Protein AF-0000000079281352 (afdb_homodimer)

Radius of gyration: 37.88 Å; Cα contacts (8 Å, |Δi|>4): 2002; chains: 2; bounding box: 72×200×121 Å

InterPro domains:
  IPR000209 Peptidase S8/S53 domain [PF00082] (141-349)
  IPR015500 Peptidase S8, subtilisin-related [PR00723] (141-160)
  IPR015500 Peptidase S8, subtilisin-related [PR00723] (178-191)
  IPR015500 Peptidase S8, subtilisin-related [PR00723] (325-341)
  IPR022398 Peptidase S8, subtilisin, His-active site [PS00137] (182-192)
  IPR023828 Peptidase S8, subtilisin, Ser-active site [PS00138] (326-336)
  IPR034193 Proteinase K-like catalytic domain [cd04077] (119-346)
  IPR036852 Peptidase S8/S53 domain superfamily [G3DSA:3.40.50.200] (114-382)
  IPR036852 Peptidase S8/S53 domain superfamily [SSF52743] (40-345)
  IPR037045 Peptidase S8 propeptide/proteinase inhibitor I9 superfamily [G3DSA:3.30.70.80] (30-107)
  IPR050131 Subtilisin-like serine protease [PTHR43806] (37-346)

Nearest PDB structures (foldseek):
  8c4z-assembly1_B  TM=9.307E-01  e=4.589E-30  Thermus sp. Rt41A
  5wsl-assembly3_C  TM=9.360E-01  e=1.494E-29  Meiothermus taiwanensis WR-220
  4dzt-assembly1_A  TM=9.329E-01  e=5.179E-29  Thermus aquaticus
  2b6n-assembly1_A  TM=8.958E-01  e=2.163E-28  Serratia sp. GF96
  8gkp-assembly2_D  TM=9.048E-01  e=8.944E-25  Aspergillus fumigatus Af293

pLDDT: mean 89.35, std 14.99, range [28.52, 98.94]

Sequence (766 aa):
MNCSCLTVVTAVLLAVTASPVPAARQGRVPLYRTARKIHSEYLVTLKDAADLDTVSEKIATAGMKRDQTGQVTHRLRNVMPILVVRLSDEVLEMVRDLDEVKSVAENGEVTADSFTYQWGLDRIDQADLPMNQDYTTRYTGQGVNIYVIDNGFVVDDPEFGGRASMHECSAGDGIDPYNGGHGTHVAGIIGSNTFGVAKRAQLHLLQSTTVTSVSVMLDCLAEKMVKPAVVSMSMGNFPHSFNDFVASFIRTTDVNFVTSAGNRPEDACNNSPSGAKEVITVGATSGSDYPYTKTNFGSCVDLFAPGVGIISIGVRDGSKTDVRTGTSQACPHVAGTLALLMEKEGRHIGYPEGELLLTQTAAQNKIKGELHGTPNLLLQVPVMNCSCLTVVTAVLLAVTASPVPAARQGRVPLYRTARKIHSEYLVTLKDAADLDTVSEKIATAGMKRDQTGQVTHRLRNVMPILVVRLSDEVLEMVRDLDEVKSVAENGEVTADSFTYQWGLDRIDQADLPMNQDYTTRYTGQGVNIYVIDNGFVVDDPEFGGRASMHECSAGDGIDPYNGGHGTHVAGIIGSNTFGVAKRAQLHLLQSTTVTSVSVMLDCLAEKMVKPAVVSMSMGNFPHSFNDFVASFIRTTDVNFVTSAGNRPEDACNNSPSGAKEVITVGATSGSDYPYTKTNFGSCVDLFAPGVGIISIGVRDGSKTDVRTGTSQACPHVAGTLALLMEKEGRHIGYPEGELLLTQTAAQNKIKGELHGTPNLLLQVPV

Structure (mmCIF, N/CA/C/O backbone):
data_AF-0000000079281352-model_v1
#
loop_
_entity.id
_entity.type
_entity.pdbx_description
1 polymer 'Peptidase S8/S53 domain-containing protein'
#
loop_
_atom_site.group_PDB
_atom_site.id
_atom_site.type_symbol
_atom_site.label_atom_id
_atom_site.label_alt_id
_atom_site.label_comp_id
_atom_site.label_asym_id
_atom_site.label_entity_id
_atom_site.label_seq_id
_atom_site.pdbx_PDB_ins_code
_atom_site.Cartn_x
_atom_site.Cartn_y
_atom_site.Cartn_z
_atom_site.occupancy
_atom_site.B_iso_or_equiv
_atom_site.auth_seq_id
_atom_site.auth_comp_id
_atom_site.auth_asym_id
_atom_site.auth_atom_id
_atom_site.pdbx_PDB_model_num
ATOM 1 N N . MET A 1 1 ? 32.312 -86.562 -81.5 1 28.52 1 MET A N 1
ATOM 2 C CA . MET A 1 1 ? 31.203 -86.375 -80.562 1 28.52 1 MET A CA 1
ATOM 3 C C . MET A 1 1 ? 31.703 -85.812 -79.25 1 28.52 1 MET A C 1
ATOM 5 O O . MET A 1 1 ? 32.25 -86.562 -78.438 1 28.52 1 MET A O 1
ATOM 9 N N . ASN A 1 2 ? 32.406 -84.625 -79.25 1 33.31 2 ASN A N 1
ATOM 10 C CA . ASN A 1 2 ? 33.094 -83.875 -78.188 1 33.31 2 ASN A CA 1
ATOM 11 C C . ASN A 1 2 ? 32.094 -83.312 -77.125 1 33.31 2 ASN A C 1
ATOM 13 O O . ASN A 1 2 ? 31.203 -82.562 -77.5 1 33.31 2 ASN A O 1
ATOM 17 N N . CYS A 1 3 ? 31.766 -84.062 -76.125 1 32.88 3 CYS A N 1
ATOM 18 C CA . CYS A 1 3 ? 30.875 -83.875 -75 1 32.88 3 CYS A CA 1
ATOM 19 C C . CYS A 1 3 ? 31.344 -82.688 -74.188 1 32.88 3 CYS A C 1
ATOM 21 O O . CYS A 1 3 ? 32.438 -82.688 -73.625 1 32.88 3 CYS A O 1
ATOM 23 N N . SER A 1 4 ? 31.016 -81.438 -74.562 1 34.94 4 SER A N 1
ATOM 24 C CA . SER A 1 4 ? 31.312 -80.188 -73.812 1 34.94 4 SER A CA 1
ATOM 25 C C . SER A 1 4 ? 30.594 -80.125 -72.5 1 34.94 4 SER A C 1
ATOM 27 O O . SER A 1 4 ? 29.375 -80.375 -72.438 1 34.94 4 SER A O 1
ATOM 29 N N . CYS A 1 5 ? 31.281 -80.438 -71.375 1 36 5 CYS A N 1
ATOM 30 C CA . CYS A 1 5 ? 30.906 -80.438 -69.938 1 36 5 CYS A CA 1
ATOM 31 C C . CYS A 1 5 ? 30.453 -79.062 -69.5 1 36 5 CYS A C 1
ATOM 33 O O . CYS A 1 5 ? 31.234 -78.062 -69.562 1 36 5 CYS A O 1
ATOM 35 N N . LEU A 1 6 ? 29.156 -78.688 -69.688 1 38.5 6 LEU A N 1
ATOM 36 C CA . LEU A 1 6 ? 28.562 -77.438 -69.25 1 38.5 6 LEU A CA 1
ATOM 37 C C . LEU A 1 6 ? 28.609 -77.375 -67.688 1 38.5 6 LEU A C 1
ATOM 39 O O . LEU A 1 6 ? 28.078 -78.188 -67 1 38.5 6 LEU A O 1
ATOM 43 N N . THR A 1 7 ? 29.625 -76.75 -67.125 1 39.94 7 THR A N 1
ATOM 44 C CA . THR A 1 7 ? 29.781 -76.5 -65.688 1 39.94 7 THR A CA 1
ATOM 45 C C . THR A 1 7 ? 28.672 -75.562 -65.188 1 39.94 7 THR A C 1
ATOM 47 O O . THR A 1 7 ? 28.484 -74.438 -65.75 1 39.94 7 THR A O 1
ATOM 50 N N . VAL A 1 8 ? 27.562 -76.062 -64.688 1 42.09 8 VAL A N 1
ATOM 51 C CA . VAL A 1 8 ? 26.484 -75.25 -64.062 1 42.09 8 VAL A CA 1
ATOM 52 C C . VAL A 1 8 ? 27 -74.562 -62.812 1 42.09 8 VAL A C 1
ATOM 54 O O . VAL A 1 8 ? 27.5 -75.188 -61.906 1 42.09 8 VAL A O 1
ATOM 57 N N . VAL A 1 9 ? 27.453 -73.375 -62.906 1 45.31 9 VAL A N 1
ATOM 58 C CA . VAL A 1 9 ? 27.812 -72.5 -61.75 1 45.31 9 VAL A CA 1
ATOM 59 C C . VAL A 1 9 ? 26.562 -72.25 -60.938 1 45.31 9 VAL A C 1
ATOM 61 O O . VAL A 1 9 ? 25.594 -71.688 -61.438 1 45.31 9 VAL A O 1
ATOM 64 N N . THR A 1 10 ? 26.281 -73.062 -59.938 1 41.88 10 THR A N 1
ATOM 65 C CA . THR A 1 10 ? 25.219 -72.75 -58.969 1 41.88 10 THR A CA 1
ATOM 66 C C . THR A 1 10 ? 25.516 -71.5 -58.219 1 41.88 10 THR A C 1
ATOM 68 O O . THR A 1 10 ? 26.562 -71.312 -57.562 1 41.88 10 THR A O 1
ATOM 71 N N . ALA A 1 11 ? 24.953 -70.375 -58.562 1 47.84 11 ALA A N 1
ATOM 72 C CA . ALA A 1 11 ? 24.984 -69.125 -57.812 1 47.84 11 ALA A CA 1
ATOM 73 C C . ALA A 1 11 ? 24.281 -69.25 -56.469 1 47.84 11 ALA A C 1
ATOM 75 O O . ALA A 1 11 ? 23.094 -69.562 -56.406 1 47.84 11 ALA A O 1
ATOM 76 N N . VAL A 1 12 ? 25.047 -69.688 -55.469 1 47.28 12 VAL A N 1
ATOM 77 C CA . VAL A 1 12 ? 24.516 -69.562 -54.125 1 47.28 12 VAL A CA 1
ATOM 78 C C . VAL A 1 12 ? 24.109 -68.188 -53.781 1 47.28 12 VAL A C 1
ATOM 80 O O . VAL A 1 12 ? 24.938 -67.25 -53.844 1 47.28 12 VAL A O 1
ATOM 83 N N . LEU A 1 13 ? 22.828 -67.812 -53.938 1 45.72 13 LEU A N 1
ATOM 84 C CA . LEU A 1 13 ? 22.281 -66.625 -53.406 1 45.72 13 LEU A CA 1
ATOM 85 C C . LEU A 1 13 ? 22.5 -66.5 -51.906 1 45.72 13 LEU A C 1
ATOM 87 O O . LEU A 1 13 ? 21.969 -67.312 -51.125 1 45.72 13 LEU A O 1
ATOM 91 N N . LEU A 1 14 ? 23.609 -66 -51.438 1 46.66 14 LEU A N 1
ATOM 92 C CA . LEU A 1 14 ? 23.781 -65.625 -50.031 1 46.66 14 LEU A CA 1
ATOM 93 C C . LEU A 1 14 ? 22.672 -64.688 -49.562 1 46.66 14 LEU A C 1
ATOM 95 O O . LEU A 1 14 ? 22.547 -63.562 -50.062 1 46.66 14 LEU A O 1
ATOM 99 N N . ALA A 1 15 ? 21.516 -65.25 -49.062 1 52.41 15 ALA A N 1
ATOM 100 C CA . ALA A 1 15 ? 20.562 -64.438 -48.312 1 52.41 15 ALA A CA 1
ATOM 101 C C . ALA A 1 15 ? 21.234 -63.719 -47.125 1 52.41 15 ALA A C 1
ATOM 103 O O . ALA A 1 15 ? 21.672 -64.375 -46.188 1 52.41 15 ALA A O 1
ATOM 104 N N . VAL A 1 16 ? 21.875 -62.594 -47.281 1 50.44 16 VAL A N 1
ATOM 105 C CA . VAL A 1 16 ? 22.25 -61.75 -46.156 1 50.44 16 VAL A CA 1
ATOM 106 C C . VAL A 1 16 ? 21.031 -61.5 -45.281 1 50.44 16 VAL A C 1
ATOM 108 O O . VAL A 1 16 ? 20.062 -60.844 -45.719 1 50.44 16 VAL A O 1
ATOM 111 N N . THR A 1 17 ? 20.719 -62.438 -44.375 1 48.28 17 THR A N 1
ATOM 112 C CA . THR A 1 17 ? 19.766 -62.094 -43.344 1 48.28 17 THR A CA 1
ATOM 113 C C . THR A 1 17 ? 20.141 -60.75 -42.688 1 48.28 17 THR A C 1
ATOM 115 O O . THR A 1 17 ? 21.25 -60.562 -42.188 1 48.28 17 THR A O 1
ATOM 118 N N . ALA A 1 18 ? 19.609 -59.594 -43.219 1 51.34 18 ALA A N 1
ATOM 119 C CA . ALA A 1 18 ? 19.703 -58.344 -42.5 1 51.34 18 ALA A CA 1
ATOM 120 C C . ALA A 1 18 ? 19.469 -58.531 -41 1 51.34 18 ALA A C 1
ATOM 122 O O . ALA A 1 18 ? 18.406 -59 -40.594 1 51.34 18 ALA A O 1
ATOM 123 N N . SER A 1 19 ? 20.516 -58.812 -40.25 1 50.31 19 SER A N 1
ATOM 124 C CA . SER A 1 19 ? 20.344 -58.719 -38.781 1 50.31 19 SER A CA 1
ATOM 125 C C . SER A 1 19 ? 19.469 -57.5 -38.438 1 50.31 19 SER A C 1
ATOM 127 O O . SER A 1 19 ? 19.578 -56.438 -39.031 1 50.31 19 SER A O 1
ATOM 129 N N . PRO A 1 20 ? 18.359 -57.688 -37.844 1 49.78 20 PRO A N 1
ATOM 130 C CA . PRO A 1 20 ? 17.578 -56.5 -37.438 1 49.78 20 PRO A CA 1
ATOM 131 C C . PRO A 1 20 ? 18.453 -55.375 -36.875 1 49.78 20 PRO A C 1
ATOM 133 O O . PRO A 1 20 ? 19.422 -55.656 -36.188 1 49.78 20 PRO A O 1
ATOM 136 N N . VAL A 1 21 ? 18.719 -54.344 -37.688 1 51.16 21 VAL A N 1
ATOM 137 C CA . VAL A 1 21 ? 19.297 -53.156 -37.062 1 51.16 21 VAL A CA 1
ATOM 138 C C . VAL A 1 21 ? 18.797 -53 -35.625 1 51.16 21 VAL A C 1
ATOM 140 O O . VAL A 1 21 ? 17.594 -53.062 -35.406 1 51.16 21 VAL A O 1
ATOM 143 N N . PRO A 1 22 ? 19.688 -53.375 -34.688 1 47.22 22 PRO A N 1
ATOM 144 C CA . PRO A 1 22 ? 19.156 -53.094 -33.344 1 47.22 22 PRO A CA 1
ATOM 145 C C . PRO A 1 22 ? 18.312 -51.812 -33.281 1 47.22 22 PRO A C 1
ATOM 147 O O . PRO A 1 22 ? 18.625 -50.844 -34 1 47.22 22 PRO A O 1
ATOM 150 N N . ALA A 1 23 ? 17.078 -51.875 -33.188 1 44.88 23 ALA A N 1
ATOM 151 C CA . ALA A 1 23 ? 16.297 -50.656 -32.906 1 44.88 23 ALA A CA 1
ATOM 152 C C . ALA A 1 23 ? 17.172 -49.562 -32.281 1 44.88 23 ALA A C 1
ATOM 154 O O . ALA A 1 23 ? 18.016 -49.844 -31.438 1 44.88 23 ALA A O 1
ATOM 155 N N . ALA A 1 24 ? 17.344 -48.5 -32.844 1 54.09 24 ALA A N 1
ATOM 156 C CA . ALA A 1 24 ? 18.109 -47.344 -32.406 1 54.09 24 ALA A CA 1
ATOM 157 C C . ALA A 1 24 ? 17.984 -47.125 -30.906 1 54.09 24 ALA A C 1
ATOM 159 O O . ALA A 1 24 ? 16.859 -47 -30.391 1 54.09 24 ALA A O 1
ATOM 160 N N . ARG A 1 25 ? 18.859 -47.812 -30.109 1 48.47 25 ARG A N 1
ATOM 161 C CA . ARG A 1 25 ? 18.812 -47.5 -28.688 1 48.47 25 ARG A CA 1
ATOM 162 C C . ARG A 1 25 ? 18.172 -46.156 -28.453 1 48.47 25 ARG A C 1
ATOM 164 O O . ARG A 1 25 ? 18.641 -45.125 -28.969 1 48.47 25 ARG A O 1
ATOM 171 N N . GLN A 1 26 ? 16.922 -46.062 -28.156 1 56.44 26 GLN A N 1
ATOM 172 C CA . GLN A 1 26 ? 16.281 -44.781 -27.844 1 56.44 26 GLN A CA 1
ATOM 173 C C . GLN A 1 26 ? 17.094 -44 -26.812 1 56.44 26 GLN A C 1
ATOM 175 O O . GLN A 1 26 ? 17.516 -44.562 -25.797 1 56.44 26 GLN A O 1
ATOM 180 N N . GLY A 1 27 ? 18.031 -43.094 -27.203 1 71.56 27 GLY A N 1
ATOM 181 C CA . GLY A 1 27 ? 18.953 -42.25 -26.453 1 71.56 27 GLY A CA 1
ATOM 182 C C . GLY A 1 27 ? 18.438 -41.875 -25.078 1 71.56 27 GLY A C 1
ATOM 183 O O . GLY A 1 27 ? 17.312 -42.219 -24.719 1 71.56 27 GLY A O 1
ATOM 184 N N . ARG A 1 28 ? 19.438 -41.438 -24.203 1 86.31 28 ARG A N 1
ATOM 185 C CA . ARG A 1 28 ? 19.25 -41.031 -22.812 1 86.31 28 ARG A CA 1
ATOM 186 C C . ARG A 1 28 ? 18.188 -39.938 -22.703 1 86.31 28 ARG A C 1
ATOM 188 O O . ARG A 1 28 ? 18.266 -38.906 -23.391 1 86.31 28 ARG A O 1
ATOM 195 N N . VAL A 1 29 ? 17.141 -40.25 -21.906 1 93.88 29 VAL A N 1
ATOM 196 C CA . VAL A 1 29 ? 16.047 -39.312 -21.766 1 93.88 29 VAL A CA 1
ATOM 197 C C . VAL A 1 29 ? 16.547 -38 -21.125 1 93.88 29 VAL A C 1
ATOM 199 O O . VAL A 1 29 ? 17.594 -38 -20.469 1 93.88 29 VAL A O 1
ATOM 202 N N . PRO A 1 30 ? 15.891 -36.906 -21.359 1 93.94 30 PRO A N 1
ATOM 203 C CA . PRO A 1 30 ? 16.328 -35.625 -20.797 1 93.94 30 PRO A CA 1
ATOM 204 C C . PRO A 1 30 ? 16.234 -35.594 -19.281 1 93.94 30 PRO A C 1
ATOM 206 O O . PRO A 1 30 ? 15.336 -36.219 -18.703 1 93.94 30 PRO A O 1
ATOM 209 N N . LEU A 1 31 ? 17.156 -34.875 -18.656 1 95.81 31 LEU A N 1
ATOM 210 C CA . LEU A 1 31 ? 17.125 -34.5 -17.25 1 95.81 31 LEU A CA 1
ATOM 211 C C . LEU A 1 31 ? 16.828 -33 -17.094 1 95.81 31 LEU A C 1
ATOM 213 O O . LEU A 1 31 ? 17.641 -32.156 -17.469 1 95.81 31 LEU A O 1
ATOM 217 N N . TYR A 1 32 ? 15.672 -32.719 -16.594 1 96.06 32 TYR A N 1
ATOM 218 C CA . TYR A 1 32 ? 15.289 -31.344 -16.359 1 96.06 32 TYR A CA 1
ATOM 219 C C . TYR A 1 32 ? 15.82 -30.844 -15.016 1 96.06 32 TYR A C 1
ATOM 221 O O . TYR A 1 32 ? 15.57 -31.453 -13.977 1 96.06 32 TYR A O 1
ATOM 229 N N . ARG A 1 33 ? 16.5 -29.719 -15.055 1 93.5 33 ARG A N 1
ATOM 230 C CA . ARG A 1 33 ? 17.156 -29.188 -13.867 1 93.5 33 ARG A CA 1
ATOM 231 C C . ARG A 1 33 ? 16.344 -28.062 -13.25 1 93.5 33 ARG A C 1
ATOM 233 O O . ARG A 1 33 ? 15.453 -27.516 -13.891 1 93.5 33 ARG A O 1
ATOM 240 N N . THR A 1 34 ? 16.547 -27.797 -12.008 1 91.31 34 THR A N 1
ATOM 241 C CA . THR A 1 34 ? 15.953 -26.672 -11.305 1 91.31 34 THR A CA 1
ATOM 242 C C . THR A 1 34 ? 17.031 -25.844 -10.602 1 91.31 34 THR A C 1
ATOM 244 O O . THR A 1 34 ? 18.141 -26.312 -10.391 1 91.31 34 THR A O 1
ATOM 247 N N . ALA A 1 35 ? 16.734 -24.578 -10.375 1 84.62 35 ALA A N 1
ATOM 248 C CA . ALA A 1 35 ? 17.703 -23.625 -9.836 1 84.62 35 ALA A CA 1
ATOM 249 C C . ALA A 1 35 ? 18.031 -23.953 -8.375 1 84.62 35 ALA A C 1
ATOM 251 O O . ALA A 1 35 ? 19.141 -23.719 -7.91 1 84.62 35 ALA A O 1
ATOM 252 N N . ARG A 1 36 ? 17.094 -24.5 -7.605 1 87.94 36 ARG A N 1
ATOM 253 C CA . ARG A 1 36 ? 17.266 -24.797 -6.188 1 87.94 36 ARG A CA 1
ATOM 254 C C . ARG A 1 36 ? 17.078 -26.281 -5.914 1 87.94 36 ARG A C 1
ATOM 256 O O . ARG A 1 36 ? 16.141 -26.672 -5.195 1 87.94 36 ARG A O 1
ATOM 263 N N . LYS A 1 37 ? 18.047 -27 -6.238 1 92.56 37 LYS A N 1
ATOM 264 C CA . LYS A 1 37 ? 17.953 -28.469 -6.266 1 92.56 37 LYS A CA 1
ATOM 265 C C . LYS A 1 37 ? 17.984 -29.047 -4.855 1 92.56 37 LYS A C 1
ATOM 267 O O . LYS A 1 37 ? 18.766 -28.594 -4.012 1 92.56 37 LYS A O 1
ATOM 272 N N . ILE A 1 38 ? 17.094 -29.906 -4.613 1 89.69 38 ILE A N 1
ATOM 273 C CA . ILE A 1 38 ? 17.188 -30.781 -3.455 1 89.69 38 ILE A CA 1
ATOM 274 C C . ILE A 1 38 ? 17.922 -32.062 -3.844 1 89.69 38 ILE A C 1
ATOM 276 O O . ILE A 1 38 ? 17.453 -32.844 -4.684 1 89.69 38 ILE A O 1
ATOM 280 N N . HIS A 1 39 ? 18.953 -32.344 -3.213 1 87.81 39 HIS A N 1
ATOM 281 C CA . HIS A 1 39 ? 19.875 -33.375 -3.672 1 87.81 39 HIS A CA 1
ATOM 282 C C . HIS A 1 39 ? 19.266 -34.75 -3.564 1 87.81 39 HIS A C 1
ATOM 284 O O . HIS A 1 39 ? 18.516 -35.031 -2.635 1 87.81 39 HIS A O 1
ATOM 290 N N . SER A 1 40 ? 19.516 -35.625 -4.543 1 89.38 40 SER A N 1
ATOM 291 C CA . SER A 1 40 ? 19.344 -37.062 -4.633 1 89.38 40 SER A CA 1
ATOM 292 C C . SER A 1 40 ? 17.859 -37.438 -4.777 1 89.38 40 SER A C 1
ATOM 294 O O . SER A 1 40 ? 17.484 -38.562 -4.539 1 89.38 40 SER A O 1
ATOM 296 N N . GLU A 1 41 ? 17 -36.469 -4.996 1 94.44 41 GLU A N 1
ATOM 297 C CA . GLU A 1 41 ? 15.594 -36.781 -5.246 1 94.44 41 GLU A CA 1
ATOM 298 C C . GLU A 1 41 ? 15.172 -36.344 -6.641 1 94.44 41 GLU A C 1
ATOM 300 O O . GLU A 1 41 ? 15.477 -35.219 -7.066 1 94.44 41 GLU A O 1
ATOM 305 N N . TYR A 1 42 ? 14.492 -37.25 -7.305 1 96.69 42 TYR A N 1
ATOM 306 C CA . TYR A 1 42 ? 14.117 -37 -8.695 1 96.69 42 TYR A CA 1
ATOM 307 C C . TYR A 1 42 ? 12.68 -37.438 -8.953 1 96.69 42 TYR A C 1
ATOM 309 O O . TYR A 1 42 ? 12.141 -38.281 -8.234 1 96.69 42 TYR A O 1
ATOM 317 N N . LEU A 1 43 ? 12.062 -36.812 -9.883 1 97.69 43 LEU A N 1
ATOM 318 C CA . LEU A 1 43 ? 10.773 -37.219 -10.43 1 97.69 43 LEU A CA 1
ATOM 319 C C . LEU A 1 43 ? 10.945 -37.906 -11.781 1 97.69 43 LEU A C 1
ATOM 321 O O . LEU A 1 43 ? 11.391 -37.281 -12.75 1 97.69 43 LEU A O 1
ATOM 325 N N . VAL A 1 44 ? 10.617 -39.156 -11.883 1 97.44 44 VAL A N 1
ATOM 326 C CA . VAL A 1 44 ? 10.758 -39.938 -13.086 1 97.44 44 VAL A CA 1
ATOM 327 C C . VAL A 1 44 ? 9.398 -40.094 -13.766 1 97.44 44 VAL A C 1
ATOM 329 O O . VAL A 1 44 ? 8.523 -40.812 -13.266 1 97.44 44 VAL A O 1
ATOM 332 N N . THR A 1 45 ? 9.266 -39.469 -14.859 1 97.69 45 THR A N 1
ATOM 333 C CA . THR A 1 45 ? 8.039 -39.562 -15.633 1 97.69 45 THR A CA 1
ATOM 334 C C . THR A 1 45 ? 8.102 -40.781 -16.578 1 97.69 45 THR A C 1
ATOM 336 O O . THR A 1 45 ? 9.078 -40.938 -17.312 1 97.69 45 THR A O 1
ATOM 339 N N . LEU A 1 46 ? 7.098 -41.562 -16.578 1 97 46 LEU A N 1
ATOM 340 C CA . LEU A 1 46 ? 7.078 -42.781 -17.391 1 97 46 LEU A CA 1
ATOM 341 C C . LEU A 1 46 ? 6.258 -42.562 -18.656 1 97 46 LEU A C 1
ATOM 343 O O . LEU A 1 46 ? 5.41 -41.656 -18.719 1 97 46 LEU A O 1
ATOM 347 N N . LYS A 1 47 ? 6.562 -43.375 -19.641 1 94.62 47 LYS A N 1
ATOM 348 C CA . LYS A 1 47 ? 5.742 -43.406 -20.859 1 94.62 47 LYS A CA 1
ATOM 349 C C . LYS A 1 47 ? 4.371 -44 -20.562 1 94.62 47 LYS A C 1
ATOM 351 O O . LYS A 1 47 ? 4.215 -44.781 -19.609 1 94.62 47 LYS A O 1
ATOM 356 N N . ASP A 1 48 ? 3.371 -43.656 -21.312 1 88.38 48 ASP A N 1
ATOM 357 C CA . ASP A 1 48 ? 1.977 -44.031 -21.062 1 88.38 48 ASP A CA 1
ATOM 358 C C . ASP A 1 48 ? 1.807 -45.531 -20.969 1 88.38 48 ASP A C 1
ATOM 360 O O . ASP A 1 48 ? 1.011 -46.031 -20.156 1 88.38 48 ASP A O 1
ATOM 364 N N . ALA A 1 49 ? 2.637 -46.281 -21.672 1 87.38 49 ALA A N 1
ATOM 365 C CA . ALA A 1 49 ? 2.471 -47.75 -21.75 1 87.38 49 ALA A CA 1
ATOM 366 C C . ALA A 1 49 ? 3.211 -48.438 -20.609 1 87.38 49 ALA A C 1
ATOM 368 O O . ALA A 1 49 ? 2.998 -49.625 -20.359 1 87.38 49 ALA A O 1
ATOM 369 N N . ALA A 1 50 ? 3.887 -47.625 -19.891 1 89.12 50 ALA A N 1
ATOM 370 C CA . ALA A 1 50 ? 4.754 -48.25 -18.891 1 89.12 50 ALA A CA 1
ATOM 371 C C . ALA A 1 50 ? 3.986 -48.531 -17.594 1 89.12 50 ALA A C 1
ATOM 373 O O . ALA A 1 50 ? 3.098 -47.75 -17.219 1 89.12 50 ALA A O 1
ATOM 374 N N . ASP A 1 51 ? 4.312 -49.625 -16.969 1 91.69 51 ASP A N 1
ATOM 375 C CA . ASP A 1 51 ? 3.756 -50 -15.672 1 91.69 51 ASP A CA 1
ATOM 376 C C . ASP A 1 51 ? 4.598 -49.438 -14.531 1 91.69 51 ASP A C 1
ATOM 378 O O . ASP A 1 51 ? 5.773 -49.781 -14.391 1 91.69 51 ASP A O 1
ATOM 382 N N . LEU A 1 52 ? 3.957 -48.656 -13.664 1 94 52 LEU A N 1
ATOM 383 C CA . LEU A 1 52 ? 4.66 -47.969 -12.602 1 94 52 LEU A CA 1
ATOM 384 C C . LEU A 1 52 ? 5.34 -48.938 -11.656 1 94 52 LEU A C 1
ATOM 386 O O . LEU A 1 52 ? 6.461 -48.688 -11.203 1 94 52 LEU A O 1
ATOM 390 N N . ASP A 1 53 ? 4.695 -50.031 -11.344 1 92.62 53 ASP A N 1
ATOM 391 C CA . ASP A 1 53 ? 5.227 -51 -10.383 1 92.62 53 ASP A CA 1
ATOM 392 C C . ASP A 1 53 ? 6.449 -51.719 -10.945 1 92.62 53 ASP A C 1
ATOM 394 O O . ASP A 1 53 ? 7.426 -51.938 -10.227 1 92.62 53 ASP A O 1
ATOM 398 N N . THR A 1 54 ? 6.383 -52.031 -12.148 1 93.31 54 THR A N 1
ATOM 399 C CA . THR A 1 54 ? 7.504 -52.719 -12.797 1 93.31 54 THR A CA 1
ATOM 400 C C . THR A 1 54 ? 8.742 -51.812 -12.805 1 93.31 54 THR A C 1
ATOM 402 O O . THR A 1 54 ? 9.844 -52.281 -12.477 1 93.31 54 THR A O 1
ATOM 405 N N . VAL A 1 55 ? 8.492 -50.625 -13.195 1 94.5 55 VAL A N 1
ATOM 406 C CA . VAL A 1 55 ? 9.617 -49.688 -13.273 1 94.5 55 VAL A CA 1
ATOM 407 C C . VAL A 1 55 ? 10.164 -49.438 -11.875 1 94.5 55 VAL A C 1
ATOM 409 O O . VAL A 1 55 ? 11.375 -49.312 -11.688 1 94.5 55 VAL A O 1
ATOM 412 N N . SER A 1 56 ? 9.281 -49.25 -10.906 1 94 56 SER A N 1
ATOM 413 C CA . SER A 1 56 ? 9.688 -49.094 -9.516 1 94 56 SER A CA 1
ATOM 414 C C . SER A 1 56 ? 10.625 -50.188 -9.07 1 94 56 SER A C 1
ATOM 416 O O . SER A 1 56 ? 11.641 -49.938 -8.414 1 94 56 SER A O 1
ATOM 418 N N . GLU A 1 57 ? 10.328 -51.375 -9.445 1 92.06 57 GLU A N 1
ATOM 419 C CA . GLU A 1 57 ? 11.148 -52.531 -9.078 1 92.06 57 GLU A CA 1
ATOM 420 C C . GLU A 1 57 ? 12.508 -52.469 -9.766 1 92.06 57 GLU A C 1
ATOM 422 O O . GLU A 1 57 ? 13.531 -52.812 -9.164 1 92.06 57 GLU A O 1
ATOM 427 N N . LYS A 1 58 ? 12.453 -52.094 -10.977 1 91.88 58 LYS A N 1
ATOM 428 C CA . LYS A 1 58 ? 13.711 -51.969 -11.711 1 91.88 58 LYS A CA 1
ATOM 429 C C . LYS A 1 58 ? 14.641 -50.969 -11.047 1 91.88 58 LYS A C 1
ATOM 431 O O . LYS A 1 58 ? 15.836 -51.219 -10.906 1 91.88 58 LYS A O 1
ATOM 436 N N . ILE A 1 59 ? 14.07 -49.875 -10.641 1 92.75 59 ILE A N 1
ATOM 437 C CA . ILE A 1 59 ? 14.859 -48.781 -10.031 1 92.75 59 ILE A CA 1
ATOM 438 C C . ILE A 1 59 ? 15.383 -49.25 -8.672 1 92.75 59 ILE A C 1
ATOM 440 O O . ILE A 1 59 ? 16.562 -49.062 -8.352 1 92.75 59 ILE A O 1
ATOM 444 N N . ALA A 1 60 ? 14.539 -49.875 -7.906 1 89.38 60 ALA A N 1
ATOM 445 C CA . ALA A 1 60 ? 14.93 -50.375 -6.594 1 89.38 60 ALA A CA 1
ATOM 446 C C . ALA A 1 60 ? 16.062 -51.375 -6.715 1 89.38 60 ALA A C 1
ATOM 448 O O . ALA A 1 60 ? 17.016 -51.375 -5.926 1 89.38 60 ALA A O 1
ATOM 449 N N . THR A 1 61 ? 15.961 -52.25 -7.633 1 88.62 61 THR A N 1
ATOM 450 C CA . THR A 1 61 ? 16.969 -53.281 -7.852 1 88.62 61 THR A CA 1
ATOM 451 C C . THR A 1 61 ? 18.297 -52.656 -8.266 1 88.62 61 THR A C 1
ATOM 453 O O . THR A 1 61 ? 19.359 -53.062 -7.797 1 88.62 61 THR A O 1
ATOM 456 N N . ALA A 1 62 ? 18.156 -51.75 -9.133 1 85.38 62 ALA A N 1
ATOM 457 C CA . ALA A 1 62 ? 19.375 -51.062 -9.578 1 85.38 62 ALA A CA 1
ATOM 458 C C . ALA A 1 62 ? 20.062 -50.375 -8.406 1 85.38 62 ALA A C 1
ATOM 460 O O . ALA A 1 62 ? 21.297 -50.375 -8.32 1 85.38 62 ALA A O 1
ATOM 461 N N . GLY A 1 63 ? 19.297 -49.75 -7.523 1 83.88 63 GLY A N 1
ATOM 462 C CA . GLY A 1 63 ? 19.859 -49.062 -6.363 1 83.88 63 GLY A CA 1
ATOM 463 C C . GLY A 1 63 ? 20.484 -50 -5.355 1 83.88 63 GLY A C 1
ATOM 464 O O . GLY A 1 63 ? 21.547 -49.719 -4.801 1 83.88 63 GLY A O 1
ATOM 465 N N . MET A 1 64 ? 19.781 -51.031 -5.051 1 79.88 64 MET A N 1
ATOM 466 C CA . MET A 1 64 ? 20.281 -52 -4.098 1 79.88 64 MET A CA 1
ATOM 467 C C . MET A 1 64 ? 21.641 -52.562 -4.543 1 79.88 64 MET A C 1
ATOM 469 O O . MET A 1 64 ? 22.516 -52.812 -3.717 1 79.88 64 MET A O 1
ATOM 473 N N . LYS A 1 65 ? 21.781 -52.688 -5.742 1 75.94 65 LYS A N 1
ATOM 474 C CA . LYS A 1 65 ? 23 -53.25 -6.297 1 75.94 65 LYS A CA 1
ATOM 475 C C . LYS A 1 65 ? 24.172 -52.281 -6.207 1 75.94 65 LYS A C 1
ATOM 477 O O . LYS A 1 65 ? 25.328 -52.719 -6.195 1 75.94 65 LYS A O 1
ATOM 482 N N . ARG A 1 66 ? 23.812 -51.094 -6.023 1 72.31 66 ARG A N 1
ATOM 483 C CA . ARG A 1 66 ? 24.906 -50.156 -6.137 1 72.31 66 ARG A CA 1
ATOM 484 C C . ARG A 1 66 ? 25.156 -49.469 -4.801 1 72.31 66 ARG A C 1
ATOM 486 O O . ARG A 1 66 ? 26.281 -49.469 -4.301 1 72.31 66 ARG A O 1
ATOM 493 N N . ASP A 1 67 ? 24.312 -48.719 -4.246 1 70.44 67 ASP A N 1
ATOM 494 C CA . ASP A 1 67 ? 24.641 -47.844 -3.115 1 70.44 67 ASP A CA 1
ATOM 495 C C . ASP A 1 67 ? 23.438 -47.688 -2.182 1 70.44 67 ASP A C 1
ATOM 497 O O . ASP A 1 67 ? 23.328 -46.688 -1.487 1 70.44 67 ASP A O 1
ATOM 501 N N . GLN A 1 68 ? 22.516 -48.625 -2.152 1 69.12 68 GLN A N 1
ATOM 502 C CA . GLN A 1 68 ? 21.344 -48.688 -1.275 1 69.12 68 GLN A CA 1
ATOM 503 C C . GLN A 1 68 ? 20.438 -47.5 -1.488 1 69.12 68 GLN A C 1
ATOM 505 O O . GLN A 1 68 ? 19.812 -47 -0.542 1 69.12 68 GLN A O 1
ATOM 510 N N . THR A 1 69 ? 20.484 -46.969 -2.686 1 73.94 69 THR A N 1
ATOM 511 C CA . THR A 1 69 ? 19.531 -45.906 -3.043 1 73.94 69 THR A CA 1
ATOM 512 C C . THR A 1 69 ? 18.375 -46.5 -3.85 1 73.94 69 THR A C 1
ATOM 514 O O . THR A 1 69 ? 18 -47.656 -3.66 1 73.94 69 THR A O 1
ATOM 517 N N . GLY A 1 70 ? 17.656 -45.781 -4.5 1 77.44 70 GLY A N 1
ATOM 518 C CA . GLY A 1 70 ? 16.578 -46.219 -5.355 1 77.44 70 GLY A CA 1
ATOM 519 C C . GLY A 1 70 ? 15.242 -46.312 -4.633 1 77.44 70 GLY A C 1
ATOM 520 O O . GLY A 1 70 ? 14.398 -47.125 -4.984 1 77.44 70 GLY A O 1
ATOM 521 N N . GLN A 1 71 ? 15.188 -45.625 -3.576 1 87.12 71 GLN A N 1
ATOM 522 C CA . GLN A 1 71 ? 13.938 -45.656 -2.82 1 87.12 71 GLN A CA 1
ATOM 523 C C . GLN A 1 71 ? 12.875 -44.781 -3.504 1 87.12 71 GLN A C 1
ATOM 525 O O . GLN A 1 71 ? 13.109 -43.625 -3.801 1 87.12 71 GLN A O 1
ATOM 530 N N . VAL A 1 72 ? 11.758 -45.469 -3.783 1 92.12 72 VAL A N 1
ATOM 531 C CA . VAL A 1 72 ? 10.602 -44.75 -4.312 1 92.12 72 VAL A CA 1
ATOM 532 C C . VAL A 1 72 ? 9.789 -44.188 -3.16 1 92.12 72 VAL A C 1
ATOM 534 O O . VAL A 1 72 ? 9.281 -44.906 -2.311 1 92.12 72 VAL A O 1
ATOM 537 N N . THR A 1 73 ? 9.656 -42.906 -3.125 1 92.38 73 THR A N 1
ATOM 538 C CA . THR A 1 73 ? 8.992 -42.25 -2.006 1 92.38 73 THR A CA 1
ATOM 539 C C . THR A 1 73 ? 7.535 -41.938 -2.334 1 92.38 73 THR A C 1
ATOM 541 O O . THR A 1 73 ? 6.688 -41.906 -1.439 1 92.38 73 THR A O 1
ATOM 544 N N . HIS A 1 74 ? 7.168 -41.688 -3.604 1 94.62 74 HIS A N 1
ATOM 545 C CA . HIS A 1 74 ? 5.801 -41.438 -4.035 1 94.62 74 HIS A CA 1
ATOM 546 C C . HIS A 1 74 ? 5.531 -42.031 -5.406 1 94.62 74 HIS A C 1
ATOM 548 O O . HIS A 1 74 ? 6.445 -42.188 -6.223 1 94.62 74 HIS A O 1
ATOM 554 N N . ARG A 1 75 ? 4.348 -42.438 -5.637 1 95.94 75 ARG A N 1
ATOM 555 C CA . ARG A 1 75 ? 3.814 -42.875 -6.918 1 95.94 75 ARG A CA 1
ATOM 556 C C . ARG A 1 75 ? 2.611 -42.031 -7.336 1 95.94 75 ARG A C 1
ATOM 558 O O . ARG A 1 75 ? 1.575 -42.062 -6.664 1 95.94 75 ARG A O 1
ATOM 565 N N . LEU A 1 76 ? 2.842 -41.25 -8.328 1 96.06 76 LEU A N 1
ATOM 566 C CA . LEU A 1 76 ? 1.748 -40.438 -8.859 1 96.06 76 LEU A CA 1
ATOM 567 C C . LEU A 1 76 ? 1.062 -41.156 -10.023 1 96.06 76 LEU A C 1
ATOM 569 O O . LEU A 1 76 ? 1.729 -41.656 -10.938 1 96.06 76 LEU A O 1
ATOM 573 N N . ARG A 1 77 ? -0.327 -41.219 -10.016 1 95.19 77 ARG A N 1
ATOM 574 C CA . ARG A 1 77 ? -1.05 -41.969 -11.031 1 95.19 77 ARG A CA 1
ATOM 575 C C . ARG A 1 77 ? -2.217 -41.188 -11.594 1 95.19 77 ARG A C 1
ATOM 577 O O . ARG A 1 77 ? -2.701 -41.469 -12.688 1 95.19 77 ARG A O 1
ATOM 584 N N . ASN A 1 78 ? -2.668 -40.188 -10.844 1 94.62 78 ASN A N 1
ATOM 585 C CA . ASN A 1 78 ? -3.918 -39.5 -11.188 1 94.62 78 ASN A CA 1
ATOM 586 C C . ASN A 1 78 ? -3.725 -38.5 -12.312 1 94.62 78 ASN A C 1
ATOM 588 O O . ASN A 1 78 ? -4.602 -38.344 -13.164 1 94.62 78 ASN A O 1
ATOM 592 N N . VAL A 1 79 ? -2.576 -37.844 -12.328 1 95.62 79 VAL A N 1
ATOM 593 C CA . VAL A 1 79 ? -2.318 -36.812 -13.32 1 95.62 79 VAL A CA 1
ATOM 594 C C . VAL A 1 79 ? -1.472 -37.406 -14.453 1 95.62 79 VAL A C 1
ATOM 596 O O . VAL A 1 79 ? -1.825 -37.281 -15.633 1 95.62 79 VAL A O 1
ATOM 599 N N . MET A 1 80 ? -0.322 -37.938 -14 1 94.44 80 MET A N 1
ATOM 600 C CA . MET A 1 80 ? 0.658 -38.594 -14.867 1 94.44 80 MET A CA 1
ATOM 601 C C . MET A 1 80 ? 1.458 -39.656 -14.102 1 94.44 80 MET A C 1
ATOM 603 O O . MET A 1 80 ? 1.655 -39.531 -12.891 1 94.44 80 MET A O 1
ATOM 607 N N . PRO A 1 81 ? 1.772 -40.656 -14.898 1 96.44 81 PRO A N 1
ATOM 608 C CA . PRO A 1 81 ? 2.586 -41.625 -14.188 1 96.44 81 PRO A CA 1
ATOM 609 C C . PRO A 1 81 ? 3.984 -41.125 -13.852 1 96.44 81 PRO A C 1
ATOM 611 O O . PRO A 1 81 ? 4.812 -40.938 -14.75 1 96.44 81 PRO A O 1
ATOM 614 N N . ILE A 1 82 ? 4.223 -40.875 -12.609 1 97.56 82 ILE A N 1
ATOM 615 C CA . ILE A 1 82 ? 5.512 -40.344 -12.148 1 97.56 82 ILE A CA 1
ATOM 616 C C . ILE A 1 82 ? 5.949 -41.125 -10.898 1 97.56 82 ILE A C 1
ATOM 618 O O . ILE A 1 82 ? 5.141 -41.344 -10 1 97.56 82 ILE A O 1
ATOM 622 N N . LEU A 1 83 ? 7.184 -41.531 -10.812 1 97 83 LEU A N 1
ATOM 623 C CA . LEU A 1 83 ? 7.812 -42.031 -9.602 1 97 83 LEU A CA 1
ATOM 624 C C . LEU A 1 83 ? 8.75 -41 -8.992 1 97 83 LEU A C 1
ATOM 626 O O . LEU A 1 83 ? 9.594 -40.438 -9.688 1 97 83 LEU A O 1
ATOM 630 N N . VAL A 1 84 ? 8.492 -40.688 -7.727 1 96.44 84 VAL A N 1
ATOM 631 C CA . VAL A 1 84 ? 9.461 -39.875 -6.996 1 96.44 84 VAL A CA 1
ATOM 632 C C . VAL A 1 84 ? 10.477 -40.781 -6.312 1 96.44 84 VAL A C 1
ATOM 634 O O . VAL A 1 84 ? 10.109 -41.656 -5.531 1 96.44 84 VAL A O 1
ATOM 637 N N . VAL A 1 85 ? 11.781 -40.531 -6.609 1 95.56 85 VAL A N 1
ATOM 638 C CA . VAL A 1 85 ? 12.781 -41.531 -6.195 1 95.56 85 VAL A CA 1
ATOM 639 C C . VAL A 1 85 ? 14.016 -40.781 -5.648 1 95.56 85 VAL A C 1
ATOM 641 O O . VAL A 1 85 ? 14.32 -39.688 -6.062 1 95.56 85 VAL A O 1
ATOM 644 N N . ARG A 1 86 ? 14.625 -41.344 -4.688 1 94.06 86 ARG A N 1
ATOM 645 C CA . ARG A 1 86 ? 15.945 -40.938 -4.234 1 94.06 86 ARG A CA 1
ATOM 646 C C . ARG A 1 86 ? 17.031 -41.781 -4.879 1 94.06 86 ARG A C 1
ATOM 648 O O . ARG A 1 86 ? 17.062 -43 -4.711 1 94.06 86 ARG A O 1
ATOM 655 N N . LEU A 1 87 ? 17.906 -41.156 -5.629 1 92.62 87 LEU A N 1
ATOM 656 C CA . LEU A 1 87 ? 18.891 -41.875 -6.414 1 92.62 87 LEU A CA 1
ATOM 657 C C . LEU A 1 87 ? 20.281 -41.281 -6.211 1 92.62 87 LEU A C 1
ATOM 659 O O . LEU A 1 87 ? 20.422 -40.062 -6.062 1 92.62 87 LEU A O 1
ATOM 663 N N . SER A 1 88 ? 21.297 -42.125 -6.277 1 89.94 88 SER A N 1
ATOM 664 C CA . SER A 1 88 ? 22.656 -41.656 -6.5 1 89.94 88 SER A CA 1
ATOM 665 C C . SER A 1 88 ? 22.875 -41.25 -7.953 1 89.94 88 SER A C 1
ATOM 667 O O . SER A 1 88 ? 22.047 -41.562 -8.82 1 89.94 88 SER A O 1
ATOM 669 N N . ASP A 1 89 ? 23.938 -40.594 -8.211 1 88.81 89 ASP A N 1
ATOM 670 C CA . ASP A 1 89 ? 24.266 -40.156 -9.562 1 88.81 89 ASP A CA 1
ATOM 671 C C . ASP A 1 89 ? 24.391 -41.344 -10.516 1 88.81 89 ASP A C 1
ATOM 673 O O . ASP A 1 89 ? 23.984 -41.281 -11.68 1 88.81 89 ASP A O 1
ATOM 677 N N . GLU A 1 90 ? 24.953 -42.344 -10 1 87.81 90 GLU A N 1
ATOM 678 C CA . GLU A 1 90 ? 25.172 -43.531 -10.836 1 87.81 90 GLU A CA 1
ATOM 679 C C . GLU A 1 90 ? 23.844 -44.188 -11.242 1 87.81 90 GLU A C 1
ATOM 681 O O . GLU A 1 90 ? 23.656 -44.531 -12.406 1 87.81 90 GLU A O 1
ATOM 686 N N . VAL A 1 91 ? 23.016 -44.344 -10.297 1 91.25 91 VAL A N 1
ATOM 687 C CA . VAL A 1 91 ? 21.734 -45 -10.57 1 91.25 91 VAL A CA 1
ATOM 688 C C . VAL A 1 91 ? 20.875 -44.062 -11.438 1 91.25 91 VAL A C 1
ATOM 690 O O . VAL A 1 91 ? 20.109 -44.562 -12.273 1 91.25 91 VAL A O 1
ATOM 693 N N . LEU A 1 92 ? 20.984 -42.781 -11.242 1 93.38 92 LEU A N 1
ATOM 694 C CA . LEU A 1 92 ? 20.281 -41.812 -12.07 1 93.38 92 LEU A CA 1
ATOM 695 C C . LEU A 1 92 ? 20.562 -42.062 -13.547 1 93.38 92 LEU A C 1
ATOM 697 O O . LEU A 1 92 ? 19.656 -42.031 -14.375 1 93.38 92 LEU A O 1
ATOM 701 N N . GLU A 1 93 ? 21.828 -42.281 -13.883 1 92 93 GLU A N 1
ATOM 702 C CA . GLU A 1 93 ? 22.203 -42.5 -15.273 1 92 93 GLU A CA 1
ATOM 703 C C . GLU A 1 93 ? 21.578 -43.781 -15.812 1 92 93 GLU A C 1
ATOM 705 O O . GLU A 1 93 ? 21.156 -43.844 -16.969 1 92 93 GLU A O 1
ATOM 710 N N . MET A 1 94 ? 21.469 -44.75 -14.992 1 91.31 94 MET A N 1
ATOM 711 C CA . MET A 1 94 ? 20.812 -46 -15.383 1 91.31 94 MET A CA 1
ATOM 712 C C . MET A 1 94 ? 19.328 -45.781 -15.641 1 91.31 94 MET A C 1
ATOM 714 O O . MET A 1 94 ? 18.781 -46.312 -16.609 1 91.31 94 MET A O 1
ATOM 718 N N . VAL A 1 95 ? 18.703 -45.094 -14.766 1 94.12 95 VAL A N 1
ATOM 719 C CA . VAL A 1 95 ? 17.281 -44.844 -14.875 1 94.12 95 VAL A CA 1
ATOM 720 C C . VAL A 1 95 ? 16.984 -44.094 -16.172 1 94.12 95 VAL A C 1
ATOM 722 O O . VAL A 1 95 ? 16 -44.375 -16.844 1 94.12 95 VAL A O 1
ATOM 725 N N . ARG A 1 96 ? 17.859 -43.156 -16.562 1 95.44 96 ARG A N 1
ATOM 726 C CA . ARG A 1 96 ? 17.672 -42.344 -17.766 1 95.44 96 ARG A CA 1
ATOM 727 C C . ARG A 1 96 ? 17.828 -43.188 -19.031 1 95.44 96 ARG A C 1
ATOM 729 O O . ARG A 1 96 ? 17.5 -42.75 -20.125 1 95.44 96 ARG A O 1
ATOM 736 N N . ASP A 1 97 ? 18.312 -44.438 -18.875 1 93.56 97 ASP A N 1
ATOM 737 C CA . ASP A 1 97 ? 18.531 -45.312 -20.016 1 93.56 97 ASP A CA 1
ATOM 738 C C . ASP A 1 97 ? 17.391 -46.344 -20.156 1 93.56 97 ASP A C 1
ATOM 740 O O . ASP A 1 97 ? 17.359 -47.125 -21.109 1 93.56 97 ASP A O 1
ATOM 744 N N . LEU A 1 98 ? 16.5 -46.312 -19.156 1 93.19 98 LEU A N 1
ATOM 745 C CA . LEU A 1 98 ? 15.375 -47.25 -19.219 1 93.19 98 LEU A CA 1
ATOM 746 C C . LEU A 1 98 ? 14.406 -46.875 -20.328 1 93.19 98 LEU A C 1
ATOM 748 O O . LEU A 1 98 ? 14.023 -45.688 -20.453 1 93.19 98 LEU A O 1
ATOM 752 N N . ASP A 1 99 ? 13.906 -47.844 -21.062 1 93.12 99 ASP A N 1
ATOM 753 C CA . ASP A 1 99 ? 13.031 -47.594 -22.203 1 93.12 99 ASP A CA 1
ATOM 754 C C . ASP A 1 99 ? 11.672 -47.062 -21.75 1 93.12 99 ASP A C 1
ATOM 756 O O . ASP A 1 99 ? 11.023 -46.312 -22.484 1 93.12 99 ASP A O 1
ATOM 760 N N . GLU A 1 100 ? 11.258 -47.344 -20.594 1 95.38 100 GLU A N 1
ATOM 761 C CA . GLU A 1 100 ? 9.945 -47 -20.062 1 95.38 100 GLU A CA 1
ATOM 762 C C . GLU A 1 100 ? 9.906 -45.562 -19.609 1 95.38 100 GLU A C 1
ATOM 764 O O . GLU A 1 100 ? 8.828 -45 -19.375 1 95.38 100 GLU A O 1
ATOM 769 N N . VAL A 1 101 ? 11.086 -44.938 -19.453 1 96.31 101 VAL A N 1
ATOM 770 C CA . VAL A 1 101 ? 11.172 -43.625 -18.859 1 96.31 101 VAL A CA 1
ATOM 771 C C . VAL A 1 101 ? 11.078 -42.562 -19.953 1 96.31 101 VAL A C 1
ATOM 773 O O . VAL A 1 101 ? 11.742 -42.656 -20.984 1 96.31 101 VAL A O 1
ATOM 776 N N . LYS A 1 102 ? 10.164 -41.594 -19.75 1 96.06 102 LYS A N 1
ATOM 777 C CA . LYS A 1 102 ? 9.969 -40.5 -20.688 1 96.06 102 LYS A CA 1
ATOM 778 C C . LYS A 1 102 ? 10.922 -39.344 -20.375 1 96.06 102 LYS A C 1
ATOM 780 O O . LYS A 1 102 ? 11.453 -38.719 -21.297 1 96.06 102 LYS A O 1
ATOM 785 N N . SER A 1 103 ? 11.102 -38.969 -19.141 1 96.88 103 SER A N 1
ATOM 786 C CA . SER A 1 103 ? 11.977 -37.906 -18.688 1 96.88 103 SER A CA 1
ATOM 787 C C . SER A 1 103 ? 12.273 -38 -17.203 1 96.88 103 SER A C 1
ATOM 789 O O . SER A 1 103 ? 11.594 -38.75 -16.484 1 96.88 103 SER A O 1
ATOM 791 N N . VAL A 1 104 ? 13.289 -37.344 -16.75 1 97.25 104 VAL A N 1
ATOM 792 C CA . VAL A 1 104 ? 13.641 -37.219 -15.336 1 97.25 104 VAL A CA 1
ATOM 793 C C . VAL A 1 104 ? 13.789 -35.75 -14.977 1 97.25 104 VAL A C 1
ATOM 795 O O . VAL A 1 104 ? 14.32 -34.969 -15.766 1 97.25 104 VAL A O 1
ATOM 798 N N . ALA A 1 105 ? 13.234 -35.375 -13.875 1 97.88 105 ALA A N 1
ATOM 799 C CA . ALA A 1 105 ? 13.375 -34 -13.391 1 97.88 105 ALA A CA 1
ATOM 800 C C . ALA A 1 105 ? 13.938 -33.969 -11.977 1 97.88 105 ALA A C 1
ATOM 802 O O . ALA A 1 105 ? 13.609 -34.844 -11.148 1 97.88 105 ALA A O 1
ATOM 803 N N . GLU A 1 106 ? 14.781 -32.938 -11.727 1 96.12 106 GLU A N 1
ATOM 804 C CA . GLU A 1 106 ? 15.281 -32.719 -10.375 1 96.12 106 GLU A CA 1
ATOM 805 C C . GLU A 1 106 ? 14.18 -32.188 -9.461 1 96.12 106 GLU A C 1
ATOM 807 O O . GLU A 1 106 ? 13.328 -31.406 -9.891 1 96.12 106 GLU A O 1
ATOM 812 N N . ASN A 1 107 ? 14.164 -32.625 -8.203 1 95.31 107 ASN A N 1
ATOM 813 C CA . ASN A 1 107 ? 13.422 -31.891 -7.188 1 95.31 107 ASN A CA 1
ATOM 814 C C . ASN A 1 107 ? 14.133 -30.594 -6.801 1 95.31 107 ASN A C 1
ATOM 816 O O . ASN A 1 107 ? 15.336 -30.469 -7 1 95.31 107 ASN A O 1
ATOM 820 N N . GLY A 1 108 ? 13.344 -29.672 -6.387 1 93.12 108 GLY A N 1
ATOM 821 C CA . GLY A 1 108 ? 13.906 -28.391 -5.969 1 93.12 108 GLY A CA 1
ATOM 822 C C . GLY A 1 108 ? 12.93 -27.531 -5.195 1 93.12 108 GLY A C 1
ATOM 823 O O . GLY A 1 108 ? 11.719 -27.797 -5.199 1 93.12 108 GLY A O 1
ATOM 824 N N . GLU A 1 109 ? 13.477 -26.562 -4.547 1 90.06 109 GLU A N 1
ATOM 825 C CA . GLU A 1 109 ? 12.641 -25.578 -3.854 1 90.06 109 GLU A CA 1
ATOM 826 C C . GLU A 1 109 ? 11.93 -24.672 -4.844 1 90.06 109 GLU A C 1
ATOM 828 O O . GLU A 1 109 ? 12.523 -24.25 -5.848 1 90.06 109 GLU A O 1
ATOM 833 N N . VAL A 1 110 ? 10.664 -24.469 -4.562 1 89.62 110 VAL A N 1
ATOM 834 C CA . VAL A 1 110 ? 9.898 -23.516 -5.344 1 89.62 110 VAL A CA 1
ATOM 835 C C . VAL A 1 110 ? 9.742 -22.219 -4.562 1 89.62 110 VAL A C 1
ATOM 837 O O . VAL A 1 110 ? 9.805 -22.219 -3.33 1 89.62 110 VAL A O 1
ATOM 840 N N . THR A 1 111 ? 9.734 -21.062 -5.246 1 81.75 111 THR A N 1
ATOM 841 C CA . THR A 1 111 ? 9.773 -19.781 -4.57 1 81.75 111 THR A CA 1
ATOM 842 C C . THR A 1 111 ? 8.633 -18.875 -5.039 1 81.75 111 THR A C 1
ATOM 844 O O . THR A 1 111 ? 8.141 -19.031 -6.156 1 81.75 111 THR A O 1
ATOM 847 N N . ALA A 1 112 ? 8.141 -18.141 -4.109 1 82.12 112 ALA A N 1
ATOM 848 C CA . ALA A 1 112 ? 7.246 -17.016 -4.391 1 82.12 112 ALA A CA 1
ATOM 849 C C . ALA A 1 112 ? 7.891 -15.695 -3.998 1 82.12 112 ALA A C 1
ATOM 851 O O . ALA A 1 112 ? 8.195 -15.469 -2.826 1 82.12 112 ALA A O 1
ATOM 852 N N . ASP A 1 113 ? 8.258 -14.898 -5.004 1 75.69 113 ASP A N 1
ATOM 853 C CA . ASP A 1 113 ? 8.953 -13.656 -4.703 1 75.69 113 ASP A CA 1
ATOM 854 C C . ASP A 1 113 ? 8 -12.461 -4.742 1 75.69 113 ASP A C 1
ATOM 856 O O . ASP A 1 113 ? 7.098 -12.414 -5.578 1 75.69 113 ASP A O 1
ATOM 860 N N . SER A 1 114 ? 7.934 -11.75 -3.773 1 76.75 114 SER A N 1
ATOM 861 C CA . SER A 1 114 ? 7.297 -10.438 -3.732 1 76.75 114 SER A CA 1
ATOM 862 C C . SER A 1 114 ? 8.18 -9.414 -3.023 1 76.75 114 SER A C 1
ATOM 864 O O . SER A 1 114 ? 9.102 -9.781 -2.293 1 76.75 114 SER A O 1
ATOM 866 N N . PHE A 1 115 ? 8.023 -8.172 -3.477 1 76.75 115 PHE A N 1
ATOM 867 C CA . PHE A 1 115 ? 8.859 -7.105 -2.941 1 76.75 115 PHE A CA 1
ATOM 868 C C . PHE A 1 115 ? 8.008 -5.945 -2.432 1 76.75 115 PHE A C 1
ATOM 870 O O . PHE A 1 115 ? 6.848 -5.809 -2.814 1 76.75 115 PHE A O 1
ATOM 877 N N . THR A 1 116 ? 8.539 -5.266 -1.45 1 77.44 116 THR A N 1
ATOM 878 C CA . THR A 1 116 ? 7.918 -4.02 -1.009 1 77.44 116 THR A CA 1
ATOM 879 C C . THR A 1 116 ? 8.336 -2.859 -1.907 1 77.44 116 THR A C 1
ATOM 881 O O . THR A 1 116 ? 9.516 -2.717 -2.236 1 77.44 116 THR A O 1
ATOM 884 N N . TYR A 1 117 ? 7.328 -2.16 -2.42 1 80.69 117 TYR A N 1
ATOM 885 C CA . TYR A 1 117 ? 7.559 -1.031 -3.314 1 80.69 117 TYR A CA 1
ATOM 886 C C . TYR A 1 117 ? 6.902 0.235 -2.773 1 80.69 117 TYR A C 1
ATOM 888 O O . TYR A 1 117 ? 5.719 0.232 -2.434 1 80.69 117 TYR A O 1
ATOM 896 N N . GLN A 1 118 ? 7.727 1.231 -2.637 1 87.25 118 GLN A N 1
ATOM 897 C CA . GLN A 1 118 ? 7.273 2.535 -2.164 1 87.25 118 GLN A CA 1
ATOM 898 C C . GLN A 1 118 ? 7.059 3.498 -3.328 1 87.25 118 GLN A C 1
ATOM 900 O O . GLN A 1 118 ? 7.871 4.395 -3.557 1 87.25 118 GLN A O 1
ATOM 905 N N . TRP A 1 119 ? 5.883 3.383 -3.877 1 90.5 119 TRP A N 1
ATOM 906 C CA . TRP A 1 119 ? 5.672 4.141 -5.105 1 90.5 119 TRP A CA 1
ATOM 907 C C . TRP A 1 119 ? 5.723 5.641 -4.832 1 90.5 119 TRP A C 1
ATOM 909 O O . TRP A 1 119 ? 6.125 6.422 -5.699 1 90.5 119 TRP A O 1
ATOM 919 N N . GLY A 1 120 ? 5.285 6.055 -3.617 1 94.81 120 GLY A N 1
ATOM 920 C CA . GLY A 1 120 ? 5.289 7.469 -3.279 1 94.81 120 GLY A CA 1
ATOM 921 C C . GLY A 1 120 ? 6.672 8.094 -3.332 1 94.81 120 GLY A C 1
ATOM 922 O O . GLY A 1 120 ? 6.84 9.203 -3.83 1 94.81 120 GLY A O 1
ATOM 923 N N . LEU A 1 121 ? 7.633 7.371 -2.77 1 96.44 121 LEU A N 1
ATOM 924 C CA . LEU A 1 121 ? 9.016 7.824 -2.861 1 96.44 121 LEU A CA 1
ATOM 925 C C . LEU A 1 121 ? 9.484 7.844 -4.312 1 96.44 121 LEU A C 1
ATOM 927 O O . LEU A 1 121 ? 10.109 8.812 -4.754 1 96.44 121 LEU A O 1
ATOM 931 N N . ASP A 1 122 ? 9.141 6.805 -5.027 1 94.81 122 ASP A N 1
ATOM 932 C CA . ASP A 1 122 ? 9.57 6.656 -6.414 1 94.81 122 ASP A CA 1
ATOM 933 C C . ASP A 1 122 ? 9.023 7.789 -7.281 1 94.81 122 ASP A C 1
ATOM 935 O O . ASP A 1 122 ? 9.695 8.266 -8.195 1 94.81 122 ASP A O 1
ATOM 939 N N . ARG A 1 123 ? 7.859 8.289 -6.953 1 96.31 123 ARG A N 1
ATOM 940 C CA . ARG A 1 123 ? 7.191 9.258 -7.816 1 96.31 123 ARG A CA 1
ATOM 941 C C . ARG A 1 123 ? 7.805 10.641 -7.652 1 96.31 123 ARG A C 1
ATOM 943 O O . ARG A 1 123 ? 7.688 11.484 -8.547 1 96.31 123 ARG A O 1
ATOM 950 N N . ILE A 1 124 ? 8.5 10.852 -6.562 1 98.19 124 ILE A N 1
ATOM 951 C CA . ILE A 1 124 ? 8.922 12.227 -6.312 1 98.19 124 ILE A CA 1
ATOM 952 C C . ILE A 1 124 ? 10.398 12.383 -6.66 1 98.19 124 ILE A C 1
ATOM 954 O O . ILE A 1 124 ? 10.992 13.438 -6.414 1 98.19 124 ILE A O 1
ATOM 958 N N . ASP A 1 125 ? 11.047 11.398 -7.258 1 97.5 125 ASP A N 1
ATOM 959 C CA . ASP A 1 125 ? 12.422 11.578 -7.703 1 97.5 125 ASP A CA 1
ATOM 960 C C . ASP A 1 125 ? 12.523 11.508 -9.227 1 97.5 125 ASP A C 1
ATOM 962 O O . ASP A 1 125 ? 13.609 11.305 -9.773 1 97.5 125 ASP A O 1
ATOM 966 N N . GLN A 1 126 ? 11.391 11.555 -9.906 1 95.69 126 GLN A N 1
ATOM 967 C CA . GLN A 1 126 ? 11.328 11.602 -11.367 1 95.69 126 GLN A CA 1
ATOM 968 C C . GLN A 1 126 ? 10.062 12.305 -11.836 1 95.69 126 GLN A C 1
ATOM 970 O O . GLN A 1 126 ? 8.977 12.078 -11.297 1 95.69 126 GLN A O 1
ATOM 975 N N . ALA A 1 127 ? 10.156 13.102 -12.914 1 95.38 127 ALA A N 1
ATOM 976 C CA . ALA A 1 127 ? 9.047 13.945 -13.352 1 95.38 127 ALA A CA 1
ATOM 977 C C . ALA A 1 127 ? 8.039 13.141 -14.172 1 95.38 127 ALA A C 1
ATOM 979 O O . ALA A 1 127 ? 6.844 13.445 -14.156 1 95.38 127 ALA A O 1
ATOM 980 N N . ASP A 1 128 ? 8.547 12.164 -14.883 1 94.19 128 ASP A N 1
ATOM 981 C CA . ASP A 1 128 ? 7.707 11.516 -15.883 1 94.19 128 ASP A CA 1
ATOM 982 C C . ASP A 1 128 ? 7.352 10.094 -15.461 1 94.19 128 ASP A C 1
ATOM 984 O O . ASP A 1 128 ? 8.078 9.469 -14.68 1 94.19 128 ASP A O 1
ATOM 988 N N . LEU A 1 129 ? 6.227 9.531 -15.938 1 90.62 129 LEU A N 1
ATOM 989 C CA . LEU A 1 129 ? 5.867 8.125 -15.906 1 90.62 129 LEU A CA 1
ATOM 990 C C . LEU A 1 129 ? 6.418 7.391 -17.125 1 90.62 129 LEU A C 1
ATOM 992 O O . LEU A 1 129 ? 6.605 7.992 -18.188 1 90.62 129 LEU A O 1
ATOM 996 N N . PRO A 1 130 ? 6.699 6.141 -17.062 1 89.06 130 PRO A N 1
ATOM 997 C CA . PRO A 1 130 ? 6.488 5.285 -15.898 1 89.06 130 PRO A CA 1
ATOM 998 C C . PRO A 1 130 ? 7.574 5.453 -14.844 1 89.06 130 PRO A C 1
ATOM 1000 O O . PRO A 1 130 ? 8.68 5.906 -15.148 1 89.06 130 PRO A O 1
ATOM 1003 N N . MET A 1 131 ? 7.203 5.051 -13.609 1 90.12 131 MET A N 1
ATOM 1004 C CA . MET A 1 131 ? 8.172 5.043 -12.516 1 90.12 131 MET A CA 1
ATOM 1005 C C . MET A 1 131 ? 9.18 3.914 -12.688 1 90.12 131 MET A C 1
ATOM 1007 O O . MET A 1 131 ? 8.867 2.879 -13.281 1 90.12 131 MET A O 1
ATOM 1011 N N . ASN A 1 132 ? 10.367 4.09 -12.156 1 87 132 ASN A N 1
ATOM 1012 C CA . ASN A 1 132 ? 11.422 3.096 -12.336 1 87 132 ASN A CA 1
ATOM 1013 C C . ASN A 1 132 ? 11.547 2.184 -11.117 1 87 132 ASN A C 1
ATOM 1015 O O . ASN A 1 132 ? 12.484 1.396 -11.023 1 87 132 ASN A O 1
ATOM 1019 N N . GLN A 1 133 ? 10.617 2.357 -10.109 1 82.56 133 GLN A N 1
ATOM 1020 C CA . GLN A 1 133 ? 10.492 1.524 -8.914 1 82.56 133 GLN A CA 1
ATOM 1021 C C . GLN A 1 133 ? 11.734 1.634 -8.031 1 82.56 133 GLN A C 1
ATOM 1023 O O . GLN A 1 133 ? 12.148 0.653 -7.41 1 82.56 133 GLN A O 1
ATOM 1028 N N . ASP A 1 134 ? 12.406 2.727 -8.094 1 87.31 134 ASP A N 1
ATOM 1029 C CA . ASP A 1 134 ? 13.531 3.062 -7.23 1 87.31 134 ASP A CA 1
ATOM 1030 C C . ASP A 1 134 ? 13.414 4.488 -6.695 1 87.31 134 ASP A C 1
ATOM 1032 O O . ASP A 1 134 ? 12.711 5.316 -7.277 1 87.31 134 ASP A O 1
ATOM 1036 N N . TYR A 1 135 ? 13.977 4.691 -5.512 1 93.5 135 TYR A N 1
ATOM 1037 C CA . TYR A 1 135 ? 14.078 6.027 -4.93 1 93.5 135 TYR A CA 1
ATOM 1038 C C . TYR A 1 135 ? 15.531 6.387 -4.645 1 93.5 135 TYR A C 1
ATOM 1040 O O . TYR A 1 135 ? 16.172 5.77 -3.795 1 93.5 135 TYR A O 1
ATOM 1048 N N . THR A 1 136 ? 15.984 7.375 -5.398 1 92.19 136 THR A N 1
ATOM 1049 C CA . THR A 1 136 ? 17.359 7.852 -5.246 1 92.19 136 THR A CA 1
ATOM 1050 C C . THR A 1 136 ? 17.375 9.359 -5.023 1 92.19 136 THR A C 1
ATOM 1052 O O . THR A 1 136 ? 16.75 10.117 -5.773 1 92.19 136 THR A O 1
ATOM 1055 N N . THR A 1 137 ? 18.031 9.75 -3.961 1 92.5 137 THR A N 1
ATOM 1056 C CA . THR A 1 137 ? 18.203 11.172 -3.676 1 92.5 137 THR A CA 1
ATOM 1057 C C . THR A 1 137 ? 19.656 11.469 -3.289 1 92.5 137 THR A C 1
ATOM 1059 O O . THR A 1 137 ? 20.344 10.609 -2.75 1 92.5 137 THR A O 1
ATOM 1062 N N . ARG A 1 138 ? 20.125 12.672 -3.656 1 94.12 138 ARG A N 1
ATOM 1063 C CA . ARG A 1 138 ? 21.469 13.125 -3.318 1 94.12 138 ARG A CA 1
ATOM 1064 C C . ARG A 1 138 ? 21.562 13.539 -1.855 1 94.12 138 ARG A C 1
ATOM 1066 O O . ARG A 1 138 ? 22.641 13.508 -1.256 1 94.12 138 ARG A O 1
ATOM 1073 N N . TYR A 1 139 ? 20.484 13.969 -1.276 1 97.62 139 TYR A N 1
ATOM 1074 C CA . TYR A 1 139 ? 20.422 14.492 0.083 1 97.62 139 TYR A CA 1
ATOM 1075 C C . TYR A 1 139 ? 19.578 13.594 0.975 1 97.62 139 TYR A C 1
ATOM 1077 O O . TYR A 1 139 ? 18.766 12.812 0.481 1 97.62 139 TYR A O 1
ATOM 1085 N N . THR A 1 140 ? 19.812 13.75 2.312 1 98.06 140 THR A N 1
ATOM 1086 C CA . THR A 1 140 ? 19.172 12.82 3.238 1 98.06 140 THR A CA 1
ATOM 1087 C C . THR A 1 140 ? 18.422 13.57 4.328 1 98.06 140 THR A C 1
ATOM 1089 O O . THR A 1 140 ? 17.781 12.961 5.184 1 98.06 140 THR A O 1
ATOM 1092 N N . GLY A 1 141 ? 18.516 14.875 4.336 1 98.62 141 GLY A N 1
ATOM 1093 C CA . GLY A 1 141 ? 17.922 15.68 5.387 1 98.62 141 GLY A CA 1
ATOM 1094 C C . GLY A 1 141 ? 18.781 15.773 6.633 1 98.62 141 GLY A C 1
ATOM 1095 O O . GLY A 1 141 ? 18.328 16.25 7.676 1 98.62 141 GLY A O 1
ATOM 1096 N N . GLN A 1 142 ? 20.047 15.289 6.5 1 98.25 142 GLN A N 1
ATOM 1097 C CA . GLN A 1 142 ? 20.953 15.312 7.637 1 98.25 142 GLN A CA 1
ATOM 1098 C C . GLN A 1 142 ? 21.109 16.719 8.195 1 98.25 142 GLN A C 1
ATOM 1100 O O . GLN A 1 142 ? 21.297 17.672 7.445 1 98.25 142 GLN A O 1
ATOM 1105 N N . GLY A 1 143 ? 20.938 16.828 9.516 1 98.44 143 GLY A N 1
ATOM 1106 C CA . GLY A 1 143 ? 21.141 18.094 10.18 1 98.44 143 GLY A CA 1
ATOM 1107 C C . GLY A 1 143 ? 19.875 18.922 10.281 1 98.44 143 GLY A C 1
ATOM 1108 O O . GLY A 1 143 ? 19.891 20.016 10.852 1 98.44 143 GLY A O 1
ATOM 1109 N N . VAL A 1 144 ? 18.828 18.469 9.758 1 98.88 144 VAL A N 1
ATOM 1110 C CA . VAL A 1 144 ? 17.594 19.25 9.781 1 98.88 144 VAL A CA 1
ATOM 1111 C C . VAL A 1 144 ? 16.641 18.656 10.82 1 98.88 144 VAL A C 1
ATOM 1113 O O . VAL A 1 144 ? 16.547 17.438 10.961 1 98.88 144 VAL A O 1
ATOM 1116 N N . ASN A 1 145 ? 15.922 19.562 11.562 1 98.88 145 ASN A N 1
ATOM 1117 C CA . ASN A 1 145 ? 14.922 19.172 12.547 1 98.88 145 ASN A CA 1
ATOM 1118 C C . ASN A 1 145 ? 13.508 19.266 11.977 1 98.88 145 ASN A C 1
ATOM 1120 O O . ASN A 1 145 ? 13.094 20.312 11.484 1 98.88 145 ASN A O 1
ATOM 1124 N N . ILE A 1 146 ? 12.852 18.141 12.016 1 98.94 146 ILE A N 1
ATOM 1125 C CA . ILE A 1 146 ? 11.453 18.156 11.578 1 98.94 146 ILE A CA 1
ATOM 1126 C C . ILE A 1 146 ? 10.539 17.938 12.781 1 98.94 146 ILE A C 1
ATOM 1128 O O . ILE A 1 146 ? 10.617 16.922 13.469 1 98.94 146 ILE A O 1
ATOM 1132 N N . TYR A 1 147 ? 9.719 18.906 13.07 1 98.88 147 TYR A N 1
ATOM 1133 C CA . TYR A 1 147 ? 8.727 18.859 14.141 1 98.88 147 TYR A CA 1
ATOM 1134 C C . TYR A 1 147 ? 7.387 18.359 13.617 1 98.88 147 TYR A C 1
ATOM 1136 O O . TYR A 1 147 ? 6.742 19.016 12.797 1 98.88 147 TYR A O 1
ATOM 1144 N N . VAL A 1 148 ? 6.965 17.156 14.094 1 98.19 148 VAL A N 1
ATOM 1145 C CA . VAL A 1 148 ? 5.766 16.484 13.609 1 98.19 148 VAL A CA 1
ATOM 1146 C C . VAL A 1 148 ? 4.66 16.578 14.656 1 98.19 148 VAL A C 1
ATOM 1148 O O . VAL A 1 148 ? 4.793 16.016 15.75 1 98.19 148 VAL A O 1
ATOM 1151 N N . ILE A 1 149 ? 3.598 17.234 14.305 1 96 149 ILE A N 1
ATOM 1152 C CA . ILE A 1 149 ? 2.457 17.375 15.203 1 96 149 ILE A CA 1
ATOM 1153 C C . ILE A 1 149 ? 1.359 16.391 14.805 1 96 149 ILE A C 1
ATOM 1155 O O . ILE A 1 149 ? 0.832 16.453 13.688 1 96 149 ILE A O 1
ATOM 1159 N N . ASP A 1 150 ? 1.042 15.5 15.633 1 93.62 150 ASP A N 1
ATOM 1160 C CA . ASP A 1 150 ? 0.077 14.438 15.367 1 93.62 150 ASP A CA 1
ATOM 1161 C C . ASP A 1 150 ? -0.251 13.664 16.641 1 93.62 150 ASP A C 1
ATOM 1163 O O . ASP A 1 150 ? 0.021 14.141 17.75 1 93.62 150 ASP A O 1
ATOM 1167 N N . ASN A 1 151 ? -0.928 12.555 16.453 1 87.5 151 ASN A N 1
ATOM 1168 C CA . ASN A 1 151 ? -1.165 11.617 17.547 1 87.5 151 ASN A CA 1
ATOM 1169 C C . ASN A 1 151 ? -0.852 10.188 17.141 1 87.5 151 ASN A C 1
ATOM 1171 O O . ASN A 1 151 ? -0.807 9.875 15.945 1 87.5 151 ASN A O 1
ATOM 1175 N N . GLY A 1 152 ? -0.515 9.359 18.203 1 86.88 152 GLY A N 1
ATOM 1176 C CA . GLY A 1 152 ? -0.296 7.949 17.938 1 86.88 152 GLY A CA 1
ATOM 1177 C C . GLY A 1 152 ? 1.136 7.625 17.562 1 86.88 152 GLY A C 1
ATOM 1178 O O . GLY A 1 152 ? 1.375 6.824 16.656 1 86.88 152 GLY A O 1
ATOM 1179 N N . PHE A 1 153 ? 2.102 8.172 18.297 1 89.94 153 PHE A N 1
ATOM 1180 C CA . PHE A 1 153 ? 3.512 7.973 17.984 1 89.94 153 PHE A CA 1
ATOM 1181 C C . PHE A 1 153 ? 4.062 6.758 18.719 1 89.94 153 PHE A C 1
ATOM 1183 O O . PHE A 1 153 ? 3.789 6.57 19.906 1 89.94 153 PHE A O 1
ATOM 1190 N N . VAL A 1 154 ? 4.746 5.977 18 1 88.94 154 VAL A N 1
ATOM 1191 C CA . VAL A 1 154 ? 5.656 4.984 18.578 1 88.94 154 VAL A CA 1
ATOM 1192 C C . VAL A 1 154 ? 7.102 5.418 18.344 1 88.94 154 VAL A C 1
ATOM 1194 O O . VAL A 1 154 ? 7.695 5.086 17.312 1 88.94 154 VAL A O 1
ATOM 1197 N N . VAL A 1 155 ? 7.711 5.977 19.312 1 90.25 155 VAL A N 1
ATOM 1198 C CA . VAL A 1 155 ? 8.953 6.73 19.172 1 90.25 155 VAL A CA 1
ATOM 1199 C C . VAL A 1 155 ? 10.125 5.77 19.016 1 90.25 155 VAL A C 1
ATOM 1201 O O . VAL A 1 155 ? 11.094 6.07 18.328 1 90.25 155 VAL A O 1
ATOM 1204 N N . ASP A 1 156 ? 10.023 4.586 19.578 1 90.69 156 ASP A N 1
ATOM 1205 C CA . ASP A 1 156 ? 11.172 3.686 19.641 1 90.69 156 ASP A CA 1
ATOM 1206 C C . ASP A 1 156 ? 11.156 2.686 18.484 1 90.69 156 ASP A C 1
ATOM 1208 O O . ASP A 1 156 ? 11.883 1.689 18.516 1 90.69 156 ASP A O 1
ATOM 1212 N N . ASP A 1 157 ? 10.367 2.953 17.547 1 90.31 157 ASP A N 1
ATOM 1213 C CA . ASP A 1 157 ? 10.375 2.049 16.406 1 90.31 157 ASP A CA 1
ATOM 1214 C C . ASP A 1 157 ? 11.766 1.982 15.766 1 90.31 157 ASP A C 1
ATOM 1216 O O . ASP A 1 157 ? 12.391 3.014 15.531 1 90.31 157 ASP A O 1
ATOM 1220 N N . PRO A 1 158 ? 12.234 0.757 15.43 1 92.31 158 PRO A N 1
ATOM 1221 C CA . PRO A 1 158 ? 13.578 0.613 14.867 1 92.31 158 PRO A CA 1
ATOM 1222 C C . PRO A 1 158 ? 13.75 1.357 13.547 1 92.31 158 PRO A C 1
ATOM 1224 O O . PRO A 1 158 ? 14.867 1.742 13.195 1 92.31 158 PRO A O 1
ATOM 1227 N N . GLU A 1 159 ? 12.703 1.571 12.867 1 93.56 159 GLU A N 1
ATOM 1228 C CA . GLU A 1 159 ? 12.75 2.273 11.586 1 93.56 159 GLU A CA 1
ATOM 1229 C C . GLU A 1 159 ? 13.25 3.705 11.766 1 93.56 159 GLU A C 1
ATOM 1231 O O . GLU A 1 159 ? 13.727 4.324 10.812 1 93.56 159 GLU A O 1
ATOM 1236 N N . PHE A 1 160 ? 13.188 4.238 12.914 1 97 160 PHE A N 1
ATOM 1237 C CA . PHE A 1 160 ? 13.641 5.605 13.133 1 97 160 PHE A CA 1
ATOM 1238 C C . PHE A 1 160 ? 15.125 5.637 13.477 1 97 160 PHE A C 1
ATOM 1240 O O . PHE A 1 160 ? 15.75 6.699 13.453 1 97 160 PHE A O 1
ATOM 1247 N N . GLY A 1 161 ? 15.672 4.504 13.867 1 96.38 161 GLY A N 1
ATOM 1248 C CA . GLY A 1 161 ? 17.109 4.398 14.109 1 96.38 161 GLY A CA 1
ATOM 1249 C C . GLY A 1 161 ? 17.594 5.309 15.227 1 96.38 161 GLY A C 1
ATOM 1250 O O . GLY A 1 161 ? 18.688 5.844 15.156 1 96.38 161 GLY A O 1
ATOM 1251 N N . GLY A 1 162 ? 16.734 5.66 16.078 1 97.44 162 GLY A N 1
ATOM 1252 C CA . GLY A 1 162 ? 17.125 6.492 17.203 1 97.44 162 GLY A CA 1
ATOM 1253 C C . GLY A 1 162 ? 17.016 7.977 16.922 1 97.44 162 GLY A C 1
ATOM 1254 O O . GLY A 1 162 ? 17.312 8.805 17.781 1 97.44 162 GLY A O 1
ATOM 1255 N N . ARG A 1 163 ? 16.469 8.344 15.82 1 98.25 163 ARG A N 1
ATOM 1256 C CA . ARG A 1 163 ? 16.438 9.742 15.414 1 98.25 163 ARG A CA 1
ATOM 1257 C C . ARG A 1 163 ? 15.125 10.398 15.797 1 98.25 163 ARG A C 1
ATOM 1259 O O . ARG A 1 163 ? 14.938 11.602 15.594 1 98.25 163 ARG A O 1
ATOM 1266 N N . ALA A 1 164 ? 14.18 9.688 16.312 1 97.81 164 ALA A N 1
ATOM 1267 C CA . ALA A 1 164 ? 12.891 10.227 16.734 1 97.81 164 ALA A CA 1
ATOM 1268 C C . ALA A 1 164 ? 12.828 10.375 18.25 1 97.81 164 ALA A C 1
ATOM 1270 O O . ALA A 1 164 ? 13.328 9.516 18.984 1 97.81 164 ALA A O 1
ATOM 1271 N N . SER A 1 165 ? 12.227 11.43 18.734 1 96.62 165 SER A N 1
ATOM 1272 C CA . SER A 1 165 ? 12.023 11.664 20.172 1 96.62 165 SER A CA 1
ATOM 1273 C C . SER A 1 165 ? 10.789 12.516 20.422 1 96.62 165 SER A C 1
ATOM 1275 O O . SER A 1 165 ? 10.383 13.297 19.562 1 96.62 165 SER A O 1
ATOM 1277 N N . MET A 1 166 ? 10.203 12.258 21.562 1 94.88 166 MET A N 1
ATOM 1278 C CA . MET A 1 166 ? 9.148 13.172 21.984 1 94.88 166 MET A CA 1
ATOM 1279 C C . MET A 1 166 ? 9.727 14.516 22.406 1 94.88 166 MET A C 1
ATOM 1281 O O . MET A 1 166 ? 10.664 14.57 23.203 1 94.88 166 MET A O 1
ATOM 1285 N N . HIS A 1 167 ? 9.188 15.516 21.828 1 96.25 167 HIS A N 1
ATOM 1286 C CA . HIS A 1 167 ? 9.68 16.844 22.156 1 96.25 167 HIS A CA 1
ATOM 1287 C C . HIS A 1 167 ? 9.133 17.328 23.5 1 96.25 167 HIS A C 1
ATOM 1289 O O . HIS A 1 167 ? 8.031 16.938 23.891 1 96.25 167 HIS A O 1
ATOM 1295 N N . GLU A 1 168 ? 9.805 18.203 24.172 1 95.25 168 GLU A N 1
ATOM 1296 C CA . GLU A 1 168 ? 9.414 18.688 25.484 1 95.25 168 GLU A CA 1
ATOM 1297 C C . GLU A 1 168 ? 8.117 19.484 25.422 1 95.25 168 GLU A C 1
ATOM 1299 O O . GLU A 1 168 ? 7.383 19.578 26.406 1 95.25 168 GLU A O 1
ATOM 1304 N N . CYS A 1 169 ? 7.836 20.047 24.297 1 95.62 169 CYS A N 1
ATOM 1305 C CA . CYS A 1 169 ? 6.629 20.859 24.141 1 95.62 169 CYS A CA 1
ATOM 1306 C C . CYS A 1 169 ? 5.41 19.984 23.891 1 95.62 169 CYS A C 1
ATOM 1308 O O . CYS A 1 169 ? 4.285 20.469 23.812 1 95.62 169 CYS A O 1
ATOM 1310 N N . SER A 1 170 ? 5.602 18.703 23.766 1 92.12 170 SER A N 1
ATOM 1311 C CA . SER A 1 170 ? 4.477 17.812 23.516 1 92.12 170 SER A CA 1
ATOM 1312 C C . SER A 1 170 ? 3.465 17.844 24.656 1 92.12 170 SER A C 1
ATOM 1314 O O . SER A 1 170 ? 3.842 17.875 25.828 1 92.12 170 SER A O 1
ATOM 1316 N N . ALA A 1 171 ? 2.197 17.906 24.328 1 80.06 171 ALA A N 1
ATOM 1317 C CA . ALA A 1 171 ? 1.122 17.984 25.312 1 80.06 171 ALA A CA 1
ATOM 1318 C C . ALA A 1 171 ? 0.87 16.625 25.953 1 80.06 171 ALA A C 1
ATOM 1320 O O . ALA A 1 171 ? 0.424 16.531 27.094 1 80.06 171 ALA A O 1
ATOM 1321 N N . GLY A 1 172 ? 1.224 15.562 25.328 1 66.38 172 GLY A N 1
ATOM 1322 C CA . GLY A 1 172 ? 1.096 14.211 25.859 1 66.38 172 GLY A CA 1
ATOM 1323 C C . GLY A 1 172 ? -0.345 13.758 25.984 1 66.38 172 GLY A C 1
ATOM 1324 O O . GLY A 1 172 ? -0.631 12.773 26.672 1 66.38 172 GLY A O 1
ATOM 1325 N N . ASP A 1 173 ? -1.253 14.594 25.547 1 61.03 173 ASP A N 1
ATOM 1326 C CA . ASP A 1 173 ? -2.65 14.219 25.734 1 61.03 173 ASP A CA 1
ATOM 1327 C C . ASP A 1 173 ? -3.029 13.062 24.797 1 61.03 173 ASP A C 1
ATOM 1329 O O . ASP A 1 173 ? -2.539 12.977 23.672 1 61.03 173 ASP A O 1
ATOM 1333 N N . GLY A 1 174 ? -3.73 12.008 25.344 1 56.56 174 GLY A N 1
ATOM 1334 C CA . GLY A 1 174 ? -4.344 10.969 24.547 1 56.56 174 GLY A CA 1
ATOM 1335 C C . GLY A 1 174 ? -3.359 9.898 24.109 1 56.56 174 GLY A C 1
ATOM 1336 O O . GLY A 1 174 ? -3.5 9.32 23.016 1 56.56 174 GLY A O 1
ATOM 1337 N N . ILE A 1 175 ? -2.344 9.781 24.828 1 53.59 175 ILE A N 1
ATOM 1338 C CA . ILE A 1 175 ? -1.275 8.906 24.359 1 53.59 175 ILE A CA 1
ATOM 1339 C C . ILE A 1 175 ? -1.805 7.484 24.203 1 53.59 175 ILE A C 1
ATOM 1341 O O . ILE A 1 175 ? -1.942 6.754 25.188 1 53.59 175 ILE A O 1
ATOM 1345 N N . ASP A 1 176 ? -2.979 7.305 23.812 1 54 176 ASP A N 1
ATOM 1346 C CA . ASP A 1 176 ? -3.012 5.906 23.406 1 54 176 ASP A CA 1
ATOM 1347 C C . ASP A 1 176 ? -2.195 5.699 22.125 1 54 176 ASP A C 1
ATOM 1349 O O . ASP A 1 176 ? -2.59 6.148 21.047 1 54 176 ASP A O 1
ATOM 1353 N N . PRO A 1 177 ? -0.902 5.473 22.438 1 50.12 177 PRO A N 1
ATOM 1354 C CA . PRO A 1 177 ? -0.023 5.266 21.281 1 50.12 177 PRO A CA 1
ATOM 1355 C C . PRO A 1 177 ? -0.696 4.473 20.156 1 50.12 177 PRO A C 1
ATOM 1357 O O . PRO A 1 177 ? -0.284 4.562 19 1 50.12 177 PRO A O 1
ATOM 1360 N N . TYR A 1 178 ? -1.667 3.713 20.672 1 47.34 178 TYR A N 1
ATOM 1361 C CA . TYR A 1 178 ? -2.264 2.814 19.688 1 47.34 178 TYR A CA 1
ATOM 1362 C C . TYR A 1 178 ? -3.438 3.479 18.969 1 47.34 178 TYR A C 1
ATOM 1364 O O . TYR A 1 178 ? -4.082 2.869 18.125 1 47.34 178 TYR A O 1
ATOM 1372 N N . ASN A 1 179 ? -3.695 4.812 19.469 1 57.09 179 ASN A N 1
ATOM 1373 C CA . ASN A 1 179 ? -4.82 5.414 18.766 1 57.09 179 ASN A CA 1
ATOM 1374 C C . ASN A 1 179 ? -4.535 5.555 17.266 1 57.09 179 ASN A C 1
ATOM 1376 O O . ASN A 1 179 ? -4.285 6.66 16.781 1 57.09 179 ASN A O 1
ATOM 1380 N N . GLY A 1 180 ? -4.469 4.461 16.562 1 66.31 180 GLY A N 1
ATOM 1381 C CA . GLY A 1 180 ? -4.551 4.121 15.156 1 66.31 180 GLY A CA 1
ATOM 1382 C C . GLY A 1 180 ? -3.227 4.262 14.43 1 66.31 180 GLY A C 1
ATOM 1383 O O . GLY A 1 180 ? -3.096 3.842 13.273 1 66.31 180 GLY A O 1
ATOM 1384 N N . GLY A 1 181 ? -2.082 4.965 15.195 1 84.5 181 GLY A N 1
ATOM 1385 C CA . GLY A 1 181 ? -0.759 4.93 14.594 1 84.5 181 GLY A CA 1
ATOM 1386 C C . GLY A 1 181 ? -0.577 5.957 13.5 1 84.5 181 GLY A C 1
ATOM 1387 O O . GLY A 1 181 ? 0.377 5.879 12.719 1 84.5 181 GLY A O 1
ATOM 1388 N N . HIS A 1 182 ? -1.512 6.926 13.5 1 89.12 182 HIS A N 1
ATOM 1389 C CA . HIS A 1 182 ? -1.449 7.891 12.406 1 89.12 182 HIS A CA 1
ATOM 1390 C C . HIS A 1 182 ? -0.146 8.68 12.453 1 89.12 182 HIS A C 1
ATOM 1392 O O . HIS A 1 182 ? 0.537 8.812 11.43 1 89.12 182 HIS A O 1
ATOM 1398 N N . GLY A 1 183 ? 0.178 9.172 13.594 1 92.75 183 GLY A N 1
ATOM 1399 C CA . GLY A 1 183 ? 1.411 9.93 13.742 1 92.75 183 GLY A CA 1
ATOM 1400 C C . GLY A 1 183 ? 2.646 9.141 13.367 1 92.75 183 GLY A C 1
ATOM 1401 O O . GLY A 1 183 ? 3.555 9.664 12.719 1 92.75 183 GLY A O 1
ATOM 1402 N N . THR A 1 184 ? 2.674 7.914 13.781 1 92.25 184 THR A N 1
ATOM 1403 C CA . THR A 1 184 ? 3.799 7.051 13.445 1 92.25 184 THR A CA 1
ATOM 1404 C C . THR A 1 184 ? 3.885 6.836 11.938 1 92.25 184 THR A C 1
ATOM 1406 O O . THR A 1 184 ? 4.977 6.859 11.367 1 92.25 184 THR A O 1
ATOM 1409 N N . HIS A 1 185 ? 2.762 6.609 11.289 1 91.62 185 HIS A N 1
ATOM 1410 C CA . HIS A 1 185 ? 2.715 6.438 9.844 1 91.62 185 HIS A CA 1
ATOM 1411 C C . HIS A 1 185 ? 3.268 7.664 9.125 1 91.62 185 HIS A C 1
ATOM 1413 O O . HIS A 1 185 ? 4.102 7.535 8.219 1 91.62 185 HIS A O 1
ATOM 1419 N N . VAL A 1 186 ? 2.852 8.82 9.57 1 96.38 186 VAL A N 1
ATOM 1420 C CA . VAL A 1 186 ? 3.248 10.07 8.93 1 96.38 186 VAL A CA 1
ATOM 1421 C C . VAL A 1 186 ? 4.723 10.352 9.211 1 96.38 186 VAL A C 1
ATOM 1423 O O . VAL A 1 186 ? 5.465 10.758 8.312 1 96.38 186 VAL A O 1
ATOM 1426 N N . ALA A 1 187 ? 5.141 10.125 10.43 1 97.56 187 ALA A N 1
ATOM 1427 C CA . ALA A 1 187 ? 6.559 10.281 10.75 1 97.56 187 ALA A CA 1
ATOM 1428 C C . ALA A 1 187 ? 7.422 9.336 9.922 1 97.56 187 ALA A C 1
ATOM 1430 O O . ALA A 1 187 ? 8.539 9.688 9.531 1 97.56 187 ALA A O 1
ATOM 1431 N N . GLY A 1 188 ? 6.906 8.234 9.742 1 97.31 188 GLY A N 1
ATOM 1432 C CA . GLY A 1 188 ? 7.602 7.266 8.906 1 97.31 188 GLY A CA 1
ATOM 1433 C C . GLY A 1 188 ? 7.82 7.75 7.488 1 97.31 188 GLY A C 1
ATOM 1434 O O . GLY A 1 188 ? 8.906 7.574 6.926 1 97.31 188 GLY A O 1
ATOM 1435 N N . ILE A 1 189 ? 6.82 8.344 6.91 1 98 189 ILE A N 1
ATOM 1436 C CA . ILE A 1 189 ? 6.914 8.883 5.559 1 98 189 ILE A CA 1
ATOM 1437 C C . ILE A 1 189 ? 7.961 9.992 5.516 1 98 189 ILE A C 1
ATOM 1439 O O . ILE A 1 189 ? 8.672 10.148 4.52 1 98 189 ILE A O 1
ATOM 1443 N N . ILE A 1 190 ? 8.102 10.672 6.605 1 98.81 190 ILE A N 1
ATOM 1444 C CA . ILE A 1 190 ? 9.031 11.797 6.656 1 98.81 190 ILE A CA 1
ATOM 1445 C C . ILE A 1 190 ? 10.461 11.281 6.746 1 98.81 190 ILE A C 1
ATOM 1447 O O . ILE A 1 190 ? 11.312 11.664 5.941 1 98.81 190 ILE A O 1
ATOM 1451 N N . GLY A 1 191 ? 10.656 10.391 7.742 1 98.44 191 GLY A N 1
ATOM 1452 C CA . GLY A 1 191 ? 12.07 10.219 8.008 1 98.44 191 GLY A CA 1
ATOM 1453 C C . GLY A 1 191 ? 12.43 8.82 8.477 1 98.44 191 GLY A C 1
ATOM 1454 O O . GLY A 1 191 ? 13.375 8.641 9.242 1 98.44 191 GLY A O 1
ATOM 1455 N N . SER A 1 192 ? 11.758 7.758 8.203 1 97.38 192 SER A N 1
ATOM 1456 C CA . SER A 1 192 ? 12.164 6.398 8.555 1 97.38 192 SER A CA 1
ATOM 1457 C C . SER A 1 192 ? 13.211 5.867 7.586 1 97.38 192 SER A C 1
ATOM 1459 O O . SER A 1 192 ? 13.422 6.438 6.516 1 97.38 192 SER A O 1
ATOM 1461 N N . ASN A 1 193 ? 13.914 4.805 7.988 1 96.12 193 ASN A N 1
ATOM 1462 C CA . ASN A 1 193 ? 14.984 4.223 7.18 1 96.12 193 ASN A CA 1
ATOM 1463 C C . ASN A 1 193 ? 14.453 3.672 5.859 1 96.12 193 ASN A C 1
ATOM 1465 O O . ASN A 1 193 ? 15.078 3.846 4.812 1 96.12 193 ASN A O 1
ATOM 1469 N N . THR A 1 194 ? 13.32 3.078 5.918 1 91.75 194 THR A N 1
ATOM 1470 C CA . THR A 1 194 ? 12.805 2.379 4.746 1 91.75 194 THR A CA 1
ATOM 1471 C C . THR A 1 194 ? 11.852 3.277 3.957 1 91.75 194 THR A C 1
ATOM 1473 O O . THR A 1 194 ? 11.914 3.322 2.727 1 91.75 194 THR A O 1
ATOM 1476 N N . PHE A 1 195 ? 11 4.055 4.594 1 95.06 195 PHE A N 1
ATOM 1477 C CA . PHE A 1 195 ? 9.883 4.723 3.941 1 95.06 195 PHE A CA 1
ATOM 1478 C C . PHE A 1 195 ? 10.109 6.227 3.885 1 95.06 195 PHE A C 1
ATOM 1480 O O . PHE A 1 195 ? 9.328 6.953 3.26 1 95.06 195 PHE A O 1
ATOM 1487 N N . GLY A 1 196 ? 11.117 6.715 4.438 1 98.25 196 GLY A N 1
ATOM 1488 C CA . GLY A 1 196 ? 11.289 8.148 4.645 1 98.25 196 GLY A CA 1
ATOM 1489 C C . GLY A 1 196 ? 11.805 8.875 3.418 1 98.25 196 GLY A C 1
ATOM 1490 O O . GLY A 1 196 ? 12.648 8.344 2.689 1 98.25 196 GLY A O 1
ATOM 1491 N N . VAL A 1 197 ? 11.297 10.078 3.24 1 98.69 197 VAL A N 1
ATOM 1492 C CA . VAL A 1 197 ? 11.852 11 2.25 1 98.69 197 VAL A CA 1
ATOM 1493 C C . VAL A 1 197 ? 13.227 11.477 2.701 1 98.69 197 VAL A C 1
ATOM 1495 O O . VAL A 1 197 ? 14.188 11.422 1.936 1 98.69 197 VAL A O 1
ATOM 1498 N N . ALA A 1 198 ? 13.344 11.945 3.93 1 98.81 198 ALA A N 1
ATOM 1499 C CA . ALA A 1 198 ? 14.555 12.477 4.555 1 98.81 198 ALA A CA 1
ATOM 1500 C C . ALA A 1 198 ? 15.102 11.5 5.594 1 98.81 198 ALA A C 1
ATOM 1502 O O . ALA A 1 198 ? 14.93 11.703 6.801 1 98.81 198 ALA A O 1
ATOM 1503 N N . LYS A 1 199 ? 15.898 10.562 5.227 1 98.12 199 LYS A N 1
ATOM 1504 C CA . LYS A 1 199 ? 16.203 9.352 5.988 1 98.12 199 LYS A CA 1
ATOM 1505 C C . LYS A 1 199 ? 17.156 9.648 7.145 1 98.12 199 LYS A C 1
ATOM 1507 O O . LYS A 1 199 ? 17.297 8.828 8.055 1 98.12 199 LYS A O 1
ATOM 1512 N N . ARG A 1 200 ? 17.766 10.852 7.148 1 98.56 200 ARG A N 1
ATOM 1513 C CA . ARG A 1 200 ? 18.703 11.156 8.219 1 98.56 200 ARG A CA 1
ATOM 1514 C C . ARG A 1 200 ? 18.281 12.398 8.992 1 98.56 200 ARG A C 1
ATOM 1516 O O . ARG A 1 200 ? 19.062 12.945 9.781 1 98.56 200 ARG A O 1
ATOM 1523 N N . ALA A 1 201 ? 17.078 12.891 8.766 1 98.81 201 ALA A N 1
ATOM 1524 C CA . ALA A 1 201 ? 16.562 14.031 9.523 1 98.81 201 ALA A CA 1
ATOM 1525 C C . ALA A 1 201 ? 16.281 13.648 10.969 1 98.81 201 ALA A C 1
ATOM 1527 O O . ALA A 1 201 ? 16.078 12.469 11.273 1 98.81 201 ALA A O 1
ATOM 1528 N N . GLN A 1 202 ? 16.297 14.633 11.82 1 98.81 202 GLN A N 1
ATOM 1529 C CA . GLN A 1 202 ? 15.867 14.445 13.203 1 98.81 202 GLN A CA 1
ATOM 1530 C C . GLN A 1 202 ? 14.375 14.703 13.352 1 98.81 202 GLN A C 1
ATOM 1532 O O . GLN A 1 202 ? 13.867 15.734 12.906 1 98.81 202 GLN A O 1
ATOM 1537 N N . LEU A 1 203 ? 13.695 13.742 13.961 1 98.81 203 LEU A N 1
ATOM 1538 C CA . LEU A 1 203 ? 12.25 13.859 14.125 1 98.81 203 LEU A CA 1
ATOM 1539 C C . LEU A 1 203 ? 11.883 14.219 15.555 1 98.81 203 LEU A C 1
ATOM 1541 O O . LEU A 1 203 ? 12.211 13.484 16.5 1 98.81 203 LEU A O 1
ATOM 1545 N N . HIS A 1 204 ? 11.297 15.336 15.727 1 98.62 204 HIS A N 1
ATOM 1546 C CA . HIS A 1 204 ? 10.727 15.781 17 1 98.62 204 HIS A CA 1
ATOM 1547 C C . HIS A 1 204 ? 9.211 15.625 17 1 98.62 204 HIS A C 1
ATOM 1549 O O . HIS A 1 204 ? 8.508 16.359 16.297 1 98.62 204 HIS A O 1
ATOM 1555 N N . LEU A 1 205 ? 8.742 14.703 17.797 1 96.5 205 LEU A N 1
ATOM 1556 C CA . LEU A 1 205 ? 7.336 14.32 17.781 1 96.5 205 LEU A CA 1
ATOM 1557 C C . LEU A 1 205 ? 6.559 15.07 18.859 1 96.5 205 LEU A C 1
ATOM 1559 O O . LEU A 1 205 ? 7.004 15.156 20.016 1 96.5 205 LEU A O 1
ATOM 1563 N N . LEU A 1 206 ? 5.496 15.648 18.422 1 95.56 206 LEU A N 1
ATOM 1564 C CA . LEU A 1 206 ? 4.621 16.406 19.312 1 95.56 206 LEU A CA 1
ATOM 1565 C C . LEU A 1 206 ? 3.197 15.852 19.266 1 95.56 206 LEU A C 1
ATOM 1567 O O . LEU A 1 206 ? 2.498 16.016 18.266 1 95.56 206 LEU A O 1
ATOM 1571 N N . GLN A 1 207 ? 2.758 15.281 20.344 1 92.12 207 GLN A N 1
ATOM 1572 C CA . GLN A 1 207 ? 1.454 14.633 20.406 1 92.12 207 GLN A CA 1
ATOM 1573 C C . GLN A 1 207 ? 0.378 15.609 20.875 1 92.12 207 GLN A C 1
ATOM 1575 O O . GLN A 1 207 ? 0.533 16.266 21.906 1 92.12 207 GLN A O 1
ATOM 1580 N N . SER A 1 208 ? -0.66 15.703 20.047 1 87.94 208 SER A N 1
ATOM 1581 C CA . SER A 1 208 ? -1.772 16.562 20.422 1 87.94 208 SER A CA 1
ATOM 1582 C C . SER A 1 208 ? -3.078 16.094 19.797 1 87.94 208 SER A C 1
ATOM 1584 O O . SER A 1 208 ? -3.068 15.406 18.781 1 87.94 208 SER A O 1
ATOM 1586 N N . THR A 1 209 ? -4.27 16.516 20.438 1 89 209 THR A N 1
ATOM 1587 C CA . THR A 1 209 ? -5.551 16.047 19.922 1 89 209 THR A CA 1
ATOM 1588 C C . THR A 1 209 ? -6.598 17.156 19.969 1 89 209 THR A C 1
ATOM 1590 O O . THR A 1 209 ? -7.758 16.922 19.625 1 89 209 THR A O 1
ATOM 1593 N N . THR A 1 210 ? -6.18 18.375 20.422 1 92.5 210 THR A N 1
ATOM 1594 C CA . THR A 1 210 ? -7.168 19.453 20.531 1 92.5 210 THR A CA 1
ATOM 1595 C C . THR A 1 210 ? -6.59 20.766 20.016 1 92.5 210 THR A C 1
ATOM 1597 O O . THR A 1 210 ? -5.371 20.906 19.906 1 92.5 210 THR A O 1
ATOM 1600 N N . VAL A 1 211 ? -7.504 21.672 19.719 1 94.75 211 VAL A N 1
ATOM 1601 C CA . VAL A 1 211 ? -7.098 23 19.281 1 94.75 211 VAL A CA 1
ATOM 1602 C C . VAL A 1 211 ? -6.219 23.656 20.344 1 94.75 211 VAL A C 1
ATOM 1604 O O . VAL A 1 211 ? -5.184 24.25 20.031 1 94.75 211 VAL A O 1
ATOM 1607 N N . THR A 1 212 ? -6.617 23.531 21.609 1 94.75 212 THR A N 1
ATOM 1608 C CA . THR A 1 212 ? -5.871 24.125 22.703 1 94.75 212 THR A CA 1
ATOM 1609 C C . THR A 1 212 ? -4.477 23.516 22.812 1 94.75 212 THR A C 1
ATOM 1611 O O . THR A 1 212 ? -3.479 24.234 22.859 1 94.75 212 THR A O 1
ATOM 1614 N N . SER A 1 213 ? -4.445 22.234 22.828 1 94.19 213 SER A N 1
ATOM 1615 C CA . SER A 1 213 ? -3.15 21.594 23.016 1 94.19 213 SER A CA 1
ATOM 1616 C C . SER A 1 213 ? -2.201 21.922 21.875 1 94.19 213 SER A C 1
ATOM 1618 O O . SER A 1 213 ? -1.002 22.109 22.078 1 94.19 213 SER A O 1
ATOM 1620 N N . VAL A 1 214 ? -2.697 21.984 20.656 1 95.94 214 VAL A N 1
ATOM 1621 C CA . VAL A 1 214 ? -1.869 22.344 19.5 1 95.94 214 VAL A CA 1
ATOM 1622 C C . VAL A 1 214 ? -1.369 23.781 19.656 1 95.94 214 VAL A C 1
ATOM 1624 O O . VAL A 1 214 ? -0.194 24.062 19.422 1 95.94 214 VAL A O 1
ATOM 1627 N N . SER A 1 215 ? -2.236 24.672 20.047 1 96.94 215 SER A N 1
ATOM 1628 C CA . SER A 1 215 ? -1.87 26.078 20.188 1 96.94 215 SER A CA 1
ATOM 1629 C C . SER A 1 215 ? -0.814 26.266 21.281 1 96.94 215 SER A C 1
ATOM 1631 O O . SER A 1 215 ? 0.149 27.016 21.094 1 96.94 215 SER A O 1
ATOM 1633 N N . VAL A 1 216 ? -1.021 25.578 22.359 1 96.12 216 VAL A N 1
ATOM 1634 C CA . VAL A 1 216 ? -0.066 25.656 23.453 1 96.12 216 VAL A CA 1
ATOM 1635 C C . VAL A 1 216 ? 1.283 25.094 23.016 1 96.12 216 VAL A C 1
ATO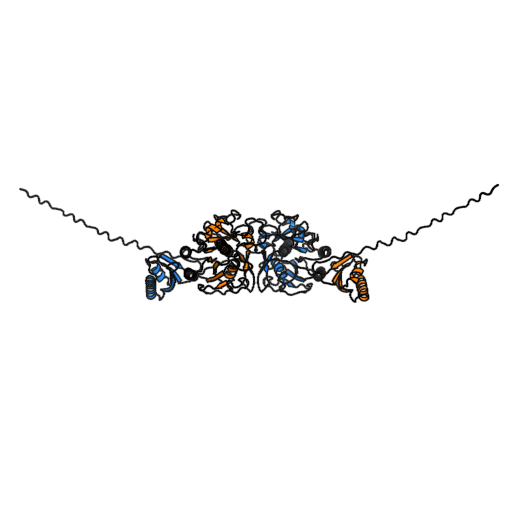M 1637 O O . VAL A 1 216 ? 2.33 25.672 23.312 1 96.12 216 VAL A O 1
ATOM 1640 N N . MET A 1 217 ? 1.256 24.031 22.312 1 96.69 217 MET A N 1
ATOM 1641 C CA . MET A 1 217 ? 2.473 23.391 21.812 1 96.69 217 MET A CA 1
ATOM 1642 C C . MET A 1 217 ? 3.213 24.312 20.844 1 96.69 217 MET A C 1
ATOM 1644 O O . MET A 1 217 ? 4.438 24.438 20.922 1 96.69 217 MET A O 1
ATOM 1648 N N . LEU A 1 218 ? 2.473 24.891 19.969 1 98.06 218 LEU A N 1
ATOM 1649 C CA . LEU A 1 218 ? 3.105 25.781 19.016 1 98.06 218 LEU A CA 1
ATOM 1650 C C . LEU A 1 218 ? 3.674 27.016 19.703 1 98.06 218 LEU A C 1
ATOM 1652 O O . LEU A 1 218 ? 4.719 27.531 19.297 1 98.06 218 LEU A O 1
ATOM 1656 N N . ASP A 1 219 ? 2.98 27.484 20.688 1 97.81 219 ASP A N 1
ATOM 1657 C CA . ASP A 1 219 ? 3.502 28.609 21.469 1 97.81 219 ASP A CA 1
ATOM 1658 C C . ASP A 1 219 ? 4.82 28.234 22.156 1 97.81 219 ASP A C 1
ATOM 1660 O O . ASP A 1 219 ? 5.766 29.016 22.156 1 97.81 219 ASP A O 1
ATOM 1664 N N . CYS A 1 220 ? 4.855 27.125 22.703 1 97.44 220 CYS A N 1
ATOM 1665 C CA . CYS A 1 220 ? 6.07 26.594 23.328 1 97.44 220 CYS A CA 1
ATOM 1666 C C . CYS A 1 220 ? 7.176 26.422 22.297 1 97.44 220 CYS A C 1
ATOM 1668 O O . CYS A 1 220 ? 8.32 26.828 22.531 1 97.44 220 CYS A O 1
ATOM 1670 N N . LEU A 1 221 ? 6.867 25.891 21.156 1 97.94 221 LEU A N 1
ATOM 1671 C CA . LEU A 1 221 ? 7.832 25.625 20.094 1 97.94 221 LEU A CA 1
ATOM 1672 C C . LEU A 1 221 ? 8.43 26.922 19.562 1 97.94 221 LEU A C 1
ATOM 1674 O O . LEU A 1 221 ? 9.602 26.953 19.172 1 97.94 221 LEU A O 1
ATOM 1678 N N . ALA A 1 222 ? 7.633 27.953 19.516 1 98.06 222 ALA A N 1
ATOM 1679 C CA . ALA A 1 222 ? 8.125 29.234 19.031 1 98.06 222 ALA A CA 1
ATOM 1680 C C . ALA A 1 222 ? 9.344 29.703 19.828 1 98.06 222 ALA A C 1
ATOM 1682 O O . ALA A 1 222 ? 10.195 30.406 19.297 1 98.06 222 ALA A O 1
ATOM 1683 N N . GLU A 1 223 ? 9.438 29.266 21 1 96.81 223 GLU A N 1
ATOM 1684 C CA . GLU A 1 223 ? 10.555 29.641 21.859 1 96.81 223 GLU A CA 1
ATOM 1685 C C . GLU A 1 223 ? 11.672 28.609 21.797 1 96.81 223 GLU A C 1
ATOM 1687 O O . GLU A 1 223 ? 12.852 28.953 21.906 1 96.81 223 GLU A O 1
ATOM 1692 N N . LYS A 1 224 ? 11.336 27.391 21.578 1 97.62 224 LYS A N 1
ATOM 1693 C CA . LYS A 1 224 ? 12.281 26.312 21.875 1 97.62 224 LYS A CA 1
ATOM 1694 C C . LYS A 1 224 ? 12.797 25.672 20.578 1 97.62 224 LYS A C 1
ATOM 1696 O O . LYS A 1 224 ? 13.742 24.891 20.625 1 97.62 224 LYS A O 1
ATOM 1701 N N . MET A 1 225 ? 12.281 26.016 19.5 1 97.69 225 MET A N 1
ATOM 1702 C CA . MET A 1 225 ? 12.602 25.375 18.234 1 97.69 225 MET A CA 1
ATOM 1703 C C . MET A 1 225 ? 14.078 25.531 17.906 1 97.69 225 MET A C 1
ATOM 1705 O O . MET A 1 225 ? 14.656 26.609 18.109 1 97.69 225 MET A O 1
ATOM 1709 N N . VAL A 1 226 ? 14.695 24.469 17.375 1 98.19 226 VAL A N 1
ATOM 1710 C CA . VAL A 1 226 ? 16.062 24.484 16.891 1 98.19 226 VAL A CA 1
ATOM 1711 C C . VAL A 1 226 ? 16.062 24.422 15.359 1 98.19 226 VAL A C 1
ATOM 1713 O O . VAL A 1 226 ? 15.414 23.562 14.766 1 98.19 226 VAL A O 1
ATOM 1716 N N . LYS A 1 227 ? 16.719 25.344 14.773 1 98.31 227 LYS A N 1
ATOM 1717 C CA . LYS A 1 227 ? 16.812 25.406 13.312 1 98.31 227 LYS A CA 1
ATOM 1718 C C . LYS A 1 227 ? 18.094 24.766 12.805 1 98.31 227 LYS A C 1
ATOM 1720 O O . LYS A 1 227 ? 19.094 24.703 13.531 1 98.31 227 LYS A O 1
ATOM 1725 N N . PRO A 1 228 ? 18.25 24.344 11.539 1 98.56 228 PRO A N 1
ATOM 1726 C CA . PRO A 1 228 ? 17.219 24.375 10.5 1 98.56 228 PRO A CA 1
ATOM 1727 C C . PRO A 1 228 ? 16.016 23.5 10.836 1 98.56 228 PRO A C 1
ATOM 1729 O O . PRO A 1 228 ? 16.172 22.406 11.375 1 98.56 228 PRO A O 1
ATOM 1732 N N . ALA A 1 229 ? 14.75 24.016 10.508 1 98.75 229 ALA A N 1
ATOM 1733 C CA . ALA A 1 229 ? 13.555 23.344 11.008 1 98.75 229 ALA A CA 1
ATOM 1734 C C . ALA A 1 229 ? 12.422 23.391 9.977 1 98.75 229 ALA A C 1
ATOM 1736 O O . ALA A 1 229 ? 12.375 24.281 9.141 1 98.75 229 ALA A O 1
ATOM 1737 N N . VAL A 1 230 ? 11.57 22.375 10 1 98.81 230 VAL A N 1
ATOM 1738 C CA . VAL A 1 230 ? 10.297 22.281 9.297 1 98.81 230 VAL A CA 1
ATOM 1739 C C . VAL A 1 230 ? 9.219 21.781 10.25 1 98.81 230 VAL A C 1
ATOM 1741 O O . VAL A 1 230 ? 9.484 20.953 11.117 1 98.81 230 VAL A O 1
ATOM 1744 N N . VAL A 1 231 ? 8.023 22.359 10.156 1 98.88 231 VAL A N 1
ATOM 1745 C CA . VAL A 1 231 ? 6.883 21.844 10.922 1 98.88 231 VAL A CA 1
ATOM 1746 C C . VAL A 1 231 ? 5.922 21.125 9.984 1 98.88 231 VAL A C 1
ATOM 1748 O O . VAL A 1 231 ? 5.594 21.625 8.906 1 98.88 231 VAL A O 1
ATOM 1751 N N . SER A 1 232 ? 5.512 19.922 10.367 1 98.81 232 SER A N 1
ATOM 1752 C CA . SER A 1 232 ? 4.551 19.109 9.625 1 98.81 232 SER A CA 1
ATOM 1753 C C . SER A 1 232 ? 3.336 18.766 10.477 1 98.81 232 SER A C 1
ATOM 1755 O O . SER A 1 232 ? 3.473 18.188 11.555 1 98.81 232 SER A O 1
ATOM 1757 N N . MET A 1 233 ? 2.164 19.125 9.977 1 97.88 233 MET A N 1
ATOM 1758 C CA . MET A 1 233 ? 0.917 18.812 10.672 1 97.88 233 MET A CA 1
ATOM 1759 C C . MET A 1 233 ? -0.181 18.453 9.68 1 97.88 233 MET A C 1
ATOM 1761 O O . MET A 1 233 ? -0.617 19.281 8.891 1 97.88 233 MET A O 1
ATOM 1765 N N . SER A 1 234 ? -0.611 17.266 9.773 1 95.38 234 SER A N 1
ATOM 1766 C CA . SER A 1 234 ? -1.646 16.828 8.844 1 95.38 234 SER A CA 1
ATOM 1767 C C . SER A 1 234 ? -2.996 16.703 9.539 1 95.38 234 SER A C 1
ATOM 1769 O O . SER A 1 234 ? -3.764 15.773 9.25 1 95.38 234 SER A O 1
ATOM 1771 N N . MET A 1 235 ? -3.256 17.547 10.461 1 92.5 235 MET A N 1
ATOM 1772 C CA . MET A 1 235 ? -4.523 17.562 11.188 1 92.5 235 MET A CA 1
ATOM 1773 C C . MET A 1 235 ? -5.402 18.719 10.719 1 92.5 235 MET A C 1
ATOM 1775 O O . MET A 1 235 ? -4.895 19.734 10.227 1 92.5 235 MET A O 1
ATOM 1779 N N . GLY A 1 236 ? -6.715 18.453 10.852 1 91.12 236 GLY A N 1
ATOM 1780 C CA . GLY A 1 236 ? -7.684 19.469 10.477 1 91.12 236 GLY A CA 1
ATOM 1781 C C . GLY A 1 236 ? -8.742 19.719 11.539 1 91.12 236 GLY A C 1
ATOM 1782 O O . GLY A 1 236 ? -8.531 19.406 12.711 1 91.12 236 GLY A O 1
ATOM 1783 N N . ASN A 1 237 ? -9.719 20.469 11.164 1 90.5 237 ASN A N 1
ATOM 1784 C CA . ASN A 1 237 ? -10.883 20.766 11.984 1 90.5 237 ASN A CA 1
ATOM 1785 C C . ASN A 1 237 ? -10.578 21.828 13.031 1 90.5 237 ASN A C 1
ATOM 1787 O O . ASN A 1 237 ? -11 21.719 14.188 1 90.5 237 ASN A O 1
ATOM 1791 N N . PHE A 1 238 ? -9.742 22.719 12.602 1 95.31 238 PHE A N 1
ATOM 1792 C CA . PHE A 1 238 ? -9.492 23.859 13.453 1 95.31 238 PHE A CA 1
ATOM 1793 C C . PHE A 1 238 ? -10.477 24.984 13.148 1 95.31 238 PHE A C 1
ATOM 1795 O O . PHE A 1 238 ? -10.938 25.125 12.016 1 95.31 238 PHE A O 1
ATOM 1802 N N . PRO A 1 239 ? -10.781 25.797 14.188 1 95.75 239 PRO A N 1
ATOM 1803 C CA . PRO A 1 239 ? -11.547 27 13.867 1 95.75 239 PRO A CA 1
ATOM 1804 C C . PRO A 1 239 ? -10.789 27.953 12.945 1 95.75 239 PRO A C 1
ATOM 1806 O O . PRO A 1 239 ? -9.555 27.969 12.953 1 95.75 239 PRO A O 1
ATOM 1809 N N . HIS A 1 240 ? -11.523 28.781 12.242 1 95.31 240 HIS A N 1
ATOM 1810 C CA . HIS A 1 240 ? -10.914 29.656 11.234 1 95.31 240 HIS A CA 1
ATOM 1811 C C . HIS A 1 240 ? -9.922 30.625 11.875 1 95.31 240 HIS A C 1
ATOM 1813 O O . HIS A 1 240 ? -8.977 31.062 11.227 1 95.31 240 HIS A O 1
ATOM 1819 N N . SER A 1 241 ? -10.109 30.953 13.117 1 95 241 SER A N 1
ATOM 1820 C CA . SER A 1 241 ? -9.188 31.844 13.82 1 95 241 SER A CA 1
ATOM 1821 C C . SER A 1 241 ? -7.789 31.234 13.906 1 95 241 SER A C 1
ATOM 1823 O O . SER A 1 241 ? -6.805 31.953 14.078 1 95 241 SER A O 1
ATOM 1825 N N . PHE A 1 242 ? -7.727 29.938 13.797 1 97.12 242 PHE A N 1
ATOM 1826 C CA . PHE A 1 242 ? -6.438 29.266 13.867 1 97.12 242 PHE A CA 1
ATOM 1827 C C . PHE A 1 242 ? -5.574 29.625 12.664 1 97.12 242 PHE A C 1
ATOM 1829 O O . PHE A 1 242 ? -4.344 29.562 12.734 1 97.12 242 PHE A O 1
ATOM 1836 N N . ASN A 1 243 ? -6.184 29.984 11.523 1 97.75 243 ASN A N 1
ATOM 1837 C CA . ASN A 1 243 ? -5.418 30.453 10.367 1 97.75 243 ASN A CA 1
ATOM 1838 C C . ASN A 1 243 ? -4.527 31.641 10.734 1 97.75 243 ASN A C 1
ATOM 1840 O O . ASN A 1 243 ? -3.352 31.672 10.359 1 97.75 243 ASN A O 1
ATOM 1844 N N . ASP A 1 244 ? -5.047 32.562 11.5 1 96.5 244 ASP A N 1
ATOM 1845 C CA . ASP A 1 244 ? -4.273 33.719 11.93 1 96.5 244 ASP A CA 1
ATOM 1846 C C . ASP A 1 244 ? -3.17 33.312 12.906 1 96.5 244 ASP A C 1
ATOM 1848 O O . ASP A 1 244 ? -2.068 33.875 12.867 1 96.5 244 ASP A O 1
ATOM 1852 N N . PHE A 1 245 ? -3.535 32.438 13.758 1 97.12 245 PHE A N 1
ATOM 1853 C CA . PHE A 1 245 ? -2.574 31.984 14.758 1 97.12 245 PHE A CA 1
ATOM 1854 C C . PHE A 1 245 ? -1.368 31.328 14.094 1 97.12 245 PHE A C 1
ATOM 1856 O O . PHE A 1 245 ? -0.224 31.656 14.414 1 97.12 245 PHE A O 1
ATOM 1863 N N . VAL A 1 246 ? -1.612 30.422 13.156 1 98.31 246 VAL A N 1
ATOM 1864 C CA . VAL A 1 246 ? -0.524 29.703 12.5 1 98.31 246 VAL A CA 1
ATOM 1865 C C . VAL A 1 246 ? 0.279 30.672 11.625 1 98.31 246 VAL A C 1
ATOM 1867 O O . VAL A 1 246 ? 1.504 30.562 11.531 1 98.31 246 VAL A O 1
ATOM 1870 N N . ALA A 1 247 ? -0.398 31.609 10.953 1 97.81 247 ALA A N 1
ATOM 1871 C CA . ALA A 1 247 ? 0.31 32.625 10.195 1 97.81 247 ALA A CA 1
ATOM 1872 C C . ALA A 1 247 ? 1.277 33.406 11.094 1 97.81 247 ALA A C 1
ATOM 1874 O O . ALA A 1 247 ? 2.434 33.625 10.727 1 97.81 247 ALA A O 1
ATOM 1875 N N . SER A 1 248 ? 0.816 33.812 12.227 1 97.38 248 SER A N 1
ATOM 1876 C CA . SER A 1 248 ? 1.654 34.5 13.188 1 97.38 248 SER A CA 1
ATOM 1877 C C . SER A 1 248 ? 2.826 33.656 13.648 1 97.38 248 SER A C 1
ATOM 1879 O O . SER A 1 248 ? 3.947 34.125 13.789 1 97.38 248 SER A O 1
ATOM 1881 N N . PHE A 1 249 ? 2.574 32.406 13.906 1 98.44 249 PHE A N 1
ATOM 1882 C CA . PHE A 1 249 ? 3.619 31.469 14.297 1 98.44 249 PHE A CA 1
ATOM 1883 C C . PHE A 1 249 ? 4.727 31.438 13.25 1 98.44 249 PHE A C 1
ATOM 1885 O O . PHE A 1 249 ? 5.91 31.5 13.578 1 98.44 249 PHE A O 1
ATOM 1892 N N . ILE A 1 250 ? 4.305 31.281 11.969 1 98.69 250 ILE A N 1
ATOM 1893 C CA . ILE A 1 250 ? 5.246 31.172 10.859 1 98.69 250 ILE A CA 1
ATOM 1894 C C . ILE A 1 250 ? 6.074 32.469 10.773 1 98.69 250 ILE A C 1
ATOM 1896 O O . ILE A 1 250 ? 7.297 32.406 10.617 1 98.69 250 ILE A O 1
ATOM 1900 N N . ARG A 1 251 ? 5.465 33.562 10.914 1 96.75 251 ARG A N 1
ATOM 1901 C CA . ARG A 1 251 ? 6.164 34.844 10.828 1 96.75 251 ARG A CA 1
ATOM 1902 C C . ARG A 1 251 ? 7.121 35.031 12 1 96.75 251 ARG A C 1
ATOM 1904 O O . ARG A 1 251 ? 8.211 35.594 11.836 1 96.75 251 ARG A O 1
ATOM 1911 N N . THR A 1 252 ? 6.695 34.594 13.148 1 96.62 252 THR A N 1
ATOM 1912 C CA . THR A 1 252 ? 7.488 34.75 14.359 1 96.62 252 THR A CA 1
ATOM 1913 C C . THR A 1 252 ? 8.711 33.812 14.312 1 96.62 252 THR A C 1
ATOM 1915 O O . THR A 1 252 ? 9.797 34.219 14.742 1 96.62 252 THR A O 1
ATOM 1918 N N . THR A 1 253 ? 8.562 32.625 13.781 1 98.12 253 THR A N 1
ATOM 1919 C CA . THR A 1 253 ? 9.609 31.594 13.875 1 98.12 253 THR A CA 1
ATOM 1920 C C . THR A 1 253 ? 10.391 31.5 12.57 1 98.12 253 THR A C 1
ATOM 1922 O O . THR A 1 253 ? 11.453 30.891 12.523 1 98.12 253 THR A O 1
ATOM 1925 N N . ASP A 1 254 ? 9.906 32.062 11.5 1 98.12 254 ASP A N 1
ATOM 1926 C CA . ASP A 1 254 ? 10.5 31.953 10.172 1 98.12 254 ASP A CA 1
ATOM 1927 C C . ASP A 1 254 ? 10.703 30.5 9.773 1 98.12 254 ASP A C 1
ATOM 1929 O O . ASP A 1 254 ? 11.805 30.109 9.383 1 98.12 254 ASP A O 1
ATOM 1933 N N . VAL A 1 255 ? 9.734 29.688 9.945 1 98.44 255 VAL A N 1
ATOM 1934 C CA . VAL A 1 255 ? 9.805 28.266 9.586 1 98.44 255 VAL A CA 1
ATOM 1935 C C . VAL A 1 255 ? 8.742 27.938 8.539 1 98.44 255 VAL A C 1
ATOM 1937 O O . VAL A 1 255 ? 7.781 28.703 8.359 1 98.44 255 VAL A O 1
ATOM 1940 N N . ASN A 1 256 ? 8.969 26.922 7.707 1 98.62 256 ASN A N 1
ATOM 1941 C CA . ASN A 1 256 ? 7.926 26.375 6.852 1 98.62 256 ASN A CA 1
ATOM 1942 C C . ASN A 1 256 ? 6.973 25.484 7.633 1 98.62 256 ASN A C 1
ATOM 1944 O O . ASN A 1 256 ? 7.41 24.625 8.406 1 98.62 256 ASN A O 1
ATOM 1948 N N . PHE A 1 257 ? 5.723 25.766 7.484 1 98.88 257 PHE A N 1
ATOM 1949 C CA . PHE A 1 257 ? 4.645 24.969 8.062 1 98.88 257 PHE A CA 1
ATOM 1950 C C . PHE A 1 257 ? 3.869 24.234 6.98 1 98.88 257 PHE A C 1
ATOM 1952 O O . PHE A 1 257 ? 3.168 24.859 6.18 1 98.88 257 PHE A O 1
ATOM 1959 N N . VAL A 1 258 ? 3.996 22.906 6.957 1 98.88 258 VAL A N 1
ATOM 1960 C CA . VAL A 1 258 ? 3.352 22.078 5.938 1 98.88 258 VAL A CA 1
ATOM 1961 C C . VAL A 1 258 ? 2.078 21.453 6.504 1 98.88 258 VAL A C 1
ATOM 1963 O O . VAL A 1 258 ? 2.094 20.891 7.598 1 98.88 258 VAL A O 1
ATOM 1966 N N . THR A 1 259 ? 0.992 21.562 5.785 1 98.44 259 THR A N 1
ATOM 1967 C CA . THR A 1 259 ? -0.273 21 6.238 1 98.44 259 THR A CA 1
ATOM 1968 C C . THR A 1 259 ? -0.987 20.297 5.09 1 98.44 259 THR A C 1
ATOM 1970 O O . THR A 1 259 ? -0.622 20.453 3.926 1 98.44 259 THR A O 1
ATOM 1973 N N . SER A 1 260 ? -1.879 19.406 5.406 1 97.62 260 SER A N 1
ATOM 1974 C CA . SER A 1 260 ? -2.699 18.719 4.426 1 97.62 260 SER A CA 1
ATOM 1975 C C . SER A 1 260 ? -3.861 19.578 3.955 1 97.62 260 SER A C 1
ATOM 1977 O O . SER A 1 260 ? -4.398 20.375 4.727 1 97.62 260 SER A O 1
ATOM 1979 N N . ALA A 1 261 ? -4.293 19.359 2.742 1 97.75 261 ALA A N 1
ATOM 1980 C CA . ALA A 1 261 ? -5.395 20.125 2.184 1 97.75 261 ALA A CA 1
ATOM 1981 C C . ALA A 1 261 ? -6.727 19.703 2.795 1 97.75 261 ALA A C 1
ATOM 1983 O O . ALA A 1 261 ? -7.652 20.516 2.904 1 97.75 261 ALA A O 1
ATOM 1984 N N . GLY A 1 262 ? -6.828 18.453 3.15 1 95.75 262 GLY A N 1
ATOM 1985 C CA . GLY A 1 262 ? -8.086 17.891 3.629 1 95.75 262 GLY A CA 1
ATOM 1986 C C . GLY A 1 262 ? -8.664 16.844 2.695 1 95.75 262 GLY A C 1
ATOM 1987 O O . GLY A 1 262 ? -8.312 16.797 1.513 1 95.75 262 GLY A O 1
ATOM 1988 N N . ASN A 1 263 ? -9.586 16.047 3.201 1 92.62 263 ASN A N 1
ATOM 1989 C CA . ASN A 1 263 ? -10.102 14.898 2.479 1 92.62 263 ASN A CA 1
ATOM 1990 C C . ASN A 1 263 ? -11.617 14.977 2.311 1 92.62 263 ASN A C 1
ATOM 1992 O O . ASN A 1 263 ? -12.32 13.984 2.475 1 92.62 263 ASN A O 1
ATOM 1996 N N . ARG A 1 264 ? -12.203 16.094 1.989 1 90.56 264 ARG A N 1
ATOM 1997 C CA . ARG A 1 264 ? -13.648 16.281 1.863 1 90.56 264 ARG A CA 1
ATOM 1998 C C . ARG A 1 264 ? -14.008 16.844 0.491 1 90.56 264 ARG A C 1
ATOM 2000 O O . ARG A 1 264 ? -15.156 17.203 0.247 1 90.56 264 ARG A O 1
ATOM 2007 N N . PRO A 1 265 ? -13.367 16.703 -0.359 1 93.06 265 PRO A N 1
ATOM 2008 C CA . PRO A 1 265 ? -13.289 17.328 -1.687 1 93.06 265 PRO A CA 1
ATOM 2009 C C . PRO A 1 265 ? -14 18.672 -1.757 1 93.06 265 PRO A C 1
ATOM 2011 O O . PRO A 1 265 ? -15.023 18.797 -2.436 1 93.06 265 PRO A O 1
ATOM 2014 N N . GLU A 1 266 ? -13.539 19.594 -1.116 1 96.19 266 GLU A N 1
ATOM 2015 C CA . GLU A 1 266 ? -14.047 20.953 -1.097 1 96.19 266 GLU A CA 1
ATOM 2016 C C .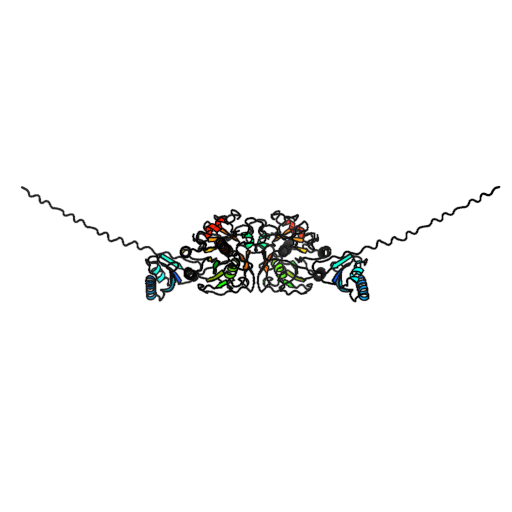 GLU A 1 266 ? -12.906 21.969 -1.209 1 96.19 266 GLU A C 1
ATOM 2018 O O . GLU A 1 266 ? -11.734 21.594 -1.275 1 96.19 266 GLU A O 1
ATOM 2023 N N . ASP A 1 267 ? -13.258 23.25 -1.286 1 97.81 267 ASP A N 1
ATOM 2024 C CA . ASP A 1 267 ? -12.258 24.297 -1.394 1 97.81 267 ASP A CA 1
ATOM 2025 C C . ASP A 1 267 ? -11.422 24.391 -0.123 1 97.81 267 ASP A C 1
ATOM 2027 O O . ASP A 1 267 ? -11.945 24.672 0.958 1 97.81 267 ASP A O 1
ATOM 2031 N N . ALA A 1 268 ? -10.141 24.219 -0.284 1 97.94 268 ALA A N 1
ATOM 2032 C CA . ALA A 1 268 ? -9.234 24.188 0.857 1 97.94 268 ALA A CA 1
ATOM 2033 C C . ALA A 1 268 ? -9.211 25.547 1.563 1 97.94 268 ALA A C 1
ATOM 2035 O O . ALA A 1 268 ? -8.875 25.625 2.75 1 97.94 268 ALA A O 1
ATOM 2036 N N . CYS A 1 269 ? -9.562 26.656 0.884 1 98 269 CYS A N 1
ATOM 2037 C CA . CYS A 1 269 ? -9.57 27.984 1.466 1 98 269 CYS A CA 1
ATOM 2038 C C . CYS A 1 269 ? -10.625 28.109 2.555 1 98 269 CYS A C 1
ATOM 2040 O O . CYS A 1 269 ? -10.555 28.984 3.41 1 98 269 CYS A O 1
ATOM 2042 N N . ASN A 1 270 ? -11.547 27.172 2.541 1 96.5 270 ASN A N 1
ATOM 2043 C CA . ASN A 1 270 ? -12.641 27.203 3.5 1 96.5 270 ASN A CA 1
ATOM 2044 C C . ASN A 1 270 ? -12.336 26.375 4.746 1 96.5 270 ASN A C 1
ATOM 2046 O O . ASN A 1 270 ? -13.211 26.156 5.586 1 96.5 270 ASN A O 1
ATOM 2050 N N . ASN A 1 271 ? -11.109 25.922 4.793 1 95.62 271 ASN A N 1
ATOM 2051 C CA . ASN A 1 271 ? -10.719 25.078 5.918 1 95.62 271 ASN A CA 1
ATOM 2052 C C . ASN A 1 271 ? -9.539 25.672 6.676 1 95.62 271 ASN A C 1
ATOM 2054 O O . ASN A 1 271 ? -8.922 26.625 6.219 1 95.62 271 ASN A O 1
ATOM 2058 N N . SER A 1 272 ? -9.289 25.188 7.805 1 96.44 272 SER A N 1
ATOM 2059 C CA . SER A 1 272 ? -8.188 25.578 8.68 1 96.44 272 SER A CA 1
ATOM 2060 C C . SER A 1 272 ? -7.418 24.359 9.172 1 96.44 272 SER A C 1
ATOM 2062 O O . SER A 1 272 ? -8.016 23.375 9.625 1 96.44 272 SER A O 1
ATOM 2064 N N . PRO A 1 273 ? -6.117 24.422 8.984 1 97.12 273 PRO A N 1
ATOM 2065 C CA . PRO A 1 273 ? -5.301 25.609 8.68 1 97.12 273 PRO A CA 1
ATOM 2066 C C . PRO A 1 273 ? -4.988 25.75 7.195 1 97.12 273 PRO A C 1
ATOM 2068 O O . PRO A 1 273 ? -4.219 26.625 6.801 1 97.12 273 PRO A O 1
ATOM 2071 N N . SER A 1 274 ? -5.582 24.906 6.379 1 97.56 274 SER A N 1
ATOM 2072 C CA . SER A 1 274 ? -5.215 24.844 4.969 1 97.56 274 SER A CA 1
ATOM 2073 C C . SER A 1 274 ? -5.52 26.156 4.258 1 97.56 274 SER A C 1
ATOM 2075 O O . SER A 1 274 ? -4.965 26.438 3.191 1 97.56 274 SER A O 1
ATOM 2077 N N . GLY A 1 275 ? -6.32 26.953 4.844 1 97.31 275 GLY A N 1
ATOM 2078 C CA . GLY A 1 275 ? -6.707 28.219 4.23 1 97.31 275 GLY A CA 1
ATOM 2079 C C . GLY A 1 275 ? -5.773 29.359 4.582 1 97.31 275 GLY A C 1
ATOM 2080 O O . GLY A 1 275 ? -5.898 30.453 4.039 1 97.31 275 GLY A O 1
ATOM 2081 N N . ALA A 1 276 ? -4.859 29.141 5.477 1 97.06 276 ALA A N 1
ATOM 2082 C CA . ALA A 1 276 ? -3.893 30.188 5.824 1 97.06 276 ALA A CA 1
ATOM 2083 C C . ALA A 1 276 ? -2.891 30.406 4.691 1 97.06 276 ALA A C 1
ATOM 2085 O O . ALA A 1 276 ? -2.326 29.438 4.164 1 97.06 276 ALA A O 1
ATOM 2086 N N . LYS A 1 277 ? -2.629 31.594 4.367 1 94.44 277 LYS A N 1
ATOM 2087 C CA . LYS A 1 277 ? -1.81 31.922 3.205 1 94.44 277 LYS A CA 1
ATOM 2088 C C . LYS A 1 277 ? -0.352 31.516 3.432 1 94.44 277 LYS A C 1
ATOM 2090 O O . LYS A 1 277 ? 0.359 31.172 2.486 1 94.44 277 LYS A O 1
ATOM 2095 N N . GLU A 1 278 ? 0.065 31.594 4.648 1 97.56 278 GLU A N 1
ATOM 2096 C CA . GLU A 1 278 ? 1.48 31.406 4.949 1 97.56 278 GLU A CA 1
ATOM 2097 C C . GLU A 1 278 ? 1.833 29.922 5.02 1 97.56 278 GLU A C 1
ATOM 2099 O O . GLU A 1 278 ? 3.01 29.562 5.004 1 97.56 278 GLU A O 1
ATOM 2104 N N . VAL A 1 279 ? 0.838 29.016 5.121 1 98.56 279 VAL A N 1
ATOM 2105 C CA . VAL A 1 279 ? 1.118 27.594 5.23 1 98.56 279 VAL A CA 1
ATOM 2106 C C . VAL A 1 279 ? 1.353 27 3.84 1 98.56 279 VAL A C 1
ATOM 2108 O O . VAL A 1 279 ? 0.948 27.594 2.834 1 98.56 279 VAL A O 1
ATOM 2111 N N . ILE A 1 280 ? 2.123 25.922 3.777 1 98.75 280 ILE A N 1
ATOM 2112 C CA . ILE A 1 280 ? 2.221 25.094 2.572 1 98.75 280 ILE A CA 1
ATOM 2113 C C . ILE A 1 280 ? 1.183 23.984 2.621 1 98.75 280 ILE A C 1
ATOM 2115 O O . ILE A 1 280 ? 1.333 23.016 3.377 1 98.75 280 ILE A O 1
ATOM 2119 N N . THR A 1 281 ? 0.144 24.156 1.846 1 98.69 281 THR A N 1
ATOM 2120 C CA . THR A 1 281 ? -0.976 23.219 1.824 1 98.69 281 THR A CA 1
ATOM 2121 C C . THR A 1 281 ? -0.809 22.203 0.699 1 98.69 281 THR A C 1
ATOM 2123 O O . THR A 1 281 ? -0.606 22.578 -0.458 1 98.69 281 THR A O 1
ATOM 2126 N N . VAL A 1 282 ? -0.974 20.922 1.019 1 98.75 282 VAL A N 1
ATOM 2127 C CA . VAL A 1 282 ? -0.591 19.859 0.091 1 98.75 282 VAL A CA 1
ATOM 2128 C C . VAL A 1 282 ? -1.816 19.031 -0.276 1 98.75 282 VAL A C 1
ATOM 2130 O O . VAL A 1 282 ? -2.518 18.516 0.604 1 98.75 282 VAL A O 1
ATOM 2133 N N . GLY A 1 283 ? -2.102 18.938 -1.552 1 98.5 283 GLY A N 1
ATOM 2134 C CA . GLY A 1 283 ? -3.08 17.984 -2.062 1 98.5 283 GLY A CA 1
ATOM 2135 C C . GLY A 1 283 ? -2.496 16.609 -2.338 1 98.5 283 GLY A C 1
ATOM 2136 O O . GLY A 1 283 ? -1.274 16.453 -2.357 1 98.5 283 GLY A O 1
ATOM 2137 N N . ALA A 1 284 ? -3.371 15.625 -2.584 1 97.5 284 ALA A N 1
ATOM 2138 C CA . ALA A 1 284 ? -2.926 14.234 -2.715 1 97.5 284 ALA A CA 1
ATOM 2139 C C . ALA A 1 284 ? -3.182 13.711 -4.121 1 97.5 284 ALA A C 1
ATOM 2141 O O . ALA A 1 284 ? -4.227 13.984 -4.715 1 97.5 284 ALA A O 1
ATOM 2142 N N . THR A 1 285 ? -2.199 12.906 -4.625 1 96.38 285 THR A N 1
ATOM 2143 C CA . THR A 1 285 ? -2.35 12.25 -5.922 1 96.38 285 THR A CA 1
ATOM 2144 C C . THR A 1 285 ? -2.176 10.742 -5.785 1 96.38 285 THR A C 1
ATOM 2146 O O . THR A 1 285 ? -1.624 10.266 -4.793 1 96.38 285 THR A O 1
ATOM 2149 N N . SER A 1 286 ? -2.686 10.102 -6.797 1 90.75 286 SER A N 1
ATOM 2150 C CA . SER A 1 286 ? -2.418 8.68 -6.969 1 90.75 286 SER A CA 1
ATOM 2151 C C . SER A 1 286 ? -1.156 8.453 -7.797 1 90.75 286 SER A C 1
ATOM 2153 O O . SER A 1 286 ? -0.573 9.398 -8.328 1 90.75 286 SER A O 1
ATOM 2155 N N . GLY A 1 287 ? -0.794 7.172 -7.859 1 88.81 287 GLY A N 1
ATOM 2156 C CA . GLY A 1 287 ? 0.378 6.816 -8.641 1 88.81 287 GLY A CA 1
ATOM 2157 C C . GLY A 1 287 ? 0.189 7.035 -10.133 1 88.81 287 GLY A C 1
ATOM 2158 O O . GLY A 1 287 ? 1.158 7.035 -10.891 1 88.81 287 GLY A O 1
ATOM 2159 N N . SER A 1 288 ? -1.018 7.23 -10.57 1 87.44 288 SER A N 1
ATOM 2160 C CA . SER A 1 288 ? -1.324 7.453 -11.977 1 87.44 288 SER A CA 1
ATOM 2161 C C . SER A 1 288 ? -1.417 8.945 -12.289 1 87.44 288 SER A C 1
ATOM 2163 O O . SER A 1 288 ? -1.835 9.328 -13.391 1 87.44 288 SER A O 1
ATOM 2165 N N . ASP A 1 289 ? -1.096 9.812 -11.336 1 94.5 289 ASP A N 1
ATOM 2166 C CA . ASP A 1 289 ? -1.035 11.266 -11.469 1 94.5 289 ASP A CA 1
ATOM 2167 C C . ASP A 1 289 ? -2.434 11.867 -11.609 1 94.5 289 ASP A C 1
ATOM 2169 O O . ASP A 1 289 ? -2.641 12.797 -12.391 1 94.5 289 ASP A O 1
ATOM 2173 N N . TYR A 1 290 ? -3.379 11.25 -10.977 1 92.62 290 TYR A N 1
ATOM 2174 C CA . TYR A 1 290 ? -4.691 11.859 -10.781 1 92.62 290 TYR A CA 1
ATOM 2175 C C . TYR A 1 290 ? -4.867 12.328 -9.344 1 92.62 290 TYR A C 1
ATOM 2177 O O . TYR A 1 290 ? -4.328 11.719 -8.414 1 92.62 290 TYR A O 1
ATOM 2185 N N . PRO A 1 291 ? -5.641 13.398 -9.133 1 95.19 291 PRO A N 1
ATOM 2186 C CA . PRO A 1 291 ? -5.957 13.781 -7.758 1 95.19 291 PRO A CA 1
ATOM 2187 C C . PRO A 1 291 ? -6.727 12.703 -7.004 1 95.19 291 PRO A C 1
ATOM 2189 O O . PRO A 1 291 ? -7.543 11.992 -7.598 1 95.19 291 PRO A O 1
ATOM 2192 N N . TYR A 1 292 ? -6.32 12.492 -5.758 1 93 292 TYR A N 1
ATOM 2193 C CA . TYR A 1 292 ? -7.188 11.727 -4.875 1 93 292 TYR A CA 1
ATOM 2194 C C . TYR A 1 292 ? -8.617 12.242 -4.922 1 93 292 TYR A C 1
ATOM 2196 O O . TYR A 1 292 ? -8.844 13.461 -4.898 1 93 292 TYR A O 1
ATOM 2204 N N . THR A 1 293 ? -9.578 11.414 -4.965 1 87.94 293 THR A N 1
ATOM 2205 C CA . THR A 1 293 ? -10.961 11.797 -5.219 1 87.94 293 THR A CA 1
ATOM 2206 C C . THR A 1 293 ? -11.5 12.672 -4.094 1 87.94 293 THR A C 1
ATOM 2208 O O . THR A 1 293 ? -12.406 13.469 -4.305 1 87.94 293 THR A O 1
ATOM 2211 N N . LYS A 1 294 ? -10.922 12.539 -2.947 1 91.5 294 LYS A N 1
ATOM 2212 C CA . LYS A 1 294 ? -11.461 13.297 -1.819 1 91.5 294 LYS A CA 1
ATOM 2213 C C . LYS A 1 294 ? -10.523 14.438 -1.425 1 91.5 294 LYS A C 1
ATOM 2215 O O . LYS A 1 294 ? -10.727 15.086 -0.401 1 91.5 294 LYS A O 1
ATOM 2220 N N . THR A 1 295 ? -9.453 14.664 -2.17 1 96.12 295 THR A N 1
ATOM 2221 C CA . THR A 1 295 ? -8.523 15.742 -1.846 1 96.12 295 THR A CA 1
ATOM 2222 C C . THR A 1 295 ? -9.203 17.094 -1.987 1 96.12 295 THR A C 1
ATOM 2224 O O . THR A 1 295 ? -9.852 17.375 -3 1 96.12 295 THR A O 1
ATOM 2227 N N . ASN A 1 296 ? -9.10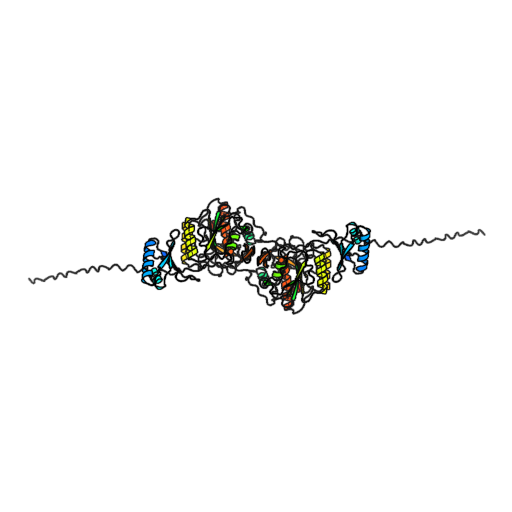2 17.875 -0.917 1 97.38 296 ASN A N 1
ATOM 2228 C CA . ASN A 1 296 ? -9.5 19.281 -1.078 1 97.38 296 ASN A CA 1
ATOM 2229 C C . ASN A 1 296 ? -8.695 19.969 -2.174 1 97.38 296 ASN A C 1
ATOM 2231 O O . ASN A 1 296 ? -7.602 19.516 -2.523 1 97.38 296 ASN A O 1
ATOM 2235 N N . PHE A 1 297 ? -9.359 21.016 -2.729 1 98.06 297 PHE A N 1
ATOM 2236 C CA . PHE A 1 297 ? -8.812 21.625 -3.936 1 98.06 297 PHE A CA 1
ATOM 2237 C C . PHE A 1 297 ? -8.859 23.141 -3.838 1 98.06 297 PHE A C 1
ATOM 2239 O O . PHE A 1 297 ? -9.133 23.703 -2.771 1 98.06 297 PHE A O 1
ATOM 2246 N N . GLY A 1 298 ? -8.344 23.797 -4.871 1 98.38 298 GLY A N 1
ATOM 2247 C CA . GLY A 1 298 ? -8.477 25.25 -4.961 1 98.38 298 GLY A CA 1
ATOM 2248 C C . GLY A 1 298 ? -7.152 25.969 -4.84 1 98.38 298 GLY A C 1
ATOM 2249 O O . GLY A 1 298 ? -6.094 25.344 -4.801 1 98.38 298 GLY A O 1
ATOM 2250 N N . SER A 1 299 ? -7.207 27.266 -4.805 1 97.94 299 SER A N 1
ATOM 2251 C CA . SER A 1 299 ? -6.047 28.156 -4.898 1 97.94 299 SER A CA 1
ATOM 2252 C C . SER A 1 299 ? -5.223 28.125 -3.611 1 97.94 299 SER A C 1
ATOM 2254 O O . SER A 1 299 ? -4.07 28.547 -3.596 1 97.94 299 SER A O 1
ATOM 2256 N N . CYS A 1 300 ? -5.848 27.625 -2.533 1 98.38 300 CYS A N 1
ATOM 2257 C CA . CYS A 1 300 ? -5.105 27.562 -1.279 1 98.38 300 CYS A CA 1
ATOM 2258 C C . CYS A 1 300 ? -4.23 26.312 -1.226 1 98.38 300 CYS A C 1
ATOM 2260 O O . CYS A 1 300 ? -3.375 26.188 -0.349 1 98.38 300 CYS A O 1
ATOM 2262 N N . VAL A 1 301 ? -4.434 25.375 -2.139 1 98.62 301 VAL A N 1
ATOM 2263 C CA . VAL A 1 301 ? -3.52 24.25 -2.262 1 98.62 301 VAL A CA 1
ATOM 2264 C C . VAL A 1 301 ? -2.289 24.656 -3.064 1 98.62 301 VAL A C 1
ATOM 2266 O O . VAL A 1 301 ? -2.41 25.188 -4.172 1 98.62 301 VAL A O 1
ATOM 2269 N N . ASP A 1 302 ? -1.137 24.359 -2.564 1 98.56 302 ASP A N 1
ATOM 2270 C CA . ASP A 1 302 ? 0.077 24.891 -3.178 1 98.56 302 ASP A CA 1
ATOM 2271 C C . ASP A 1 302 ? 0.66 23.891 -4.184 1 98.56 302 ASP A C 1
ATOM 2273 O O . ASP A 1 302 ? 1.209 24.297 -5.211 1 98.56 302 ASP A O 1
ATOM 2277 N N . LEU A 1 303 ? 0.637 22.656 -3.908 1 98.75 303 LEU A N 1
ATOM 2278 C CA . LEU A 1 303 ? 1.153 21.609 -4.777 1 98.75 303 LEU A CA 1
ATOM 2279 C C . LEU A 1 303 ? 0.596 20.25 -4.375 1 98.75 303 LEU A C 1
ATOM 2281 O O . LEU A 1 303 ? -0.08 20.125 -3.352 1 98.75 303 LEU A O 1
ATOM 2285 N N . PHE A 1 304 ? 0.845 19.281 -5.211 1 98.81 304 PHE A N 1
ATOM 2286 C CA . PHE A 1 304 ? 0.419 17.906 -4.973 1 98.81 304 PHE A CA 1
ATOM 2287 C C . PHE A 1 304 ? 1.604 17.031 -4.582 1 98.81 304 PHE A C 1
ATOM 2289 O O . PHE A 1 304 ? 2.738 17.297 -4.98 1 98.81 304 PHE A O 1
ATOM 2296 N N . ALA A 1 305 ? 1.334 16.016 -3.818 1 98.81 305 ALA A N 1
ATOM 2297 C CA . ALA A 1 305 ? 2.273 14.961 -3.477 1 98.81 305 ALA A CA 1
ATOM 2298 C C . ALA A 1 305 ? 1.564 13.609 -3.375 1 98.81 305 ALA A C 1
ATOM 2300 O O . ALA A 1 305 ? 0.334 13.555 -3.301 1 98.81 305 ALA A O 1
ATOM 2301 N N . PRO A 1 306 ? 2.324 12.555 -3.408 1 97.5 306 PRO A N 1
ATOM 2302 C CA . PRO A 1 306 ? 1.714 11.234 -3.289 1 97.5 306 PRO A CA 1
ATOM 2303 C C . PRO A 1 306 ? 0.905 11.07 -2.004 1 97.5 306 PRO A C 1
ATOM 2305 O O . PRO A 1 306 ? 1.401 11.367 -0.915 1 97.5 306 PRO A O 1
ATOM 2308 N N . GLY A 1 307 ? -0.338 10.516 -2.215 1 95.88 307 GLY A N 1
ATOM 2309 C CA . GLY A 1 307 ? -1.163 10.383 -1.025 1 95.88 307 GLY A CA 1
ATOM 2310 C C . GLY A 1 307 ? -2.084 9.18 -1.069 1 95.88 307 GLY A C 1
ATOM 2311 O O . GLY A 1 307 ? -2.729 8.844 -0.072 1 95.88 307 GLY A O 1
ATOM 2312 N N . VAL A 1 308 ? -2.133 8.484 -2.191 1 90.62 308 VAL A N 1
ATOM 2313 C CA . VAL A 1 308 ? -3.029 7.344 -2.326 1 90.62 308 VAL A CA 1
ATOM 2314 C C . VAL A 1 308 ? -2.24 6.047 -2.17 1 90.62 308 VAL A C 1
ATOM 2316 O O . VAL A 1 308 ? -1.284 5.801 -2.91 1 90.62 308 VAL A O 1
ATOM 2319 N N . GLY A 1 309 ? -2.662 5.246 -1.174 1 85.62 309 GLY A N 1
ATOM 2320 C CA . GLY A 1 309 ? -2.014 3.955 -1.004 1 85.62 309 GLY A CA 1
ATOM 2321 C C . GLY A 1 309 ? -0.561 4.066 -0.582 1 85.62 309 GLY A C 1
ATOM 2322 O O . GLY A 1 309 ? 0.306 3.387 -1.135 1 85.62 309 GLY A O 1
ATOM 2323 N N . ILE A 1 310 ? -0.303 4.879 0.36 1 91.88 310 ILE A N 1
ATOM 2324 C CA . ILE A 1 310 ? 1.07 5.125 0.786 1 91.88 310 ILE A CA 1
ATOM 2325 C C . ILE A 1 310 ? 1.448 4.148 1.896 1 91.88 310 ILE A C 1
ATOM 2327 O O . ILE A 1 310 ? 0.758 4.059 2.916 1 91.88 310 ILE A O 1
ATOM 2331 N N . ILE A 1 311 ? 2.578 3.438 1.696 1 88.06 311 ILE A N 1
ATOM 2332 C CA . ILE A 1 311 ? 3.066 2.492 2.695 1 88.06 311 ILE A CA 1
ATOM 2333 C C . ILE A 1 311 ? 4.031 3.197 3.645 1 88.06 311 ILE A C 1
ATOM 2335 O O . ILE A 1 311 ? 4.836 4.031 3.219 1 88.06 311 ILE A O 1
ATOM 2339 N N . SER A 1 312 ? 3.904 2.932 4.918 1 91.88 312 SER A N 1
ATOM 2340 C CA . SER A 1 312 ? 4.801 3.41 5.969 1 91.88 312 SER A CA 1
ATOM 2341 C C . SER A 1 312 ? 4.703 2.539 7.215 1 91.88 312 SER A C 1
ATOM 2343 O O . SER A 1 312 ? 4.227 1.403 7.152 1 91.88 312 SER A O 1
ATOM 2345 N N . ILE A 1 313 ? 5.273 3.068 8.328 1 88.69 313 ILE A N 1
ATOM 2346 C CA . ILE A 1 313 ? 5.305 2.32 9.578 1 88.69 313 ILE A CA 1
ATOM 2347 C C . ILE A 1 313 ? 3.881 2.127 10.094 1 88.69 313 ILE A C 1
ATOM 2349 O O . ILE A 1 313 ? 3.078 3.064 10.086 1 88.69 313 ILE A O 1
ATOM 2353 N N . GLY A 1 314 ? 3.574 0.918 10.414 1 81.19 314 GLY A N 1
ATOM 2354 C CA . GLY A 1 314 ? 2.307 0.583 11.039 1 81.19 314 GLY A CA 1
ATOM 2355 C C . GLY A 1 314 ? 2.436 0.255 12.516 1 81.19 314 GLY A C 1
ATOM 2356 O O . GLY A 1 314 ? 3.508 -0.147 12.977 1 81.19 314 GLY A O 1
ATOM 2357 N N . VAL A 1 315 ? 1.439 0.613 13.344 1 72 315 VAL A N 1
ATOM 2358 C CA . VAL A 1 315 ? 1.478 0.313 14.773 1 72 315 VAL A CA 1
ATOM 2359 C C . VAL A 1 315 ? 0.256 -0.519 15.156 1 72 315 VAL A C 1
ATOM 2361 O O . VAL A 1 315 ? 0.175 -1.033 16.281 1 72 315 VAL A O 1
ATOM 2364 N N . ARG A 1 316 ? -0.595 -0.571 14.141 1 57.38 316 ARG A N 1
ATOM 2365 C CA . ARG A 1 316 ? -1.792 -1.301 14.547 1 57.38 316 ARG A CA 1
ATOM 2366 C C . ARG A 1 316 ? -1.512 -2.797 14.648 1 57.38 316 ARG A C 1
ATOM 2368 O O . ARG A 1 316 ? -0.834 -3.367 13.797 1 57.38 316 ARG A O 1
ATOM 2375 N N . ASP A 1 317 ? -2.074 -3.348 15.766 1 53.5 317 ASP A N 1
ATOM 2376 C CA . ASP A 1 317 ? -2.16 -4.781 16.031 1 53.5 317 ASP A CA 1
ATOM 2377 C C . ASP A 1 317 ? -0.804 -5.457 15.836 1 53.5 317 ASP A C 1
ATOM 2379 O O . ASP A 1 317 ? -0.736 -6.641 15.508 1 53.5 317 ASP A O 1
ATOM 2383 N N . GLY A 1 318 ? 0.276 -4.613 15.867 1 57.66 318 GLY A N 1
ATOM 2384 C CA . GLY A 1 318 ? 1.604 -5.199 15.805 1 57.66 318 GLY A CA 1
ATOM 2385 C C . GLY A 1 318 ? 2.166 -5.25 14.391 1 57.66 318 GLY A C 1
ATOM 2386 O O . GLY A 1 318 ? 3.221 -5.844 14.156 1 57.66 318 GLY A O 1
ATOM 2387 N N . SER A 1 319 ? 1.485 -4.645 13.555 1 60.53 319 SER A N 1
ATOM 2388 C CA . SER A 1 319 ? 1.984 -4.66 12.18 1 60.53 319 SER A CA 1
ATOM 2389 C C . SER A 1 319 ? 3.164 -3.709 12.016 1 60.53 319 SER A C 1
ATOM 2391 O O . SER A 1 319 ? 3.199 -2.641 12.625 1 60.53 319 SER A O 1
ATOM 2393 N N . LYS A 1 320 ? 4.199 -4.125 11.219 1 73.31 320 LYS A N 1
ATOM 2394 C CA . LYS A 1 320 ? 5.387 -3.309 10.977 1 73.31 320 LYS A CA 1
ATOM 2395 C C . LYS A 1 320 ? 5.117 -2.246 9.914 1 73.31 320 LYS A C 1
ATOM 2397 O O . LYS A 1 320 ? 5.758 -1.192 9.906 1 73.31 320 LYS A O 1
ATOM 2402 N N . THR A 1 321 ? 4.121 -2.557 9.047 1 79.69 321 THR A N 1
ATOM 2403 C CA . THR A 1 321 ? 3.807 -1.58 8.016 1 79.69 321 THR A CA 1
ATOM 2404 C C . THR A 1 321 ? 2.301 -1.35 7.926 1 79.69 321 THR A C 1
ATOM 2406 O O . THR A 1 321 ? 1.515 -2.158 8.422 1 79.69 321 THR A O 1
ATOM 2409 N N . ASP A 1 322 ? 1.954 -0.248 7.438 1 81.94 322 ASP A N 1
ATOM 2410 C CA . ASP A 1 322 ? 0.574 0.134 7.156 1 81.94 322 ASP A CA 1
ATOM 2411 C C . ASP A 1 322 ? 0.479 0.944 5.863 1 81.94 322 ASP A C 1
ATOM 2413 O O . ASP A 1 322 ? 1.471 1.518 5.41 1 81.94 322 ASP A O 1
ATOM 2417 N N . VAL A 1 323 ? -0.676 0.824 5.199 1 84.62 323 VAL A N 1
ATOM 2418 C CA . VAL A 1 323 ? -0.949 1.6 3.994 1 84.62 323 VAL A CA 1
ATOM 2419 C C . VAL A 1 323 ? -2.146 2.52 4.23 1 84.62 323 VAL A C 1
ATOM 2421 O O . VAL A 1 323 ? -3.199 2.07 4.691 1 84.62 323 VAL A O 1
ATOM 2424 N N . ARG A 1 324 ? -1.889 3.752 3.879 1 87.06 324 ARG A N 1
ATOM 2425 C CA . ARG A 1 324 ? -2.949 4.727 4.102 1 87.06 324 ARG A CA 1
ATOM 2426 C C . ARG A 1 324 ? -3.092 5.668 2.91 1 87.06 324 ARG A C 1
ATOM 2428 O O . ARG A 1 324 ? -2.172 5.793 2.098 1 87.06 324 ARG A O 1
ATOM 2435 N N . THR A 1 325 ? -4.289 6.227 2.805 1 90 325 THR A N 1
ATOM 2436 C CA . THR A 1 325 ? -4.648 7.168 1.75 1 90 325 THR A CA 1
ATOM 2437 C C . THR A 1 325 ? -5.184 8.469 2.344 1 90 325 THR A C 1
ATOM 2439 O O . THR A 1 325 ? -5.992 8.445 3.275 1 90 325 THR A O 1
ATOM 2442 N N . GLY A 1 326 ? -4.668 9.539 1.782 1 93.25 326 GLY A N 1
ATOM 2443 C CA . GLY A 1 326 ? -5.145 10.852 2.193 1 93.25 326 GLY A CA 1
ATOM 2444 C C . GLY A 1 326 ? -4.129 11.953 1.971 1 93.25 326 GLY A C 1
ATOM 2445 O O . GLY A 1 326 ? -2.979 11.68 1.617 1 93.25 326 GLY A O 1
ATOM 2446 N N . THR A 1 327 ? -4.664 13.133 2.209 1 96.88 327 THR A N 1
ATOM 2447 C CA . THR A 1 327 ? -3.758 14.281 2.146 1 96.88 327 THR A CA 1
ATOM 2448 C C . THR A 1 327 ? -2.797 14.273 3.332 1 96.88 327 THR A C 1
ATOM 2450 O O . THR A 1 327 ? -1.742 14.906 3.285 1 96.88 327 THR A O 1
ATOM 2453 N N . SER A 1 328 ? -3.156 13.57 4.34 1 96.5 328 SER A N 1
ATOM 2454 C CA . SER A 1 328 ? -2.268 13.406 5.488 1 96.5 328 SER A CA 1
ATOM 2455 C C . SER A 1 328 ? -0.969 12.719 5.09 1 96.5 328 SER A C 1
ATOM 2457 O O . SER A 1 328 ? 0.066 12.914 5.73 1 96.5 328 SER A O 1
ATOM 2459 N N . GLN A 1 329 ? -1.058 11.867 4.129 1 96.12 329 GLN A N 1
ATOM 2460 C CA . GLN A 1 329 ? 0.12 11.148 3.654 1 96.12 329 GLN A CA 1
ATOM 2461 C C . GLN A 1 329 ? 0.918 11.992 2.664 1 96.12 329 GLN A C 1
ATOM 2463 O O . GLN A 1 329 ? 2.137 11.844 2.555 1 96.12 329 GLN A O 1
ATOM 2468 N N . ALA A 1 330 ? 0.251 12.867 1.964 1 98.38 330 ALA A N 1
ATOM 2469 C CA . ALA A 1 330 ? 0.906 13.773 1.024 1 98.38 330 ALA A CA 1
ATOM 2470 C C . ALA A 1 330 ? 1.743 14.82 1.762 1 98.38 330 ALA A C 1
ATOM 2472 O O . ALA A 1 330 ? 2.881 15.094 1.376 1 98.38 330 ALA A O 1
ATOM 2473 N N . CYS A 1 331 ? 1.247 15.266 2.826 1 98.5 331 CYS A N 1
ATOM 2474 C CA . CYS A 1 331 ? 1.846 16.312 3.639 1 98.5 331 CYS A CA 1
ATOM 2475 C C . CYS A 1 331 ? 3.256 15.938 4.074 1 98.5 331 CYS A C 1
ATOM 2477 O O . CYS A 1 331 ? 4.207 16.688 3.836 1 98.5 331 CYS A O 1
ATOM 2479 N N . PRO A 1 332 ? 3.473 14.797 4.621 1 98.75 332 PRO A N 1
ATOM 2480 C CA . PRO A 1 332 ? 4.816 14.453 5.086 1 98.75 332 PRO A CA 1
ATOM 2481 C C . PRO A 1 332 ? 5.824 14.328 3.945 1 98.75 332 PRO A C 1
ATOM 2483 O O . PRO A 1 332 ? 7.023 14.516 4.148 1 98.75 332 PRO A O 1
ATOM 2486 N N . HIS A 1 333 ? 5.414 13.984 2.725 1 98.81 333 HIS A N 1
ATOM 2487 C CA . HIS A 1 333 ? 6.348 13.969 1.604 1 98.81 333 HIS A CA 1
ATOM 2488 C C . HIS A 1 333 ? 6.969 15.344 1.384 1 98.81 333 HIS A C 1
ATOM 2490 O O . HIS A 1 333 ? 8.164 15.453 1.111 1 98.81 333 HIS A O 1
ATOM 2496 N N . VAL A 1 334 ? 6.164 16.328 1.548 1 98.94 334 VAL A N 1
ATOM 2497 C CA . VAL A 1 334 ? 6.617 17.703 1.335 1 98.94 334 VAL A CA 1
ATOM 2498 C C . VAL A 1 334 ? 7.543 18.125 2.475 1 98.94 334 VAL A C 1
ATOM 2500 O O . VAL A 1 334 ? 8.594 18.734 2.24 1 98.94 334 VAL A O 1
ATOM 2503 N N . ALA A 1 335 ? 7.195 17.797 3.711 1 98.94 335 ALA A N 1
ATOM 2504 C CA . ALA A 1 335 ? 8.031 18.125 4.859 1 98.94 335 ALA A CA 1
ATOM 2505 C C . ALA A 1 335 ? 9.422 17.516 4.723 1 98.94 335 ALA A C 1
ATOM 2507 O O . ALA A 1 335 ? 10.43 18.172 4.941 1 98.94 335 ALA A O 1
ATOM 2508 N N . GLY A 1 336 ? 9.484 16.266 4.359 1 98.88 336 GLY A N 1
ATOM 2509 C CA . GLY A 1 336 ? 10.766 15.625 4.125 1 98.88 336 GLY A CA 1
ATOM 2510 C C . GLY A 1 336 ? 11.57 16.281 3.018 1 98.88 336 GLY A C 1
ATOM 2511 O O . GLY A 1 336 ? 12.789 16.422 3.131 1 98.88 336 GLY A O 1
ATOM 2512 N N . THR A 1 337 ? 10.883 16.641 1.942 1 98.88 337 THR A N 1
ATOM 2513 C CA . THR A 1 337 ? 11.555 17.266 0.806 1 98.88 337 THR A CA 1
ATOM 2514 C C . THR A 1 337 ? 12.164 18.609 1.201 1 98.88 337 THR A C 1
ATOM 2516 O O . THR A 1 337 ? 13.258 18.953 0.742 1 98.88 337 THR A O 1
ATOM 2519 N N . LEU A 1 338 ? 11.516 19.359 2.055 1 98.88 338 LEU A N 1
ATOM 2520 C CA . LEU A 1 338 ? 12.07 20.609 2.551 1 98.88 338 LEU A CA 1
ATOM 2521 C C . LEU A 1 338 ? 13.359 20.359 3.322 1 98.88 338 LEU A C 1
ATOM 2523 O O . LEU A 1 338 ? 14.297 21.156 3.232 1 98.88 338 LEU A O 1
ATOM 2527 N N . ALA A 1 339 ? 13.383 19.297 4.07 1 98.88 339 ALA A N 1
ATOM 2528 C CA . ALA A 1 339 ? 14.609 18.953 4.781 1 98.88 339 ALA A CA 1
ATOM 2529 C C . ALA A 1 339 ? 15.75 18.688 3.807 1 98.88 339 ALA A C 1
ATOM 2531 O O . ALA A 1 339 ? 16.891 19.109 4.039 1 98.88 339 ALA A O 1
ATOM 2532 N N . LEU A 1 340 ? 15.43 17.984 2.695 1 98.75 340 LEU A N 1
ATOM 2533 C CA . LEU A 1 340 ? 16.438 17.766 1.665 1 98.75 340 LEU A CA 1
ATOM 2534 C C . LEU A 1 340 ? 16.922 19.078 1.082 1 98.75 340 LEU A C 1
ATOM 2536 O O . LEU A 1 340 ? 18.125 19.266 0.859 1 98.75 340 LEU A O 1
ATOM 2540 N N . LEU A 1 341 ? 16.031 19.984 0.833 1 98.62 341 LEU A N 1
ATOM 2541 C CA . LEU A 1 341 ? 16.375 21.297 0.277 1 98.62 341 LEU A CA 1
ATOM 2542 C C . LEU A 1 341 ? 17.266 22.062 1.235 1 98.62 341 LEU A C 1
ATOM 2544 O O . LEU A 1 341 ? 18.219 22.734 0.807 1 98.62 341 LEU A O 1
ATOM 2548 N N . MET A 1 342 ? 17 21.984 2.512 1 98.69 342 MET A N 1
ATOM 2549 C CA . MET A 1 342 ? 17.812 22.703 3.49 1 98.69 342 MET A CA 1
ATOM 2550 C C . MET A 1 342 ? 19.219 22.125 3.57 1 98.69 342 MET A C 1
ATOM 2552 O O . MET A 1 342 ? 20.188 22.859 3.707 1 98.69 342 MET A O 1
ATOM 2556 N N . GLU A 1 343 ? 19.281 20.797 3.506 1 98.56 343 GLU A N 1
ATOM 2557 C CA . GLU A 1 343 ? 20.609 20.188 3.441 1 98.56 343 GLU A CA 1
ATOM 2558 C C . GLU A 1 343 ? 21.359 20.641 2.195 1 98.56 343 GLU A C 1
ATOM 2560 O O . GLU A 1 343 ? 22.531 21.016 2.275 1 98.56 343 GLU A O 1
ATOM 2565 N N . LYS A 1 344 ? 20.703 20.656 1.074 1 97.81 344 LYS A N 1
ATOM 2566 C CA . LYS A 1 344 ? 21.297 21.078 -0.187 1 97.81 344 LYS A CA 1
ATOM 2567 C C . LYS A 1 344 ? 21.828 22.5 -0.089 1 97.81 344 LYS A C 1
ATOM 2569 O O . LYS A 1 344 ? 22.938 22.781 -0.541 1 97.81 344 LYS A O 1
ATOM 2574 N N . GLU A 1 345 ? 21.047 23.344 0.551 1 97.44 345 GLU A N 1
ATOM 2575 C CA . GLU A 1 345 ? 21.406 24.75 0.633 1 97.44 345 GLU A CA 1
ATOM 2576 C C . GLU A 1 345 ? 22.406 25 1.76 1 97.44 345 GLU A C 1
ATOM 2578 O O . GLU A 1 345 ? 23.062 26.047 1.791 1 97.44 345 GLU A O 1
ATOM 2583 N N . GLY A 1 346 ? 22.469 24.094 2.684 1 98 346 GLY A N 1
ATOM 2584 C CA . GLY A 1 346 ? 23.406 24.203 3.787 1 98 346 GLY A CA 1
ATOM 2585 C C . GLY A 1 346 ? 23 25.234 4.82 1 98 346 GLY A C 1
ATOM 2586 O O . GLY A 1 346 ? 23.844 25.797 5.516 1 98 346 GLY A O 1
ATOM 2587 N N . ARG A 1 347 ? 21.672 25.578 4.832 1 98.06 347 ARG A N 1
ATOM 2588 C CA . ARG A 1 347 ? 21.156 26.578 5.75 1 98.06 347 ARG A CA 1
ATOM 2589 C C . ARG A 1 347 ? 19.656 26.375 5.988 1 98.06 347 ARG A C 1
ATOM 2591 O O . ARG A 1 347 ? 19 25.672 5.234 1 98.06 347 ARG A O 1
ATOM 2598 N N . HIS A 1 348 ? 19.234 27.094 7.016 1 98.56 348 HIS A N 1
ATOM 2599 C CA . HIS A 1 348 ? 17.797 27.156 7.23 1 98.56 348 HIS A CA 1
ATOM 2600 C C . HIS A 1 348 ? 17.109 27.938 6.117 1 98.56 348 HIS A C 1
ATOM 2602 O O . HIS A 1 348 ? 17.594 28.984 5.695 1 98.56 348 HIS A O 1
ATOM 2608 N N . ILE A 1 349 ? 16.094 27.406 5.594 1 98.5 349 ILE A N 1
ATOM 2609 C CA . ILE A 1 349 ? 15.219 28.062 4.633 1 98.5 349 ILE A CA 1
ATOM 2610 C C . ILE A 1 349 ? 13.859 28.312 5.27 1 98.5 349 ILE A C 1
ATOM 2612 O O . ILE A 1 349 ? 13.156 27.375 5.66 1 98.5 349 ILE A O 1
ATOM 2616 N N . GLY A 1 350 ? 13.523 29.594 5.426 1 98.06 350 GLY A N 1
ATOM 2617 C CA . GLY A 1 350 ? 12.266 29.953 6.062 1 98.06 350 GLY A CA 1
ATOM 2618 C C . GLY A 1 350 ? 11.156 30.266 5.066 1 98.06 350 GLY A C 1
ATOM 2619 O O . GLY A 1 350 ? 11.25 29.875 3.896 1 98.06 350 GLY A O 1
ATOM 2620 N N . TYR A 1 351 ? 10.023 30.797 5.527 1 95.19 351 TYR A N 1
ATOM 2621 C CA . TYR A 1 351 ? 8.93 31.297 4.707 1 95.19 351 TYR A CA 1
ATOM 2622 C C . TYR A 1 351 ? 9.234 32.688 4.152 1 95.19 351 TYR A C 1
ATOM 2624 O O . TYR A 1 351 ? 9.789 33.531 4.855 1 95.19 351 TYR A O 1
ATOM 2632 N N . PRO A 1 352 ? 8.93 32.844 2.941 1 96.88 352 PRO A N 1
ATOM 2633 C CA . PRO A 1 352 ? 8.242 32.031 1.958 1 96.88 352 PRO A CA 1
ATOM 2634 C C . PRO A 1 352 ? 9.203 31.281 1.032 1 96.88 352 PRO A C 1
ATOM 2636 O O . PRO A 1 352 ? 8.773 30.656 0.059 1 96.88 352 PRO A O 1
ATOM 2639 N N . GLU A 1 353 ? 10.5 31.344 1.341 1 98.12 353 GLU A N 1
ATOM 2640 C CA . GLU A 1 353 ? 11.523 30.797 0.447 1 98.12 353 GLU A CA 1
ATOM 2641 C C . GLU A 1 353 ? 11.328 29.297 0.234 1 98.12 353 GLU A C 1
ATOM 2643 O O . GLU A 1 353 ? 11.523 28.797 -0.873 1 98.12 353 GLU A O 1
ATOM 2648 N N . GLY A 1 354 ? 10.977 28.578 1.274 1 98.31 354 GLY A N 1
ATOM 2649 C CA . GLY A 1 354 ? 10.75 27.156 1.141 1 98.31 354 GLY A CA 1
ATOM 2650 C C . GLY A 1 354 ? 9.68 26.812 0.122 1 98.31 354 GLY A C 1
ATOM 2651 O O . GLY A 1 354 ? 9.867 25.922 -0.709 1 98.31 354 GLY A O 1
ATOM 2652 N N . GLU A 1 355 ? 8.594 27.516 0.209 1 97.94 355 GLU A N 1
ATOM 2653 C CA . GLU A 1 355 ? 7.512 27.312 -0.747 1 97.94 355 GLU A CA 1
ATOM 2654 C C . GLU A 1 355 ? 7.961 27.625 -2.17 1 97.94 355 GLU A C 1
ATOM 2656 O O . GLU A 1 355 ? 7.633 26.891 -3.107 1 97.94 355 GLU A O 1
ATOM 2661 N N . LEU A 1 356 ? 8.688 28.672 -2.326 1 97.62 356 LEU A N 1
ATOM 2662 C CA . LEU A 1 356 ? 9.172 29.078 -3.641 1 97.62 356 LEU A CA 1
ATOM 2663 C C . LEU A 1 356 ? 10.094 28.016 -4.23 1 97.62 356 LEU A C 1
ATOM 2665 O O . LEU A 1 356 ? 9.977 27.672 -5.41 1 97.62 356 LEU A O 1
ATOM 2669 N N . LEU A 1 357 ? 10.953 27.5 -3.465 1 98 357 LEU A N 1
ATOM 2670 C CA . LEU A 1 357 ? 11.883 26.484 -3.943 1 98 357 LEU A CA 1
ATOM 2671 C C . LEU A 1 357 ? 11.141 25.203 -4.312 1 98 357 LEU A C 1
ATOM 2673 O O . LEU A 1 357 ? 11.469 24.562 -5.309 1 98 357 LEU A O 1
ATOM 2677 N N . LEU A 1 358 ? 10.148 24.812 -3.492 1 98.25 358 LEU A N 1
ATOM 2678 C CA . LEU A 1 358 ? 9.336 23.641 -3.793 1 98.25 358 LEU A CA 1
ATOM 2679 C C . LEU A 1 358 ? 8.641 23.781 -5.141 1 98.25 358 LEU A C 1
ATOM 2681 O O . LEU A 1 358 ? 8.633 22.859 -5.945 1 98.25 358 LEU A O 1
ATOM 2685 N N . THR A 1 359 ? 8.047 24.922 -5.383 1 96.38 359 THR A N 1
ATOM 2686 C CA . THR A 1 359 ? 7.277 25.141 -6.602 1 96.38 359 THR A CA 1
ATOM 2687 C C . THR A 1 359 ? 8.195 25.219 -7.816 1 96.38 359 THR A C 1
ATOM 2689 O O . THR A 1 359 ? 7.816 24.797 -8.914 1 96.38 359 THR A O 1
ATOM 2692 N N . GLN A 1 360 ? 9.383 25.688 -7.59 1 95.38 360 GLN A N 1
ATOM 2693 C CA . GLN A 1 360 ? 10.352 25.766 -8.68 1 95.38 360 GLN A CA 1
ATOM 2694 C C . GLN A 1 360 ? 10.867 24.391 -9.062 1 95.38 360 GLN A C 1
ATOM 2696 O O . GLN A 1 360 ? 11.156 24.125 -10.234 1 95.38 360 GLN A O 1
ATOM 2701 N N . THR A 1 361 ? 10.984 23.562 -8.094 1 96.12 361 THR A N 1
ATOM 2702 C CA . THR A 1 361 ? 11.547 22.234 -8.328 1 96.12 361 THR A CA 1
ATOM 2703 C C . THR A 1 361 ? 10.461 21.25 -8.727 1 96.12 361 THR A C 1
ATOM 2705 O O . THR A 1 361 ? 10.75 20.172 -9.258 1 96.12 361 THR A O 1
ATOM 2708 N N . ALA A 1 362 ? 9.203 21.594 -8.523 1 98.25 362 ALA A N 1
ATOM 2709 C CA . ALA A 1 362 ? 8.078 20.703 -8.789 1 98.25 362 ALA A CA 1
ATOM 2710 C C . ALA A 1 362 ? 7.961 20.391 -10.281 1 98.25 362 ALA A C 1
ATOM 2712 O O . ALA A 1 362 ? 8.328 21.203 -11.125 1 98.25 362 ALA A O 1
ATOM 2713 N N . ALA A 1 363 ? 7.516 19.172 -10.641 1 98.44 363 ALA A N 1
ATOM 2714 C CA . ALA A 1 363 ? 7.172 18.828 -12.023 1 98.44 363 ALA A CA 1
ATOM 2715 C C . ALA A 1 363 ? 5.891 19.531 -12.453 1 98.44 363 ALA A C 1
ATOM 2717 O O . ALA A 1 363 ? 4.855 19.422 -11.789 1 98.44 363 ALA A O 1
ATOM 2718 N N . GLN A 1 364 ? 5.984 20.188 -13.594 1 98 364 GLN A N 1
ATOM 2719 C CA . GLN A 1 364 ? 4.875 21.016 -14.062 1 98 364 GLN A CA 1
ATOM 2720 C C . GLN A 1 364 ? 3.965 20.219 -15 1 98 364 GLN A C 1
ATOM 2722 O O . GLN A 1 364 ? 4.441 19.453 -15.828 1 98 364 GLN A O 1
ATOM 2727 N N . ASN A 1 365 ? 2.654 20.312 -14.781 1 98.12 365 ASN A N 1
ATOM 2728 C CA . ASN A 1 365 ? 1.617 19.844 -15.695 1 98.12 365 ASN A CA 1
ATOM 2729 C C . ASN A 1 365 ? 1.653 18.312 -15.852 1 98.12 365 ASN A C 1
ATOM 2731 O O . ASN A 1 365 ? 1.508 17.797 -16.953 1 98.12 365 ASN A O 1
ATOM 2735 N N . LYS A 1 366 ? 1.892 17.672 -14.734 1 97.12 366 LYS A N 1
ATOM 2736 C CA . LYS A 1 366 ? 1.935 16.219 -14.781 1 97.12 366 LYS A CA 1
ATOM 2737 C C . LYS A 1 366 ? 0.625 15.609 -14.281 1 97.12 366 LYS A C 1
ATOM 2739 O O . LYS A 1 366 ? 0.338 14.438 -14.539 1 97.12 366 LYS A O 1
ATOM 2744 N N . ILE A 1 367 ? -0.117 16.375 -13.461 1 97.31 367 ILE A N 1
ATOM 2745 C CA . ILE A 1 367 ? -1.344 15.867 -12.852 1 97.31 367 ILE A CA 1
ATOM 2746 C C . ILE A 1 367 ? -2.48 15.922 -13.875 1 97.31 367 ILE A C 1
ATOM 2748 O O . ILE A 1 367 ? -2.734 16.969 -14.477 1 97.31 367 ILE A O 1
ATOM 2752 N N . LYS A 1 368 ? -3.111 14.82 -14.023 1 94.81 368 LYS A N 1
ATOM 2753 C CA . LYS A 1 368 ? -4.191 14.664 -14.992 1 94.81 368 LYS A CA 1
ATOM 2754 C C . LYS A 1 368 ? -5.547 14.969 -14.359 1 94.81 368 LYS A C 1
ATOM 2756 O O . LYS A 1 368 ? -5.648 15.109 -13.141 1 94.81 368 LYS A O 1
ATOM 2761 N N . GLY A 1 369 ? -6.535 15.094 -15.18 1 92.5 369 GLY A N 1
ATOM 2762 C CA . GLY A 1 369 ? -7.895 15.266 -14.688 1 92.5 369 GLY A CA 1
ATOM 2763 C C . GLY A 1 369 ? -8.211 16.703 -14.305 1 92.5 369 GLY A C 1
ATOM 2764 O O . GLY A 1 369 ? -7.512 17.625 -14.719 1 92.5 369 GLY A O 1
ATOM 2765 N N . GLU A 1 370 ? -9.32 16.859 -13.625 1 92.25 370 GLU A N 1
ATOM 2766 C CA . GLU A 1 370 ? -9.781 18.188 -13.203 1 92.25 370 GLU A CA 1
ATOM 2767 C C . GLU A 1 370 ? -9.086 18.641 -11.922 1 92.25 370 GLU A C 1
ATOM 2769 O O . GLU A 1 370 ? -9.141 17.938 -10.906 1 92.25 370 GLU A O 1
ATOM 2774 N N . LEU A 1 371 ? -8.516 19.781 -11.898 1 96.81 371 LEU A N 1
ATOM 2775 C CA . LEU A 1 371 ? -7.719 20.234 -10.758 1 96.81 371 LEU A CA 1
ATOM 2776 C C . LEU A 1 371 ? -8.492 21.266 -9.938 1 96.81 371 LEU A C 1
ATOM 2778 O O . LEU A 1 371 ? -8.086 21.594 -8.82 1 96.81 371 LEU A O 1
ATOM 2782 N N . HIS A 1 372 ? -9.594 21.766 -10.422 1 96.25 372 HIS A N 1
ATOM 2783 C CA . HIS A 1 372 ? -10.5 22.656 -9.711 1 96.25 372 HIS A CA 1
ATOM 2784 C C . HIS A 1 372 ? -9.758 23.859 -9.148 1 96.25 372 HIS A C 1
ATOM 2786 O O . HIS A 1 372 ? -9.914 24.188 -7.969 1 96.25 372 HIS A O 1
ATOM 2792 N N . GLY A 1 373 ? -8.828 24.453 -9.945 1 97.5 373 GLY A N 1
ATOM 2793 C CA . GLY A 1 373 ? -8.141 25.672 -9.562 1 97.5 373 GLY A CA 1
ATOM 2794 C C . GLY A 1 373 ? -6.852 25.422 -8.805 1 97.5 373 GLY A C 1
ATOM 2795 O O . GLY A 1 373 ? -6.125 26.359 -8.477 1 97.5 373 GLY A O 1
ATOM 2796 N N . THR A 1 374 ? -6.551 24.172 -8.5 1 98.38 374 THR A N 1
ATOM 2797 C CA . THR A 1 374 ? -5.297 23.828 -7.84 1 98.38 374 THR A CA 1
ATOM 2798 C C . THR A 1 374 ? -4.129 23.906 -8.82 1 98.38 374 THR A C 1
ATOM 2800 O O . THR A 1 374 ? -4.238 23.438 -9.953 1 98.38 374 THR A O 1
ATOM 2803 N N . PRO A 1 375 ? -2.984 24.531 -8.438 1 98.38 375 PRO A N 1
ATOM 2804 C CA . PRO A 1 375 ? -1.821 24.531 -9.328 1 98.38 375 PRO A CA 1
ATOM 2805 C C . PRO A 1 375 ? -1.356 23.125 -9.695 1 98.38 375 PRO A C 1
ATOM 2807 O O . PRO A 1 375 ? -1.329 22.234 -8.844 1 98.38 375 PRO A O 1
ATOM 2810 N N . ASN A 1 376 ? -1.044 22.938 -10.992 1 98.69 376 ASN A N 1
ATOM 2811 C CA . ASN A 1 376 ? -0.604 21.625 -11.469 1 98.69 376 ASN A CA 1
ATOM 2812 C C . ASN A 1 376 ? 0.892 21.422 -11.25 1 98.69 376 ASN A C 1
ATOM 2814 O O . ASN A 1 376 ? 1.672 21.438 -12.203 1 98.69 376 ASN A O 1
ATOM 2818 N N . LEU A 1 377 ? 1.248 21.312 -10.016 1 98.81 377 LEU A N 1
ATOM 2819 C CA . LEU A 1 377 ? 2.621 21.141 -9.547 1 98.81 377 LEU A CA 1
ATOM 2820 C C . LEU A 1 377 ? 2.76 19.859 -8.734 1 98.81 377 LEU A C 1
ATOM 2822 O O . LEU A 1 377 ? 2.076 19.688 -7.723 1 98.81 377 LEU A O 1
ATOM 2826 N N . LEU A 1 378 ? 3.594 18.938 -9.195 1 98.81 378 LEU A N 1
ATOM 2827 C CA . LEU A 1 378 ? 3.848 17.688 -8.5 1 98.81 378 LEU A CA 1
ATOM 2828 C C . LEU A 1 378 ? 5.188 17.719 -7.77 1 98.81 378 LEU A C 1
ATOM 2830 O O . LEU A 1 378 ? 6.223 18 -8.383 1 98.81 378 LEU A O 1
ATOM 2834 N N . LEU A 1 379 ? 5.168 17.453 -6.539 1 98.81 379 LEU A N 1
ATOM 2835 C CA . LEU A 1 379 ? 6.359 17.469 -5.695 1 98.81 379 LEU A CA 1
ATOM 2836 C C . LEU A 1 379 ? 7.496 16.672 -6.336 1 98.81 379 LEU A C 1
ATOM 2838 O O . LEU A 1 379 ? 7.273 15.586 -6.855 1 98.81 379 LEU A O 1
ATOM 2842 N N . GLN A 1 380 ? 8.695 17.234 -6.344 1 98.56 380 GLN A N 1
ATOM 2843 C CA . GLN A 1 380 ? 9.93 16.531 -6.691 1 98.56 380 GLN A CA 1
ATOM 2844 C C . GLN A 1 380 ? 11.023 16.812 -5.672 1 98.56 380 GLN A C 1
ATOM 2846 O O . GLN A 1 380 ? 11.164 17.938 -5.191 1 98.56 380 GLN A O 1
ATOM 2851 N N . VAL A 1 381 ? 11.773 15.805 -5.332 1 98.25 381 VAL A N 1
ATOM 2852 C CA . VAL A 1 381 ? 12.93 16 -4.469 1 98.25 381 VAL A CA 1
ATOM 2853 C C . VAL A 1 381 ? 14.047 16.688 -5.25 1 98.25 381 VAL A C 1
ATOM 2855 O O . VAL A 1 381 ? 14.102 16.594 -6.477 1 98.25 381 VAL A O 1
ATOM 2858 N N . PRO A 1 382 ? 14.898 17.406 -4.527 1 95.06 382 PRO A N 1
ATOM 2859 C CA . PRO A 1 382 ? 15.977 18.109 -5.23 1 95.06 382 PRO A CA 1
ATOM 2860 C C . PRO A 1 382 ? 17.047 17.156 -5.777 1 95.06 382 PRO A C 1
ATOM 2862 O O . PRO A 1 382 ? 17.328 16.125 -5.16 1 95.06 382 PRO A O 1
ATOM 2865 N N . VAL A 1 383 ? 17.594 17.422 -6.945 1 84.38 383 VAL A N 1
ATOM 2866 C CA . VAL A 1 383 ? 18.656 16.641 -7.59 1 84.38 383 VAL A CA 1
ATOM 2867 C C . VAL A 1 383 ? 20.016 17.141 -7.121 1 84.38 383 VAL A C 1
ATOM 2869 O O . VAL A 1 383 ? 20.188 18.312 -6.805 1 84.38 383 VAL A O 1
ATOM 2872 N N . MET B 1 1 ? -38.469 114.562 18.422 1 28.56 1 MET B N 1
ATOM 2873 C CA . MET B 1 1 ? -37.219 113.875 18.594 1 28.56 1 MET B CA 1
ATOM 2874 C C . MET B 1 1 ? -37.406 112.562 19.312 1 28.56 1 MET B C 1
ATOM 2876 O O . MET B 1 1 ? -37.594 112.5 20.531 1 28.56 1 MET B O 1
ATOM 2880 N N . ASN B 1 2 ? -38.281 111.625 18.719 1 33.62 2 ASN B N 1
ATOM 2881 C CA . ASN B 1 2 ? -38.75 110.312 19.125 1 33.62 2 ASN B CA 1
ATOM 2882 C C . ASN B 1 2 ? -37.625 109.312 19.219 1 33.62 2 ASN B C 1
ATOM 2884 O O . ASN B 1 2 ? -36.875 109.125 18.25 1 33.62 2 ASN B O 1
ATOM 2888 N N . CYS B 1 3 ? -37.062 109.062 20.391 1 33.44 3 CYS B N 1
ATOM 2889 C CA . CYS B 1 3 ? -36 108.188 20.844 1 33.44 3 CYS B CA 1
ATOM 2890 C C . CYS B 1 3 ? -36.312 106.75 20.531 1 33.44 3 CYS B C 1
ATOM 2892 O O . CYS B 1 3 ? -37.281 106.188 21.062 1 33.44 3 CYS B O 1
ATOM 2894 N N . SER B 1 4 ? -36.094 106.25 19.312 1 35.03 4 SER B N 1
ATOM 2895 C CA . SER B 1 4 ? -36.281 104.875 18.859 1 35.03 4 SER B CA 1
ATOM 2896 C C . SER B 1 4 ? -35.312 103.938 19.578 1 35.03 4 SER B C 1
ATOM 2898 O O . SER B 1 4 ? -34.094 104.125 19.578 1 35.03 4 SER B O 1
ATOM 2900 N N . CYS B 1 5 ? -35.781 103.312 20.688 1 35.53 5 CYS B N 1
ATOM 2901 C CA . CYS B 1 5 ? -35.094 102.312 21.531 1 35.53 5 CYS B CA 1
ATOM 2902 C C . CYS B 1 5 ? -34.656 101.125 20.703 1 35.53 5 CYS B C 1
ATOM 2904 O O . CYS B 1 5 ? -35.5 100.438 20.109 1 35.53 5 CYS B O 1
ATOM 2906 N N . LEU B 1 6 ? -33.438 101.125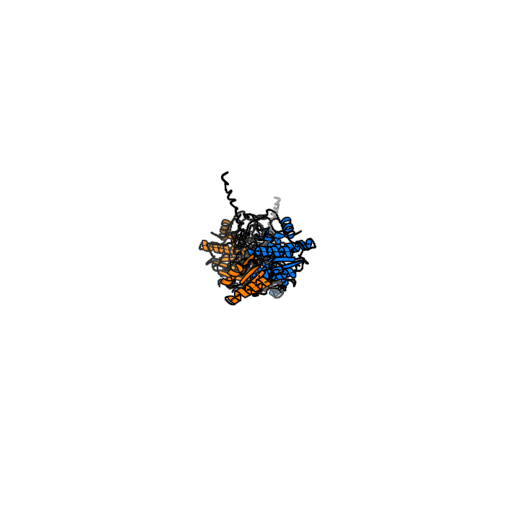 20.141 1 38.53 6 LEU B N 1
ATOM 2907 C CA . LEU B 1 6 ? -32.812 100 19.422 1 38.53 6 LEU B CA 1
ATOM 2908 C C . LEU B 1 6 ? -32.625 98.812 20.344 1 38.53 6 LEU B C 1
ATOM 2910 O O . LEU B 1 6 ? -31.938 98.875 21.359 1 38.53 6 LEU B O 1
ATOM 2914 N N . THR B 1 7 ? -33.594 97.875 20.453 1 40 7 THR B N 1
ATOM 2915 C CA . THR B 1 7 ? -33.5 96.625 21.203 1 40 7 THR B CA 1
ATOM 2916 C C . THR B 1 7 ? -32.406 95.75 20.625 1 40 7 THR B C 1
ATOM 2918 O O . THR B 1 7 ? -32.406 95.438 19.438 1 40 7 THR B O 1
ATOM 2921 N N . VAL B 1 8 ? -31.203 95.75 21.141 1 41.62 8 VAL B N 1
ATOM 2922 C CA . VAL B 1 8 ? -30.109 94.875 20.766 1 41.62 8 VAL B CA 1
ATOM 2923 C C . VAL B 1 8 ? -30.453 93.438 21.141 1 41.62 8 VAL B C 1
ATOM 2925 O O . VAL B 1 8 ? -30.734 93.125 22.312 1 41.62 8 VAL B O 1
ATOM 2928 N N . VAL B 1 9 ? -30.984 92.688 20.25 1 44.59 9 VAL B N 1
ATOM 2929 C CA . VAL B 1 9 ? -31.234 91.25 20.438 1 44.59 9 VAL B CA 1
ATOM 2930 C C . VAL B 1 9 ? -29.891 90.5 20.562 1 44.59 9 VAL B C 1
ATOM 2932 O O . VAL B 1 9 ? -29.062 90.562 19.656 1 44.59 9 VAL B O 1
ATOM 2935 N N . THR B 1 10 ? -29.391 90.312 21.734 1 42.91 10 THR B N 1
ATOM 2936 C CA . THR B 1 10 ? -28.219 89.5 21.984 1 42.91 10 THR B CA 1
ATOM 2937 C C . THR B 1 10 ? -28.484 88.062 21.562 1 42.91 10 THR B C 1
ATOM 2939 O O . THR B 1 10 ? -29.406 87.438 22.062 1 42.91 10 THR B O 1
ATOM 2942 N N . ALA B 1 11 ? -28.078 87.625 20.391 1 48.62 11 ALA B N 1
ATOM 2943 C CA . ALA B 1 11 ? -28.078 86.188 19.969 1 48.62 11 ALA B CA 1
ATOM 2944 C C . ALA B 1 11 ? -27.156 85.375 20.828 1 48.62 11 ALA B C 1
ATOM 2946 O O . ALA B 1 11 ? -25.938 85.625 20.859 1 48.62 11 ALA B O 1
ATOM 2947 N N . VAL B 1 12 ? -27.703 84.812 21.906 1 47.97 12 VAL B N 1
ATOM 2948 C CA . VAL B 1 12 ? -26.953 83.812 22.641 1 47.97 12 VAL B CA 1
ATOM 2949 C C . VAL B 1 12 ? -26.656 82.625 21.703 1 47.97 12 VAL B C 1
ATOM 2951 O O . VAL B 1 12 ? -27.562 82 21.141 1 47.97 12 VAL B O 1
ATOM 2954 N N . LEU B 1 13 ? -25.453 82.625 21.109 1 46.12 13 LEU B N 1
ATOM 2955 C CA . LEU B 1 13 ? -24.969 81.438 20.438 1 46.12 13 LEU B CA 1
ATOM 2956 C C . LEU B 1 13 ? -24.922 80.25 21.406 1 46.12 13 LEU B C 1
ATOM 2958 O O . LEU B 1 13 ? -24.172 80.25 22.375 1 46.12 13 LEU B O 1
ATOM 2962 N N . LEU B 1 14 ? -25.984 79.5 21.562 1 47.22 14 LEU B N 1
ATOM 2963 C CA . LEU B 1 14 ? -25.938 78.188 22.25 1 47.22 14 LEU B CA 1
ATOM 2964 C C . LEU B 1 14 ? -24.859 77.312 21.625 1 47.22 14 LEU B C 1
ATOM 2966 O O . LEU B 1 14 ? -24.969 76.938 20.453 1 47.22 14 LEU B O 1
ATOM 2970 N N . ALA B 1 15 ? -23.578 77.312 22.125 1 52.56 15 ALA B N 1
ATOM 2971 C CA . ALA B 1 15 ? -22.609 76.25 21.812 1 52.56 15 ALA B CA 1
ATOM 2972 C C . ALA B 1 15 ? -23.156 74.875 22.188 1 52.56 15 ALA B C 1
ATOM 2974 O O . ALA B 1 15 ? -23.312 74.562 23.359 1 52.56 15 ALA B O 1
ATOM 2975 N N . VAL B 1 16 ? -23.922 74.25 21.375 1 50.75 16 VAL B N 1
ATOM 2976 C CA . VAL B 1 16 ? -24.172 72.812 21.562 1 50.75 16 VAL B CA 1
ATOM 2977 C C . VAL B 1 16 ? -22.844 72.062 21.703 1 50.75 16 VAL B C 1
ATOM 2979 O O . VAL B 1 16 ? -22.047 72.062 20.75 1 50.75 16 VAL B O 1
ATOM 2982 N N . THR B 1 17 ? -22.266 72.062 22.922 1 48.28 17 THR B N 1
ATOM 2983 C CA . THR B 1 17 ? -21.203 71.062 23.125 1 48.28 17 THR B CA 1
ATOM 2984 C C . THR B 1 17 ? -21.594 69.688 22.578 1 48.28 17 THR B C 1
ATOM 2986 O O . THR B 1 17 ? -22.609 69.125 23 1 48.28 17 THR B O 1
ATOM 2989 N N . ALA B 1 18 ? -21.25 69.375 21.312 1 51 18 ALA B N 1
ATOM 2990 C CA . ALA B 1 18 ? -21.375 68 20.812 1 51 18 ALA B CA 1
ATOM 2991 C C . ALA B 1 18 ? -20.875 67 21.844 1 51 18 ALA B C 1
ATOM 2993 O O . ALA B 1 18 ? -19.719 67.062 22.281 1 51 18 ALA B O 1
ATOM 2994 N N . SER B 1 19 ? -21.75 66.562 22.766 1 50.25 19 SER B N 1
ATOM 2995 C CA . SER B 1 19 ? -21.344 65.375 23.547 1 50.25 19 SER B CA 1
ATOM 2996 C C . SER B 1 19 ? -20.547 64.438 22.703 1 50.25 19 SER B C 1
ATOM 2998 O O . SER B 1 19 ? -20.859 64.188 21.531 1 50.25 19 SER B O 1
ATOM 3000 N N . PRO B 1 20 ? -19.297 64.188 23 1 48.88 20 PRO B N 1
ATOM 3001 C CA . PRO B 1 20 ? -18.594 63.156 22.203 1 48.88 20 PRO B CA 1
ATOM 3002 C C . PRO B 1 20 ? -19.484 61.969 21.844 1 48.88 20 PRO B C 1
ATOM 3004 O O . PRO B 1 20 ? -20.328 61.562 22.656 1 48.88 20 PRO B O 1
ATOM 3007 N N . VAL B 1 21 ? -19.922 61.875 20.594 1 50.22 21 VAL B N 1
ATOM 3008 C CA . VAL B 1 21 ? -20.516 60.625 20.141 1 50.22 21 VAL B CA 1
ATOM 3009 C C . VAL B 1 21 ? -19.875 59.438 20.875 1 50.22 21 VAL B C 1
ATOM 3011 O O . VAL B 1 21 ? -18.641 59.312 20.906 1 50.22 21 VAL B O 1
ATOM 3014 N N . PRO B 1 22 ? -20.609 58.906 21.891 1 47.25 22 PRO B N 1
ATOM 3015 C CA . PRO B 1 22 ? -19.953 57.719 22.469 1 47.25 22 PRO B CA 1
ATOM 3016 C C . PRO B 1 22 ? -19.188 56.906 21.438 1 47.25 22 PRO B C 1
ATOM 3018 O O . PRO B 1 22 ? -19.625 56.812 20.281 1 47.25 22 PRO B O 1
ATOM 3021 N N . ALA B 1 23 ? -17.984 56.906 21.484 1 47.34 23 ALA B N 1
ATOM 3022 C CA . ALA B 1 23 ? -17.219 55.969 20.672 1 47.34 23 ALA B CA 1
ATOM 3023 C C . ALA B 1 23 ? -18.047 54.75 20.297 1 47.34 23 ALA B C 1
ATOM 3025 O O . ALA B 1 23 ? -18.734 54.188 21.141 1 47.34 23 ALA B O 1
ATOM 3026 N N . ALA B 1 24 ? -18.484 54.562 19.172 1 46.53 24 ALA B N 1
ATOM 3027 C CA . ALA B 1 24 ? -19.203 53.406 18.656 1 46.53 24 ALA B CA 1
ATOM 3028 C C . ALA B 1 24 ? -18.844 52.125 19.422 1 46.53 24 ALA B C 1
ATOM 3030 O O . ALA B 1 24 ? -17.672 51.781 19.578 1 46.53 24 ALA B O 1
ATOM 3031 N N . ARG B 1 25 ? -19.578 51.656 20.391 1 49.34 25 ARG B N 1
ATOM 3032 C CA . ARG B 1 25 ? -19.359 50.375 21.031 1 49.34 25 ARG B CA 1
ATOM 3033 C C . ARG B 1 25 ? -18.812 49.344 20.031 1 49.34 25 ARG B C 1
ATOM 3035 O O . ARG B 1 25 ? -19.438 49.094 19 1 49.34 25 ARG B O 1
ATOM 3042 N N . GLN B 1 26 ? -17.625 49.219 19.797 1 56.16 26 GLN B N 1
ATOM 3043 C CA . GLN B 1 26 ? -17.047 48.188 18.922 1 56.16 26 GLN B CA 1
ATOM 3044 C C . GLN B 1 26 ? -17.734 46.844 19.156 1 56.16 26 GLN B C 1
ATOM 3046 O O . GLN B 1 26 ? -17.922 46.406 20.297 1 56.16 26 GLN B O 1
ATOM 3051 N N . GLY B 1 27 ? -18.844 46.469 18.406 1 71.38 27 GLY B N 1
ATOM 3052 C CA . GLY B 1 27 ? -19.672 45.281 18.406 1 71.38 27 GLY B CA 1
ATOM 3053 C C . GLY B 1 27 ? -18.953 44.031 18.906 1 71.38 27 GLY B C 1
ATOM 3054 O O . GLY B 1 27 ? -17.75 44.094 19.203 1 71.38 27 GLY B O 1
ATOM 3055 N N . ARG B 1 28 ? -19.797 43.031 19.281 1 87.06 28 ARG B N 1
ATOM 3056 C CA . ARG B 1 28 ? -19.406 41.75 19.828 1 87.06 28 ARG B CA 1
ATOM 3057 C C . ARG B 1 28 ? -18.422 41.031 18.891 1 87.06 28 ARG B C 1
ATOM 3059 O O . ARG B 1 28 ? -18.688 40.906 17.703 1 87.06 28 ARG B O 1
ATOM 3066 N N . VAL B 1 29 ? -17.266 40.75 19.484 1 93.88 29 VAL B N 1
ATOM 3067 C CA . VAL B 1 29 ? -16.234 40.125 18.656 1 93.88 29 VAL B CA 1
ATOM 3068 C C . VAL B 1 29 ? -16.719 38.75 18.172 1 93.88 29 VAL B C 1
ATOM 3070 O O . VAL B 1 29 ? -17.641 38.188 18.75 1 93.88 29 VAL B O 1
ATOM 3073 N N . PRO B 1 30 ? -16.203 38.281 17.094 1 94 30 PRO B N 1
ATOM 3074 C CA . PRO B 1 30 ? -16.641 37 16.547 1 94 30 PRO B CA 1
ATOM 3075 C C . PRO B 1 30 ? -16.281 35.812 17.453 1 94 30 PRO B C 1
ATOM 3077 O O . PRO B 1 30 ? -15.258 35.844 18.125 1 94 30 PRO B O 1
ATOM 3080 N N . LEU B 1 31 ? -17.141 34.844 17.438 1 95.88 31 LEU B N 1
ATOM 3081 C CA . LEU B 1 31 ? -16.922 33.531 18.016 1 95.88 31 LEU B CA 1
ATOM 3082 C C . LEU B 1 31 ? -16.703 32.469 16.938 1 95.88 31 LEU B C 1
ATOM 3084 O O . LEU B 1 31 ? -17.625 32.125 16.203 1 95.88 31 LEU B O 1
ATOM 3088 N N . TYR B 1 32 ? -15.492 32 16.875 1 96.12 32 TYR B N 1
ATOM 3089 C CA . TYR B 1 32 ? -15.18 30.953 15.898 1 96.12 32 TYR B CA 1
ATOM 3090 C C . TYR B 1 32 ? -15.523 29.578 16.438 1 96.12 32 TYR B C 1
ATOM 3092 O O . TYR B 1 32 ? -15.055 29.203 17.516 1 96.12 32 TYR B O 1
ATOM 3100 N N . ARG B 1 33 ? -16.266 28.812 15.68 1 93.56 33 ARG B N 1
ATOM 3101 C CA . ARG B 1 33 ? -16.766 27.516 16.125 1 93.56 33 ARG B CA 1
ATOM 3102 C C . ARG B 1 33 ? -15.945 26.391 15.516 1 93.56 33 ARG B C 1
ATOM 3104 O O . ARG B 1 33 ? -15.219 26.594 14.547 1 93.56 33 ARG B O 1
ATOM 3111 N N . THR B 1 34 ? -15.961 25.25 16.125 1 91.44 34 THR B N 1
ATOM 3112 C CA . THR B 1 34 ? -15.336 24.031 15.617 1 91.44 34 THR B CA 1
ATOM 3113 C C . THR B 1 34 ? -16.344 22.891 15.594 1 91.44 34 THR B C 1
ATOM 3115 O O . THR B 1 34 ? -17.375 22.938 16.266 1 91.44 34 THR B O 1
ATOM 3118 N N . ALA B 1 35 ? -16.094 21.922 14.742 1 84.69 35 ALA B N 1
ATOM 3119 C CA . ALA B 1 35 ? -17.031 20.828 14.523 1 84.69 35 ALA B CA 1
ATOM 3120 C C . ALA B 1 35 ? -17.078 19.891 15.734 1 84.69 35 ALA B C 1
ATOM 3122 O O . ALA B 1 35 ? -18.125 19.297 16.031 1 84.69 35 ALA B O 1
ATOM 3123 N N . ARG B 1 36 ? -16 19.734 16.469 1 88.19 36 ARG B N 1
ATOM 3124 C CA . ARG B 1 36 ? -15.914 18.844 17.625 1 88.19 36 ARG B CA 1
ATOM 3125 C C . ARG B 1 36 ? -15.562 19.609 18.891 1 88.19 36 ARG B C 1
ATOM 3127 O O . ARG B 1 36 ? -14.5 19.391 19.484 1 88.19 36 ARG B O 1
ATOM 3134 N N . LYS B 1 37 ? -16.516 20.219 19.391 1 92.62 37 LYS B N 1
ATOM 3135 C CA . LYS B 1 37 ? -16.312 21.188 20.469 1 92.62 37 LYS B CA 1
ATOM 3136 C C . LYS B 1 37 ? -16.078 20.484 21.797 1 92.62 37 LYS B C 1
ATOM 3138 O O . LYS B 1 37 ? -16.719 19.484 22.109 1 92.62 37 LYS B O 1
ATOM 3143 N N . ILE B 1 38 ? -15.094 20.922 22.453 1 89.88 38 ILE B N 1
ATOM 3144 C CA . ILE B 1 38 ? -14.93 20.609 23.859 1 89.88 38 ILE B CA 1
ATOM 3145 C C . ILE B 1 38 ? -15.617 21.672 24.719 1 89.88 38 ILE B C 1
ATOM 3147 O O . ILE B 1 38 ? -15.234 22.844 24.688 1 89.88 38 ILE B O 1
ATOM 3151 N N . HIS B 1 39 ? -16.5 21.312 25.5 1 88.12 39 HIS B N 1
ATOM 3152 C CA . HIS B 1 39 ? -17.422 22.25 26.141 1 88.12 39 HIS B CA 1
ATOM 3153 C C . HIS B 1 39 ? -16.688 23.109 27.172 1 88.12 39 HIS B C 1
ATOM 3155 O O . HIS B 1 39 ? -15.766 22.641 27.844 1 88.12 39 HIS B O 1
ATOM 3161 N N . SER B 1 40 ? -17.047 24.391 27.25 1 89.62 40 SER B N 1
ATOM 3162 C CA . SER B 1 40 ? -16.766 25.391 28.266 1 89.62 40 SER B CA 1
ATOM 3163 C C . SER B 1 40 ? -15.312 25.859 28.203 1 89.62 40 SER B C 1
ATOM 3165 O O . SER B 1 40 ? -14.805 26.438 29.172 1 89.62 40 SER B O 1
ATOM 3167 N N . GLU B 1 41 ? -14.57 25.484 27.203 1 94.56 41 GLU B N 1
ATOM 3168 C CA . GLU B 1 41 ? -13.211 25.984 27.047 1 94.56 41 GLU B CA 1
ATOM 3169 C C . GLU B 1 41 ? -13.055 26.797 25.766 1 94.56 41 GLU B C 1
ATOM 3171 O O . GLU B 1 41 ? -13.508 26.375 24.703 1 94.56 41 GLU B O 1
ATOM 3176 N N . TYR B 1 42 ? -12.438 27.953 25.938 1 96.81 42 TYR B N 1
ATOM 3177 C CA . TYR B 1 42 ? -12.312 28.875 24.812 1 96.81 42 TYR B CA 1
ATOM 3178 C C . TYR B 1 42 ? -10.914 29.469 24.734 1 96.81 42 TYR B C 1
ATOM 3180 O O . TYR B 1 42 ? -10.195 29.5 25.75 1 96.81 42 TYR B O 1
ATOM 3188 N N . LEU B 1 43 ? -10.508 29.812 23.562 1 97.75 43 LEU B N 1
ATOM 3189 C CA . LEU B 1 43 ? -9.297 30.594 23.328 1 97.75 43 LEU B CA 1
ATOM 3190 C C . LEU B 1 43 ? -9.648 32.062 23.031 1 97.75 43 LEU B C 1
ATOM 3192 O O . LEU B 1 43 ? -10.289 32.344 22.016 1 97.75 43 LEU B O 1
ATOM 3196 N N . VAL B 1 44 ? -9.242 32.938 23.859 1 97.5 44 VAL B N 1
ATOM 3197 C CA . VAL B 1 44 ? -9.531 34.375 23.75 1 97.5 44 VAL B CA 1
ATOM 3198 C C . VAL B 1 44 ? -8.297 35.094 23.219 1 97.5 44 VAL B C 1
ATOM 3200 O O . VAL B 1 44 ? -7.297 35.25 23.922 1 97.5 44 VAL B O 1
ATOM 3203 N N . THR B 1 45 ? -8.391 35.531 22.016 1 97.75 45 THR B N 1
ATOM 3204 C CA . THR B 1 45 ? -7.309 36.281 21.406 1 97.75 45 THR B CA 1
ATOM 3205 C C . THR B 1 45 ? -7.438 37.781 21.75 1 97.75 45 THR B C 1
ATOM 3207 O O . THR B 1 45 ? -8.508 38.344 21.562 1 97.75 45 THR B O 1
ATOM 3210 N N . LEU B 1 46 ? -6.391 38.344 22.172 1 97 46 LEU B N 1
ATOM 3211 C CA . LEU B 1 46 ? -6.418 39.75 22.578 1 97 46 LEU B CA 1
ATOM 3212 C C . LEU B 1 46 ? -5.844 40.656 21.484 1 97 46 LEU B C 1
ATOM 3214 O O . LEU B 1 46 ? -5.09 40.188 20.641 1 97 46 LEU B O 1
ATOM 3218 N N . LYS B 1 47 ? -6.25 41.906 21.531 1 94.62 47 LYS B N 1
ATOM 3219 C CA . LYS B 1 47 ? -5.645 42.906 20.672 1 94.62 47 LYS B CA 1
ATOM 3220 C C . LYS B 1 47 ? -4.199 43.188 21.094 1 94.62 47 LYS B C 1
ATOM 3222 O O . LYS B 1 47 ? -3.828 42.969 22.234 1 94.62 47 LYS B O 1
ATOM 3227 N N . ASP B 1 48 ? -3.359 43.625 20.188 1 88.31 48 ASP B N 1
ATOM 3228 C CA . ASP B 1 48 ? -1.922 43.781 20.375 1 88.31 48 ASP B CA 1
ATOM 3229 C C . ASP B 1 48 ? -1.626 44.688 21.562 1 88.31 48 ASP B C 1
ATOM 3231 O O . ASP B 1 48 ? -0.669 44.469 22.312 1 88.31 48 ASP B O 1
ATOM 3235 N N . ALA B 1 49 ? -2.5 45.625 21.844 1 87.12 49 ALA B N 1
ATOM 3236 C CA . ALA B 1 49 ? -2.242 46.656 22.859 1 87.12 49 ALA B CA 1
ATOM 3237 C C . ALA B 1 49 ? -2.73 46.188 24.234 1 87.12 49 ALA B C 1
ATOM 3239 O O . ALA B 1 49 ? -2.383 46.75 25.266 1 87.12 49 ALA B O 1
ATOM 3240 N N . ALA B 1 50 ? -3.336 45.062 24.188 1 88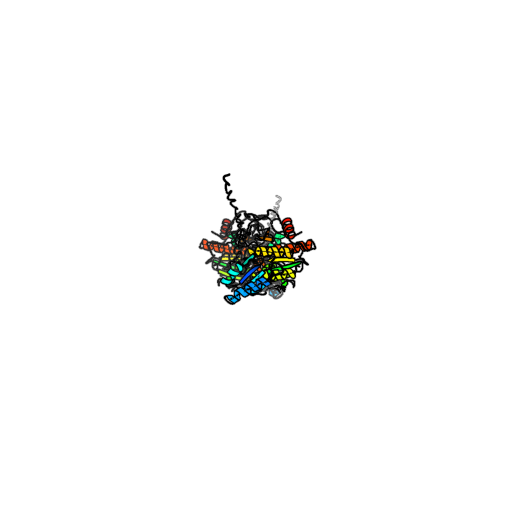.88 50 ALA B N 1
ATOM 3241 C CA . ALA B 1 50 ? -3.975 44.625 25.422 1 88.88 50 ALA B CA 1
ATOM 3242 C C . ALA B 1 50 ? -2.984 43.875 26.328 1 88.88 50 ALA B C 1
ATOM 3244 O O . ALA B 1 50 ? -2.109 43.156 25.828 1 88.88 50 ALA B O 1
ATOM 3245 N N . ASP B 1 51 ? -3.111 44.094 27.609 1 91.56 51 ASP B N 1
ATOM 3246 C CA . ASP B 1 51 ? -2.318 43.375 28.609 1 91.56 51 ASP B CA 1
ATOM 3247 C C . ASP B 1 51 ? -2.998 42.062 29.031 1 91.56 51 ASP B C 1
ATOM 3249 O O . ASP B 1 51 ? -4.105 42.094 29.562 1 91.56 51 ASP B O 1
ATOM 3253 N N . LEU B 1 52 ? -2.287 40.969 28.875 1 93.88 52 LEU B N 1
ATOM 3254 C CA . LEU B 1 52 ? -2.854 39.656 29.125 1 93.88 52 LEU B CA 1
ATOM 3255 C C . LEU B 1 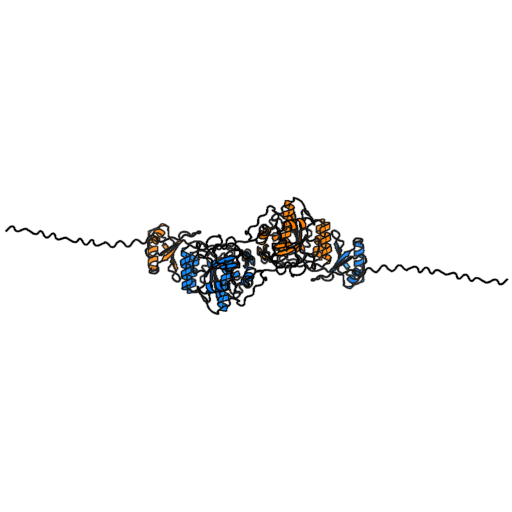52 ? -3.291 39.531 30.594 1 93.88 52 LEU B C 1
ATOM 3257 O O . LEU B 1 52 ? -4.328 38.938 30.875 1 93.88 52 LEU B O 1
ATOM 3261 N N . ASP B 1 53 ? -2.518 40.031 31.5 1 92.62 53 ASP B N 1
ATOM 3262 C CA . ASP B 1 53 ? -2.805 39.875 32.938 1 92.62 53 ASP B CA 1
ATOM 3263 C C . ASP B 1 53 ? -4.047 40.688 33.312 1 92.62 53 ASP B C 1
ATOM 3265 O O . ASP B 1 53 ? -4.867 40.188 34.125 1 92.62 53 ASP B O 1
ATOM 3269 N N . THR B 1 54 ? -4.168 41.781 32.781 1 93.31 54 THR B N 1
ATOM 3270 C CA . THR B 1 54 ? -5.324 42.625 33.094 1 93.31 54 THR B CA 1
ATOM 3271 C C . THR B 1 54 ? -6.609 41.969 32.594 1 93.31 54 THR B C 1
ATOM 3273 O O . THR B 1 54 ? -7.605 41.938 33.312 1 93.31 54 THR B O 1
ATOM 3276 N N . VAL B 1 55 ? -6.516 41.5 31.406 1 94.56 55 VAL B N 1
ATOM 3277 C CA . VAL B 1 55 ? -7.703 40.875 30.844 1 94.56 55 VAL B CA 1
ATOM 3278 C C . VAL B 1 55 ? -8.031 39.594 31.609 1 94.56 55 VAL B C 1
ATOM 3280 O O . VAL B 1 55 ? -9.195 39.281 31.844 1 94.56 55 VAL B O 1
ATOM 3283 N N . SER B 1 56 ? -7.016 38.844 31.938 1 94.06 56 SER B N 1
ATOM 3284 C CA . SER B 1 56 ? -7.199 37.656 32.75 1 94.06 56 SER B CA 1
ATOM 3285 C C . SER B 1 56 ? -7.961 37.938 34.031 1 94.06 56 SER B C 1
ATOM 3287 O O . SER B 1 56 ? -8.867 37.188 34.406 1 94.06 56 SER B O 1
ATOM 3289 N N . GLU B 1 57 ? -7.637 39.031 34.656 1 92.19 57 GLU B N 1
ATOM 3290 C CA . GLU B 1 57 ? -8.297 39.406 35.906 1 92.19 57 GLU B CA 1
ATOM 3291 C C . GLU B 1 57 ? -9.75 39.812 35.656 1 92.19 57 GLU B C 1
ATOM 3293 O O . GLU B 1 57 ? -10.633 39.5 36.469 1 92.19 57 GLU B O 1
ATOM 3298 N N . LYS B 1 58 ? -9.938 40.469 34.562 1 91.88 58 LYS B N 1
ATOM 3299 C CA . LYS B 1 58 ? -11.305 40.844 34.219 1 91.88 58 LYS B CA 1
ATOM 3300 C C . LYS B 1 58 ? -12.188 39.625 34.031 1 91.88 58 LYS B C 1
ATOM 3302 O O . LYS B 1 58 ? -13.32 39.594 34.5 1 91.88 58 LYS B O 1
ATOM 3307 N N . ILE B 1 59 ? -11.633 38.656 33.344 1 92.88 59 ILE B N 1
ATOM 3308 C CA . ILE B 1 59 ? -12.391 37.438 33.062 1 92.88 59 ILE B CA 1
ATOM 3309 C C . ILE B 1 59 ? -12.641 36.656 34.344 1 92.88 59 ILE B C 1
ATOM 3311 O O . ILE B 1 59 ? -13.758 36.188 34.594 1 92.88 59 ILE B O 1
ATOM 3315 N N . ALA B 1 60 ? -11.625 36.531 35.156 1 89.44 60 ALA B N 1
ATOM 3316 C CA . ALA B 1 60 ? -11.758 35.844 36.438 1 89.44 60 ALA B CA 1
ATOM 3317 C C . ALA B 1 60 ? -12.82 36.5 37.312 1 89.44 60 ALA B C 1
ATOM 3319 O O . ALA B 1 60 ? -13.617 35.812 37.969 1 89.44 60 ALA B O 1
ATOM 3320 N N . THR B 1 61 ? -12.812 37.75 37.375 1 88.56 61 THR B N 1
ATOM 3321 C CA . THR B 1 61 ? -13.758 38.5 38.188 1 88.56 61 THR B CA 1
ATOM 3322 C C . THR B 1 61 ? -15.18 38.312 37.656 1 88.56 61 THR B C 1
ATOM 3324 O O . THR B 1 61 ? -16.109 38.125 38.469 1 88.56 61 THR B O 1
ATOM 3327 N N . ALA B 1 62 ? -15.258 38.375 36.406 1 85.44 62 ALA B N 1
ATOM 3328 C CA . ALA B 1 62 ? -16.578 38.188 35.812 1 85.44 62 ALA B CA 1
ATOM 3329 C C . ALA B 1 62 ? -17.109 36.781 36.125 1 85.44 62 ALA B C 1
ATOM 3331 O O . ALA B 1 62 ? -18.312 36.625 36.375 1 85.44 62 ALA B O 1
ATOM 3332 N N . GLY B 1 63 ? -16.25 35.781 36.094 1 83.81 63 GLY B N 1
ATOM 3333 C CA . GLY B 1 63 ? -16.656 34.406 36.375 1 83.81 63 GLY B CA 1
ATOM 3334 C C . GLY B 1 63 ? -17.031 34.219 37.844 1 83.81 63 GLY B C 1
ATOM 3335 O O . GLY B 1 63 ? -18 33.531 38.156 1 83.81 63 GLY B O 1
ATOM 3336 N N . MET B 1 64 ? -16.219 34.688 38.688 1 80 64 MET B N 1
ATOM 3337 C CA . MET B 1 64 ? -16.484 34.562 40.125 1 80 64 MET B CA 1
ATOM 3338 C C . MET B 1 64 ? -17.844 35.156 40.5 1 80 64 MET B C 1
ATOM 3340 O O . MET B 1 64 ? -18.547 34.625 41.344 1 80 64 MET B O 1
ATOM 3344 N N . LYS B 1 65 ? -18.188 36.125 39.844 1 75.5 65 LYS B N 1
ATOM 3345 C CA . LYS B 1 65 ? -19.422 36.812 40.156 1 75.5 65 LYS B CA 1
ATOM 3346 C C . LYS B 1 65 ? -20.641 36.031 39.656 1 75.5 65 LYS B C 1
ATOM 3348 O O . LYS B 1 65 ? -21.75 36.188 40.188 1 75.5 65 LYS B O 1
ATOM 3353 N N . ARG B 1 66 ? -20.344 35.156 38.844 1 72.31 66 ARG B N 1
ATOM 3354 C CA . ARG B 1 66 ? -21.516 34.531 38.219 1 72.31 66 ARG B CA 1
ATOM 3355 C C . ARG B 1 66 ? -21.594 33.031 38.562 1 72.31 66 ARG B C 1
ATOM 3357 O O . ARG B 1 66 ? -22.609 32.562 39.094 1 72.31 66 ARG B O 1
ATOM 3364 N N . ASP B 1 67 ? -20.703 32.219 38.219 1 70.5 67 ASP B N 1
ATOM 3365 C CA . ASP B 1 67 ? -20.906 30.781 38.312 1 70.5 67 ASP B CA 1
ATOM 3366 C C . ASP B 1 67 ? -19.578 30.078 38.594 1 70.5 67 ASP B C 1
ATOM 3368 O O . ASP B 1 67 ? -19.406 28.906 38.25 1 70.5 67 ASP B O 1
ATOM 3372 N N . GLN B 1 68 ? -18.578 30.734 39.156 1 69.44 68 GLN B N 1
ATOM 3373 C CA . GLN B 1 68 ? -17.281 30.203 39.562 1 69.44 68 GLN B CA 1
ATOM 3374 C C . GLN B 1 68 ? -16.516 29.672 38.344 1 69.44 68 GLN B C 1
ATOM 3376 O O . GLN B 1 68 ? -15.773 28.688 38.469 1 69.44 68 GLN B O 1
ATOM 3381 N N . THR B 1 69 ? -16.828 30.203 37.188 1 74.19 69 THR B N 1
ATOM 3382 C CA . THR B 1 69 ? -16.016 29.891 36.031 1 74.19 69 THR B CA 1
ATOM 3383 C C . THR B 1 69 ? -14.969 30.969 35.781 1 74.19 69 THR B C 1
ATOM 3385 O O . THR B 1 69 ? -14.484 31.609 36.719 1 74.19 69 THR B O 1
ATOM 3388 N N . GLY B 1 70 ? -14.438 31.047 34.688 1 77.88 70 GLY B N 1
ATOM 3389 C CA . GLY B 1 70 ? -13.484 32.062 34.312 1 77.88 70 GLY B CA 1
ATOM 3390 C C . GLY B 1 70 ? -12.047 31.688 34.625 1 77.88 70 GLY B C 1
ATOM 3391 O O . GLY B 1 70 ? -11.211 32.562 34.875 1 77.88 70 GLY B O 1
ATOM 3392 N N . GLN B 1 71 ? -11.867 30.453 34.75 1 87.31 71 GLN B N 1
ATOM 3393 C CA . GLN B 1 71 ? -10.508 29.984 35.031 1 87.31 71 GLN B CA 1
ATOM 3394 C C . GLN B 1 71 ? -9.641 30.047 33.781 1 87.31 71 GLN B C 1
ATOM 3396 O O . GLN B 1 71 ? -10.008 29.484 32.75 1 87.31 71 GLN B O 1
ATOM 3401 N N . VAL B 1 72 ? -8.531 30.781 33.969 1 92.25 72 VAL B N 1
ATOM 3402 C CA . VAL B 1 72 ? -7.539 30.812 32.875 1 92.25 72 VAL B CA 1
ATOM 3403 C C . VAL B 1 72 ? -6.59 29.625 33.031 1 92.25 72 VAL B C 1
ATOM 3405 O O . VAL B 1 72 ? -5.898 29.484 34.031 1 92.25 72 VAL B O 1
ATOM 3408 N N . THR B 1 73 ? -6.547 28.781 32.062 1 92.56 73 THR B N 1
ATOM 3409 C CA . THR B 1 73 ? -5.762 27.562 32.125 1 92.56 73 THR B CA 1
ATOM 3410 C C . THR B 1 73 ? -4.406 27.734 31.469 1 92.56 73 THR B C 1
ATOM 3412 O O . THR B 1 73 ? -3.426 27.094 31.859 1 92.56 73 THR B O 1
ATOM 3415 N N . HIS B 1 74 ? -4.281 28.562 30.422 1 94.75 74 HIS B N 1
ATOM 3416 C CA . HIS B 1 74 ? -3.027 28.828 29.719 1 94.75 74 HIS B CA 1
ATOM 3417 C C . HIS B 1 74 ? -2.947 30.297 29.281 1 94.75 74 HIS B C 1
ATOM 3419 O O . HIS B 1 74 ? -3.973 30.922 29.031 1 94.75 74 HIS B O 1
ATOM 3425 N N . ARG B 1 75 ? -1.785 30.812 29.234 1 96 75 ARG B N 1
ATOM 3426 C CA . ARG B 1 75 ? -1.442 32.125 28.688 1 96 75 ARG B CA 1
ATOM 3427 C C . ARG B 1 75 ? -0.394 31.984 27.578 1 96 75 ARG B C 1
ATOM 3429 O O . ARG B 1 75 ? 0.739 31.578 27.844 1 96 75 ARG B O 1
ATOM 3436 N N . LEU B 1 76 ? -0.845 32.219 26.406 1 96.19 76 LEU B N 1
ATOM 3437 C CA . LEU B 1 76 ? 0.078 32.188 25.266 1 96.19 76 LEU B CA 1
ATOM 3438 C C . LEU B 1 76 ? 0.613 33.594 24.969 1 96.19 76 LEU B C 1
ATOM 3440 O O . LEU B 1 76 ? -0.158 34.562 24.875 1 96.19 76 LEU B O 1
ATOM 3444 N N . ARG B 1 77 ? 1.98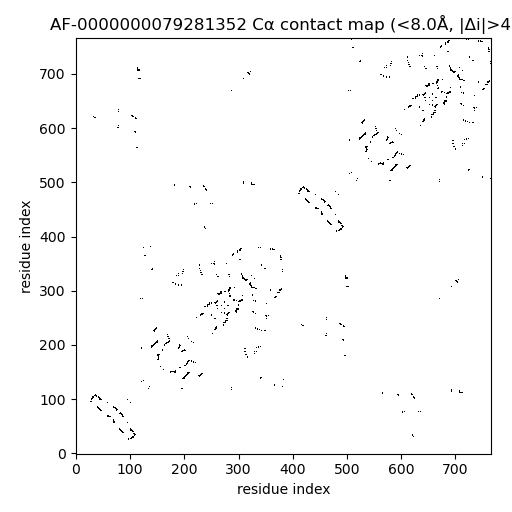8 33.75 24.797 1 95.19 77 ARG B N 1
ATOM 3445 C CA . ARG B 1 77 ? 2.586 35.062 24.609 1 95.19 77 ARG B CA 1
ATOM 3446 C C . ARG B 1 77 ? 3.584 35.062 23.469 1 95.19 77 ARG B C 1
ATOM 3448 O O . ARG B 1 77 ? 3.9 36.125 22.906 1 95.19 77 ARG B O 1
ATOM 3455 N N . ASN B 1 78 ? 4.078 33.875 23.094 1 94.75 78 ASN B N 1
ATOM 3456 C CA . ASN B 1 78 ? 5.199 33.812 22.172 1 94.75 78 ASN B CA 1
ATOM 3457 C C . ASN B 1 78 ? 4.75 34.031 20.734 1 94.75 78 ASN B C 1
ATOM 3459 O O . ASN B 1 78 ? 5.461 34.625 19.922 1 94.75 78 ASN B O 1
ATOM 3463 N N . VAL B 1 79 ? 3.566 33.5 20.422 1 95.62 79 VAL B N 1
ATOM 3464 C CA . VAL B 1 79 ? 3.068 33.594 19.047 1 95.62 79 VAL B CA 1
ATOM 3465 C C . VAL B 1 79 ? 2.09 34.75 18.906 1 95.62 79 VAL B C 1
ATOM 3467 O O . VAL B 1 79 ? 2.229 35.594 18.016 1 95.62 79 VAL B O 1
ATOM 3470 N N . MET B 1 80 ? 1.076 34.656 19.812 1 94.44 80 MET B N 1
ATOM 3471 C CA . MET B 1 80 ? 0.017 35.656 19.922 1 94.44 80 MET B CA 1
ATOM 3472 C C . MET B 1 80 ? -0.572 35.688 21.328 1 94.44 80 MET B C 1
ATOM 3474 O O . MET B 1 80 ? -0.577 34.656 22.016 1 94.44 80 MET B O 1
ATOM 3478 N N . PRO B 1 81 ? -0.945 36.906 21.641 1 96.44 81 PRO B N 1
ATOM 3479 C CA . PRO B 1 81 ? -1.553 36.938 22.969 1 96.44 81 PRO B CA 1
ATOM 3480 C C . PRO B 1 81 ? -2.908 36.25 23.016 1 96.44 81 PRO B C 1
ATOM 3482 O O . PRO B 1 81 ? -3.887 36.75 22.469 1 96.44 81 PRO B O 1
ATOM 3485 N N . ILE B 1 82 ? -2.951 35.125 23.641 1 97.56 82 ILE B N 1
ATOM 3486 C CA . ILE B 1 82 ? -4.18 34.344 23.766 1 97.56 82 ILE B CA 1
ATOM 3487 C C . ILE B 1 82 ? -4.34 33.844 25.203 1 97.56 82 ILE B C 1
ATOM 3489 O O . ILE B 1 82 ? -3.375 33.375 25.812 1 97.56 82 ILE B O 1
ATOM 3493 N N . LEU B 1 83 ? -5.512 33.938 25.781 1 97.06 83 LEU B N 1
ATOM 3494 C CA . LEU B 1 83 ? -5.891 33.312 27.031 1 97.06 83 LEU B CA 1
ATOM 3495 C C . LEU B 1 83 ? -6.785 32.094 26.781 1 97.06 83 LEU B C 1
ATOM 3497 O O . LEU B 1 83 ? -7.793 32.219 26.078 1 97.06 83 LEU B O 1
ATOM 3501 N N . VAL B 1 84 ? -6.344 30.953 27.281 1 96.62 84 VAL B N 1
ATOM 3502 C CA . VAL B 1 84 ? -7.238 29.797 27.281 1 96.62 84 VAL B CA 1
ATOM 3503 C C . VAL B 1 84 ? -8.055 29.781 28.578 1 96.62 84 VAL B C 1
ATOM 3505 O O . VAL B 1 84 ? -7.492 29.797 29.672 1 96.62 84 VAL B O 1
ATOM 3508 N N . VAL B 1 85 ? -9.398 29.75 28.422 1 95.56 85 VAL B N 1
ATOM 3509 C CA . VAL B 1 85 ? -10.242 30 29.578 1 95.56 85 VAL B CA 1
ATOM 3510 C C . VAL B 1 85 ? -11.414 29.016 29.578 1 95.56 85 VAL B C 1
ATOM 3512 O O . VAL B 1 85 ? -11.867 28.578 28.516 1 95.56 85 VAL B O 1
ATOM 3515 N N . ARG B 1 86 ? -11.812 28.594 30.719 1 94.12 86 ARG B N 1
ATOM 3516 C CA . ARG B 1 86 ? -13.07 27.875 30.906 1 94.12 86 ARG B CA 1
ATOM 3517 C C . ARG B 1 86 ? -14.18 28.828 31.328 1 94.12 86 ARG B C 1
ATOM 3519 O O . ARG B 1 86 ? -14.078 29.5 32.344 1 94.12 86 ARG B O 1
ATOM 3526 N N . LEU B 1 87 ? -15.195 28.906 30.5 1 92.88 87 LEU B N 1
ATOM 3527 C CA . LEU B 1 87 ? -16.266 29.875 30.719 1 92.88 87 LEU B CA 1
ATOM 3528 C C . LEU B 1 87 ? -17.625 29.219 30.625 1 92.88 87 LEU B C 1
ATOM 3530 O O . LEU B 1 87 ? -17.828 28.312 29.812 1 92.88 87 LEU B O 1
ATOM 3534 N N . SER B 1 88 ? -18.578 29.75 31.406 1 90.12 88 SER B N 1
ATOM 3535 C CA . SER B 1 88 ? -19.984 29.516 31.141 1 90.12 88 SER B CA 1
ATOM 3536 C C . SER B 1 88 ? -20.469 30.344 29.953 1 90.12 88 SER B C 1
ATOM 3538 O O . SER B 1 88 ? -19.781 31.25 29.516 1 90.12 88 SER B O 1
ATOM 3540 N N . ASP B 1 89 ? -21.609 30.031 29.469 1 88.94 89 ASP B N 1
ATOM 3541 C CA . ASP B 1 89 ? -22.188 30.75 28.344 1 88.94 89 ASP B CA 1
ATOM 3542 C C . ASP B 1 89 ? -22.391 32.219 28.672 1 88.94 89 ASP B C 1
ATOM 3544 O O . ASP B 1 89 ? -22.188 33.094 27.828 1 88.94 89 ASP B O 1
ATOM 3548 N N . GLU B 1 90 ? -22.781 32.438 29.844 1 87.81 90 GLU B N 1
ATOM 3549 C CA . GLU B 1 90 ? -23.047 33.812 30.266 1 87.81 90 GLU B CA 1
ATOM 3550 C C . GLU B 1 90 ? -21.766 34.625 30.281 1 87.81 90 GLU B C 1
ATOM 3552 O O . GLU B 1 90 ? -21.75 35.781 29.797 1 87.81 90 GLU B O 1
ATOM 3557 N N . VAL B 1 91 ? -20.766 34.094 30.875 1 91.38 91 VAL B N 1
ATOM 3558 C CA . VAL B 1 91 ? -19.516 34.812 30.969 1 91.38 91 VAL B CA 1
ATOM 3559 C C . VAL B 1 91 ? -18.875 34.969 29.594 1 91.38 91 VAL B C 1
ATOM 3561 O O . VAL B 1 91 ? -18.219 35.969 29.312 1 91.38 91 VAL B O 1
ATOM 3564 N N . LEU B 1 92 ? -19.047 33.969 28.75 1 93.44 92 LEU B N 1
ATOM 3565 C CA . LEU B 1 92 ? -18.578 34.062 27.375 1 93.44 92 LEU B CA 1
ATOM 3566 C C . LEU B 1 92 ? -19.094 35.312 26.672 1 93.44 92 LEU B C 1
ATOM 3568 O O . LEU B 1 92 ? -18.328 36 25.984 1 93.44 92 LEU B O 1
ATOM 3572 N N . GLU B 1 93 ? -20.375 35.594 26.844 1 92.06 93 GLU B N 1
ATOM 3573 C CA . GLU B 1 93 ? -20.953 36.75 26.203 1 92.06 93 GLU B CA 1
ATOM 3574 C C . GLU B 1 93 ? -20.328 38.031 26.75 1 92.06 93 GLU B C 1
ATOM 3576 O O . GLU B 1 93 ? -20.109 39 26 1 92.06 93 GLU B O 1
ATOM 3581 N N . MET B 1 94 ? -20.016 38.062 27.969 1 91.38 94 MET B N 1
ATOM 3582 C CA . MET B 1 94 ? -19.359 39.219 28.562 1 91.38 94 MET B CA 1
ATOM 3583 C C . MET B 1 94 ? -17.953 39.375 28 1 91.38 94 MET B C 1
ATOM 3585 O O . MET B 1 94 ? -17.531 40.5 27.719 1 91.38 94 MET B O 1
ATOM 3589 N N . VAL B 1 95 ? -17.234 38.312 27.938 1 94.19 95 VAL B N 1
ATOM 3590 C CA . VAL B 1 95 ? -15.867 38.344 27.422 1 94.19 95 VAL B CA 1
ATOM 3591 C C . VAL B 1 95 ? -15.859 38.875 26 1 94.19 95 VAL B C 1
ATOM 3593 O O . VAL B 1 95 ? -14.969 39.656 25.609 1 94.19 95 VAL B O 1
ATOM 3596 N N . ARG B 1 96 ? -16.844 38.531 25.188 1 95.44 96 ARG B N 1
ATOM 3597 C CA . ARG B 1 96 ? -16.906 38.906 23.797 1 95.44 96 ARG B CA 1
ATOM 3598 C C . ARG B 1 96 ? -17.219 40.406 23.656 1 95.44 96 ARG B C 1
ATOM 3600 O O . ARG B 1 96 ? -17.094 40.969 22.578 1 95.44 96 ARG B O 1
ATOM 3607 N N . ASP B 1 97 ? -17.578 41.062 24.781 1 93.5 97 ASP B N 1
ATOM 3608 C CA . ASP B 1 97 ? -17.922 42.5 24.781 1 93.5 97 ASP B CA 1
ATOM 3609 C C . ASP B 1 97 ? -16.75 43.344 25.281 1 93.5 97 ASP B C 1
ATOM 3611 O O . ASP B 1 97 ? -16.812 44.562 25.25 1 93.5 97 ASP B O 1
ATOM 3615 N N . LEU B 1 98 ? -15.695 42.625 25.75 1 93.19 98 LEU B N 1
ATOM 3616 C CA . LEU B 1 98 ? -14.531 43.375 26.234 1 93.19 98 LEU B CA 1
ATOM 3617 C C . LEU B 1 98 ? -13.797 44.031 25.078 1 93.19 98 LEU B C 1
ATOM 3619 O O . LEU B 1 98 ? -13.531 43.406 24.062 1 93.19 98 LEU B O 1
ATOM 3623 N N . ASP B 1 99 ? -13.359 45.25 25.266 1 93.06 99 ASP B N 1
ATOM 3624 C CA . ASP B 1 99 ? -12.703 46.062 24.234 1 93.06 99 ASP B CA 1
ATOM 3625 C C . ASP B 1 99 ? -11.344 45.469 23.875 1 93.06 99 ASP B C 1
ATOM 3627 O O . ASP B 1 99 ? -10.875 45.594 22.734 1 93.06 99 ASP B O 1
ATOM 3631 N N . GLU B 1 100 ? -10.719 44.812 24.766 1 95.44 100 GLU B N 1
ATOM 3632 C CA . GLU B 1 100 ? -9.359 44.281 24.594 1 95.44 100 GLU B CA 1
ATOM 3633 C C . GLU B 1 100 ? -9.359 43 23.781 1 95.44 100 GLU B C 1
ATOM 3635 O O . GLU B 1 100 ? -8.305 42.562 23.312 1 95.44 100 GLU B O 1
ATOM 3640 N N . VAL B 1 101 ? -10.547 42.406 23.594 1 96.31 101 VAL B N 1
ATOM 3641 C CA . VAL B 1 101 ? -10.633 41.094 22.969 1 96.31 101 VAL B CA 1
ATOM 3642 C C . VAL B 1 101 ? -10.805 41.25 21.469 1 96.31 101 VAL B C 1
ATOM 3644 O O . VAL B 1 101 ? -11.625 42.031 21 1 96.31 101 VAL B O 1
ATOM 3647 N N . LYS B 1 102 ? -9.953 40.562 20.719 1 96.06 102 LYS B N 1
ATOM 3648 C CA . LYS B 1 102 ? -10 40.562 19.25 1 96.06 102 LYS B CA 1
ATOM 3649 C C . LYS B 1 102 ? -10.969 39.531 18.719 1 96.06 102 LYS B C 1
ATOM 3651 O O . LYS B 1 102 ? -11.695 39.75 17.75 1 96.06 102 LYS B O 1
ATOM 3656 N N . SER B 1 103 ? -10.961 38.312 19.266 1 96.88 103 SER B N 1
ATOM 3657 C CA . SER B 1 103 ? -11.828 37.219 18.875 1 96.88 103 SER B CA 1
ATOM 3658 C C . SER B 1 103 ? -11.859 36.125 19.953 1 96.88 103 SER B C 1
ATOM 3660 O O . SER B 1 103 ? -11.016 36.125 20.844 1 96.88 103 SER B O 1
ATOM 3662 N N . VAL B 1 104 ? -12.844 35.281 19.891 1 97.31 104 VAL B N 1
ATOM 3663 C CA . VAL B 1 104 ? -12.953 34.094 20.734 1 97.31 104 VAL B CA 1
ATOM 3664 C C . VAL B 1 104 ? -13.156 32.875 19.859 1 97.31 104 VAL B C 1
ATOM 3666 O O . VAL B 1 104 ? -13.867 32.906 18.859 1 97.31 104 VAL B O 1
ATOM 3669 N N . ALA B 1 105 ? -12.453 31.828 20.188 1 97.88 105 ALA B N 1
ATOM 3670 C CA . ALA B 1 105 ? -12.609 30.562 19.469 1 97.88 105 ALA B CA 1
ATOM 3671 C C . ALA B 1 105 ? -12.922 29.422 20.422 1 97.88 105 ALA B C 1
ATOM 3673 O O . ALA B 1 105 ? -12.391 29.375 21.547 1 97.88 105 ALA B O 1
ATOM 3674 N N . GLU B 1 106 ? -13.789 28.5 19.922 1 96.19 106 GLU B N 1
ATOM 3675 C CA . GLU B 1 106 ? -14.062 27.281 20.688 1 96.19 106 GLU B CA 1
ATOM 3676 C C . GLU B 1 106 ? -12.859 26.344 20.688 1 96.19 106 GLU B C 1
ATOM 3678 O O . GLU B 1 106 ? -12.156 26.234 19.672 1 96.19 106 GLU B O 1
ATOM 3683 N N . ASN B 1 107 ? -12.609 25.672 21.797 1 95.44 107 ASN B N 1
ATOM 3684 C CA . ASN B 1 107 ? -11.766 24.484 21.75 1 95.44 107 ASN B CA 1
ATOM 3685 C C . ASN B 1 107 ? -12.492 23.297 21.125 1 95.44 107 ASN B C 1
ATOM 3687 O O . ASN B 1 107 ? -13.727 23.266 21.094 1 95.44 107 ASN B O 1
ATOM 3691 N N . GLY B 1 108 ? -11.719 22.438 20.547 1 93.31 108 GLY B N 1
ATOM 3692 C CA . GLY B 1 108 ? -12.297 21.25 19.938 1 93.31 108 GLY B CA 1
ATOM 3693 C C . GLY B 1 108 ? -11.266 20.188 19.609 1 93.31 108 GLY B C 1
ATOM 3694 O O . GLY B 1 108 ? -10.062 20.469 19.594 1 93.31 108 GLY B O 1
ATOM 3695 N N . GLU B 1 109 ? -11.773 19.031 19.359 1 90.12 109 GLU B N 1
ATOM 3696 C CA . GLU B 1 109 ? -10.906 17.938 18.906 1 90.12 109 GLU B CA 1
ATOM 3697 C C . GLU B 1 109 ? -10.445 18.156 17.469 1 90.12 109 GLU B C 1
ATOM 3699 O O . GLU B 1 109 ? -11.227 18.609 16.625 1 90.12 109 GLU B O 1
ATOM 3704 N N . VAL B 1 110 ? -9.164 17.922 17.297 1 89.75 110 VAL B N 1
ATOM 3705 C CA . VAL B 1 110 ? -8.617 17.969 15.938 1 89.75 110 VAL B CA 1
ATOM 3706 C C . VAL B 1 110 ? -8.438 16.547 15.414 1 89.75 110 VAL B C 1
ATOM 3708 O O . VAL B 1 110 ? -8.297 15.602 16.188 1 89.75 110 VAL B O 1
ATOM 3711 N N . THR B 1 111 ? -8.617 16.344 14.109 1 82.38 111 THR B N 1
ATOM 3712 C CA . THR B 1 111 ? -8.648 14.984 13.555 1 82.38 111 THR B CA 1
ATOM 3713 C C . THR B 1 111 ? -7.676 14.859 12.391 1 82.38 111 THR B C 1
ATOM 3715 O O . THR B 1 111 ? -7.367 15.844 11.719 1 82.38 111 THR B O 1
ATOM 3718 N N . ALA B 1 112 ? -7.082 13.711 12.328 1 82.56 112 ALA B N 1
ATOM 3719 C CA . ALA B 1 112 ? -6.34 13.273 11.156 1 82.56 112 ALA B CA 1
ATOM 3720 C C . ALA B 1 112 ? -7.008 12.07 10.5 1 82.56 112 ALA B C 1
ATOM 3722 O O . ALA B 1 112 ? -7.125 11.008 11.117 1 82.56 112 ALA B O 1
ATOM 3723 N N . ASP B 1 113 ? -7.602 12.289 9.336 1 75.31 113 ASP B N 1
ATOM 3724 C CA . ASP B 1 113 ? -8.336 11.195 8.695 1 75.31 113 ASP B CA 1
ATOM 3725 C C . ASP B 1 113 ? -7.492 10.539 7.609 1 75.31 113 ASP B C 1
ATOM 3727 O O . ASP B 1 113 ? -6.75 11.211 6.891 1 75.31 113 ASP B O 1
ATOM 3731 N N . SER B 1 114 ? -7.32 9.336 7.656 1 76.88 114 SER B N 1
ATOM 3732 C CA . SER B 1 114 ? -6.789 8.508 6.578 1 76.88 114 SER B CA 1
ATOM 3733 C C . SER B 1 114 ? -7.609 7.238 6.395 1 76.88 114 SER B C 1
ATOM 3735 O O . SER B 1 114 ? -8.359 6.844 7.293 1 76.88 114 SER B O 1
ATOM 3737 N N . PHE B 1 115 ? -7.629 6.812 5.133 1 76.81 115 PHE B N 1
ATOM 3738 C CA . PHE B 1 115 ? -8.445 5.648 4.805 1 76.81 115 PHE B CA 1
ATOM 3739 C C . PHE B 1 115 ? -7.613 4.586 4.094 1 76.81 115 PHE B C 1
ATOM 3741 O O . PHE B 1 115 ? -6.551 4.887 3.545 1 76.81 115 PHE B O 1
ATOM 3748 N N . THR B 1 116 ? -8.016 3.35 4.273 1 77.56 116 THR B N 1
ATOM 3749 C CA . THR B 1 116 ? -7.434 2.264 3.492 1 77.56 116 THR B CA 1
ATOM 3750 C C . THR B 1 116 ? -8.086 2.176 2.117 1 77.56 116 THR B C 1
ATOM 3752 O O . THR B 1 116 ? -9.312 2.254 2 1 77.56 116 THR B O 1
ATOM 3755 N N . TYR B 1 117 ? -7.238 2.201 1.103 1 80.88 117 TYR B N 1
ATOM 3756 C CA . TYR B 1 117 ? -7.703 2.143 -0.278 1 80.88 117 TYR B CA 1
ATOM 3757 C C . TYR B 1 117 ? -7.074 0.968 -1.017 1 80.88 117 TYR B C 1
ATOM 3759 O O . TYR B 1 117 ? -5.848 0.807 -1.011 1 80.88 117 TYR B O 1
ATOM 3767 N N . GLN B 1 118 ? -7.934 0.159 -1.556 1 87.31 118 GLN B N 1
ATOM 3768 C CA . GLN B 1 118 ? -7.516 -1.008 -2.326 1 87.31 118 GLN B CA 1
ATOM 3769 C C . GLN B 1 118 ? -7.57 -0.727 -3.824 1 87.31 118 GLN B C 1
ATOM 3771 O O . GLN B 1 118 ? -8.484 -1.189 -4.516 1 87.31 118 GLN B O 1
ATOM 3776 N N . TRP B 1 119 ? -6.48 -0.134 -4.273 1 90.56 119 TRP B N 1
ATOM 3777 C CA . TRP B 1 119 ? -6.535 0.319 -5.66 1 90.56 119 TRP B CA 1
ATOM 3778 C C . TRP B 1 119 ? -6.656 -0.864 -6.617 1 90.56 119 TRP B C 1
ATOM 3780 O O . TRP B 1 119 ? -7.254 -0.745 -7.688 1 90.56 119 TRP B O 1
ATOM 3790 N N . GLY B 1 120 ? -6.062 -2.025 -6.238 1 94.88 120 GLY B N 1
ATOM 3791 C CA . GLY B 1 120 ? -6.121 -3.197 -7.098 1 94.88 120 GLY B CA 1
ATOM 3792 C C . GLY B 1 120 ? -7.539 -3.664 -7.371 1 94.88 120 GLY B C 1
ATOM 3793 O O . GLY B 1 120 ? -7.875 -4.016 -8.5 1 94.88 120 GLY B O 1
ATOM 3794 N N . LEU B 1 121 ? -8.336 -3.691 -6.312 1 96.5 121 LEU B N 1
ATOM 3795 C CA . LEU B 1 121 ? -9.742 -4.023 -6.484 1 96.5 121 LEU B CA 1
ATOM 3796 C C . LEU B 1 121 ? -10.453 -2.969 -7.328 1 96.5 121 LEU B C 1
ATOM 3798 O O . LEU B 1 121 ? -11.211 -3.307 -8.242 1 96.5 121 LEU B O 1
ATOM 3802 N N . ASP B 1 122 ? -10.148 -1.724 -7.039 1 94.88 122 ASP B N 1
ATOM 3803 C CA . ASP B 1 122 ? -10.789 -0.607 -7.727 1 94.88 122 ASP B CA 1
ATOM 3804 C C . ASP B 1 122 ? -10.484 -0.636 -9.227 1 94.88 122 ASP B C 1
ATOM 3806 O O . ASP B 1 122 ? -11.344 -0.305 -10.047 1 94.88 122 ASP B O 1
ATOM 3810 N N . ARG B 1 123 ? -9.328 -1.111 -9.594 1 96.31 123 ARG B N 1
ATOM 3811 C CA . ARG B 1 123 ? -8.898 -1.027 -10.984 1 96.31 123 ARG B CA 1
ATOM 3812 C C . ARG B 1 123 ? -9.578 -2.094 -11.836 1 96.31 123 ARG B C 1
ATOM 3814 O O . ARG B 1 123 ? -9.672 -1.954 -13.062 1 96.31 123 ARG B O 1
ATOM 3821 N N . ILE B 1 124 ? -10.102 -3.121 -11.195 1 98.19 124 ILE B N 1
ATOM 3822 C CA . ILE B 1 124 ? -10.578 -4.23 -12.016 1 98.19 124 ILE B CA 1
ATOM 3823 C C . ILE B 1 124 ? -12.102 -4.184 -12.109 1 98.19 124 ILE B C 1
ATOM 3825 O O . ILE B 1 124 ? -12.727 -5.098 -12.656 1 98.19 124 ILE B O 1
ATOM 3829 N N . ASP B 1 125 ? -12.75 -3.131 -11.633 1 97.44 125 ASP B N 1
ATOM 3830 C CA . ASP B 1 125 ? -14.195 -3.023 -11.82 1 97.44 125 ASP B CA 1
ATOM 3831 C C . ASP B 1 125 ? -14.547 -1.827 -12.703 1 97.44 125 ASP B C 1
ATOM 3833 O O . ASP B 1 125 ? -15.695 -1.375 -12.719 1 97.44 125 ASP B O 1
ATOM 3837 N N . GLN B 1 126 ? -13.562 -1.242 -13.352 1 95.62 126 GLN B N 1
ATOM 3838 C CA . GLN B 1 126 ? -13.758 -0.162 -14.312 1 95.62 126 GLN B CA 1
ATOM 3839 C C . GLN B 1 126 ? -12.641 -0.153 -15.359 1 95.62 126 GLN B C 1
ATOM 3841 O O . GLN B 1 126 ? -11.469 -0.322 -15.031 1 95.62 126 GLN B O 1
ATOM 3846 N N . ALA B 1 127 ? -12.984 0.137 -16.625 1 95.31 127 ALA B N 1
ATOM 3847 C CA . ALA B 1 127 ? -12.031 0.014 -17.734 1 95.31 127 ALA B CA 1
ATOM 3848 C C . ALA B 1 127 ? -11.109 1.227 -17.797 1 95.31 127 ALA B C 1
ATOM 3850 O O . ALA B 1 127 ? -9.953 1.11 -18.219 1 95.31 127 ALA B O 1
ATOM 3851 N N . ASP B 1 128 ? -11.648 2.359 -17.422 1 94 128 ASP B N 1
ATOM 3852 C CA . ASP B 1 128 ? -10.93 3.602 -17.703 1 94 128 ASP B CA 1
ATOM 3853 C C . ASP B 1 128 ? -10.406 4.223 -16.406 1 94 128 ASP B C 1
ATOM 3855 O O . ASP B 1 128 ? -10.945 3.973 -15.328 1 94 128 ASP B O 1
ATOM 3859 N N . LEU B 1 129 ? -9.336 5.027 -16.469 1 90.5 129 LEU B N 1
ATOM 3860 C CA . LEU B 1 129 ? -8.859 5.938 -15.43 1 90.5 129 LEU B CA 1
ATOM 3861 C C . LEU B 1 129 ? -9.555 7.293 -15.547 1 90.5 129 LEU B C 1
ATOM 3863 O O . LEU B 1 129 ? -9.953 7.699 -16.641 1 90.5 129 LEU B O 1
ATOM 3867 N N . PRO B 1 130 ? -9.727 8.039 -14.516 1 88.69 130 PRO B N 1
ATOM 3868 C CA . PRO B 1 130 ? -9.258 7.715 -13.164 1 88.69 130 PRO B CA 1
ATOM 3869 C C . PRO B 1 130 ? -10.164 6.719 -12.445 1 88.69 130 PRO B C 1
ATOM 3871 O O . PRO B 1 130 ? -11.336 6.574 -12.805 1 88.69 130 PRO B O 1
ATOM 3874 N N . MET B 1 131 ? -9.555 6.082 -11.422 1 89.88 131 MET B N 1
ATOM 3875 C CA . MET B 1 131 ? -10.32 5.176 -10.57 1 89.88 131 MET B CA 1
ATOM 3876 C C . MET B 1 131 ? -11.266 5.949 -9.648 1 89.88 131 MET B C 1
ATOM 3878 O O . MET B 1 131 ? -10.977 7.094 -9.281 1 89.88 131 MET B O 1
ATOM 3882 N N . ASN B 1 132 ? -12.359 5.34 -9.258 1 86.69 132 ASN B N 1
ATOM 3883 C CA . ASN B 1 132 ? -13.352 6.031 -8.438 1 86.69 132 ASN B CA 1
ATOM 3884 C C . ASN B 1 132 ? -13.203 5.684 -6.961 1 86.69 132 ASN B C 1
ATOM 3886 O O . ASN B 1 132 ? -14.055 6.039 -6.145 1 86.69 132 ASN B O 1
ATOM 3890 N N . GLN B 1 133 ? -12.125 4.875 -6.621 1 82.38 133 GLN B N 1
ATOM 3891 C CA . GLN B 1 133 ? -11.734 4.516 -5.262 1 82.38 133 GLN B CA 1
ATOM 3892 C C . GLN B 1 133 ? -12.812 3.674 -4.586 1 82.38 133 GLN B C 1
ATOM 3894 O O . GLN B 1 133 ? -13.047 3.799 -3.379 1 82.38 133 GLN B O 1
ATOM 3899 N N . ASP B 1 134 ? -13.57 2.979 -5.332 1 87.12 134 ASP B N 1
ATOM 3900 C CA . ASP B 1 134 ? -14.555 2.016 -4.859 1 87.12 134 ASP B CA 1
ATOM 3901 C C . ASP B 1 134 ? -14.461 0.701 -5.629 1 87.12 134 ASP B C 1
ATOM 3903 O O . ASP B 1 134 ? -13.93 0.667 -6.742 1 87.12 134 ASP B O 1
ATOM 3907 N N . TYR B 1 135 ? -14.828 -0.387 -4.945 1 93.5 135 TYR B N 1
ATOM 3908 C CA . TYR B 1 135 ? -14.93 -1.698 -5.578 1 93.5 135 TYR B CA 1
ATOM 3909 C C . TYR B 1 135 ? -16.344 -2.262 -5.43 1 93.5 135 TYR B C 1
ATOM 3911 O O . TYR B 1 135 ? -16.781 -2.564 -4.32 1 93.5 135 TYR B O 1
ATOM 3919 N N . THR B 1 136 ? -17 -2.348 -6.578 1 92 136 THR B N 1
ATOM 3920 C CA . THR B 1 136 ? -18.359 -2.871 -6.617 1 92 136 THR B CA 1
ATOM 3921 C C . THR B 1 136 ? -18.469 -4.012 -7.621 1 92 136 THR B C 1
ATOM 3923 O O . THR B 1 136 ? -18.047 -3.879 -8.773 1 92 136 THR B O 1
ATOM 3926 N N . THR B 1 137 ? -18.953 -5.125 -7.145 1 92.31 137 THR B N 1
ATOM 3927 C CA . THR B 1 137 ? -19.203 -6.27 -8.016 1 92.31 137 THR B CA 1
ATOM 3928 C C . THR B 1 137 ? -20.578 -6.867 -7.75 1 92.31 137 THR B C 1
ATOM 3930 O O . THR B 1 137 ? -21.094 -6.773 -6.633 1 92.31 137 THR B O 1
ATOM 3933 N N . ARG B 1 138 ? -21.219 -7.406 -8.812 1 93.88 138 ARG B N 1
ATOM 3934 C CA . ARG B 1 138 ? -22.516 -8.055 -8.711 1 93.88 138 ARG B CA 1
ATOM 3935 C C . ARG B 1 138 ? -22.375 -9.445 -8.094 1 93.88 138 ARG B C 1
ATOM 3937 O O . ARG B 1 138 ? -23.328 -9.961 -7.5 1 93.88 138 ARG B O 1
ATOM 3944 N N . TYR B 1 139 ? -21.266 -10.078 -8.25 1 97.62 139 TYR B N 1
ATOM 3945 C CA . TYR B 1 139 ? -21.016 -11.445 -7.809 1 97.62 139 TYR B CA 1
ATOM 3946 C C . TYR B 1 139 ? -19.953 -11.477 -6.711 1 97.62 139 TYR B C 1
ATOM 3948 O O . TYR B 1 139 ? -19.172 -10.531 -6.562 1 97.62 139 TYR B O 1
ATOM 3956 N N . THR B 1 140 ? -19.984 -12.609 -5.949 1 98.06 140 THR B N 1
ATOM 3957 C CA . THR B 1 140 ? -19.125 -12.656 -4.77 1 98.06 140 THR B CA 1
ATOM 3958 C C . THR B 1 140 ? -18.266 -13.922 -4.781 1 98.06 140 THR B C 1
ATOM 3960 O O . THR B 1 140 ? -17.438 -14.125 -3.885 1 98.06 140 THR B O 1
ATOM 3963 N N . GLY B 1 141 ? -18.453 -14.766 -5.754 1 98.62 141 GLY B N 1
ATOM 3964 C CA . GLY B 1 141 ? -17.75 -16.047 -5.801 1 98.62 141 GLY B CA 1
ATOM 3965 C C . GLY B 1 141 ? -18.391 -17.109 -4.941 1 98.62 141 GLY B C 1
ATOM 3966 O O . GLY B 1 141 ? -17.812 -18.172 -4.727 1 98.62 141 GLY B O 1
ATOM 3967 N N . GLN B 1 142 ? -19.625 -16.797 -4.449 1 98.25 142 GLN B N 1
ATOM 3968 C CA . GLN B 1 142 ? -20.328 -17.734 -3.598 1 98.25 142 GLN B CA 1
ATOM 3969 C C . GLN B 1 142 ? -20.5 -19.094 -4.293 1 98.25 142 GLN B C 1
ATOM 3971 O O . GLN B 1 142 ? -20.891 -19.141 -5.457 1 98.25 142 GLN B O 1
ATOM 3976 N N . GLY B 1 143 ? -20.125 -20.125 -3.564 1 98.38 143 GLY B N 1
ATOM 3977 C CA . GLY B 1 143 ? -20.328 -21.469 -4.078 1 98.38 143 GLY B CA 1
ATOM 3978 C C . GLY B 1 143 ? -19.125 -21.984 -4.859 1 98.38 143 GLY B C 1
ATOM 3979 O O . GLY B 1 143 ? -19.125 -23.125 -5.328 1 98.38 143 GLY B O 1
ATOM 3980 N N . VAL B 1 144 ? -18.156 -21.234 -5.02 1 98.88 144 VAL B N 1
ATOM 3981 C CA . VAL B 1 144 ? -16.984 -21.641 -5.801 1 98.88 144 VAL B CA 1
ATOM 3982 C C . VAL B 1 144 ? -15.836 -21.984 -4.863 1 98.88 144 VAL B C 1
ATOM 3984 O O . VAL B 1 144 ? -15.617 -21.297 -3.863 1 98.88 144 VAL B O 1
ATOM 3987 N N . ASN B 1 145 ? -15.078 -23.078 -5.199 1 98.88 145 ASN B N 1
ATOM 3988 C CA . ASN B 1 145 ? -13.898 -23.5 -4.461 1 98.88 145 ASN B CA 1
ATOM 3989 C C . ASN B 1 145 ? -12.617 -23.016 -5.117 1 98.88 145 ASN B C 1
ATOM 3991 O O . ASN B 1 145 ? -12.367 -23.281 -6.293 1 98.88 145 ASN B O 1
ATOM 3995 N N . ILE B 1 146 ? -11.875 -22.266 -4.359 1 98.94 146 ILE B N 1
ATOM 3996 C CA . ILE B 1 146 ? -10.578 -21.828 -4.875 1 98.94 146 ILE B CA 1
ATOM 3997 C C . ILE B 1 146 ? -9.453 -22.531 -4.117 1 98.94 146 ILE B C 1
ATOM 3999 O O . ILE B 1 146 ? -9.344 -22.406 -2.896 1 98.94 146 ILE B O 1
ATOM 4003 N N . TYR B 1 147 ? -8.68 -23.312 -4.809 1 98.88 147 TYR B N 1
ATOM 4004 C CA . TYR B 1 147 ? -7.527 -24.031 -4.27 1 98.88 147 TYR B CA 1
ATOM 4005 C C . TYR B 1 147 ? -6.258 -23.203 -4.434 1 98.88 147 TYR B C 1
ATOM 4007 O O . TYR B 1 147 ? -5.816 -22.938 -5.555 1 98.88 147 TYR B O 1
ATOM 4015 N N . VAL B 1 148 ? -5.676 -22.766 -3.291 1 98.12 148 VAL B N 1
ATOM 4016 C CA . VAL B 1 148 ? -4.523 -21.875 -3.283 1 98.12 148 VAL B CA 1
ATOM 4017 C C . VAL B 1 148 ? -3.271 -22.641 -2.877 1 98.12 148 VAL B C 1
ATOM 4019 O O . VAL B 1 148 ? -3.178 -23.141 -1.75 1 98.12 148 VAL B O 1
ATOM 4022 N N . ILE B 1 149 ? -2.332 -22.719 -3.777 1 96 149 ILE B N 1
ATOM 4023 C CA . ILE B 1 149 ? -1.074 -23.406 -3.516 1 96 149 ILE B CA 1
ATOM 4024 C C . ILE B 1 149 ? 0.019 -22.391 -3.207 1 96 149 ILE B C 1
ATOM 4026 O O . ILE B 1 149 ? 0.349 -21.547 -4.047 1 96 149 ILE B O 1
ATOM 4030 N N . ASP B 1 150 ? 0.533 -22.422 -2.062 1 93.5 150 ASP B N 1
ATOM 4031 C CA . ASP B 1 150 ? 1.522 -21.453 -1.579 1 93.5 150 ASP B CA 1
ATOM 4032 C C . ASP B 1 150 ? 2.113 -21.906 -0.244 1 93.5 150 ASP B C 1
ATOM 4034 O O . ASP B 1 150 ? 1.99 -23.078 0.135 1 93.5 150 ASP B O 1
ATOM 4038 N N . ASN B 1 151 ? 2.854 -21 0.362 1 87.62 151 ASN B N 1
ATOM 4039 C CA . ASN B 1 151 ? 3.336 -21.203 1.724 1 87.62 151 ASN B CA 1
ATOM 4040 C C . ASN B 1 151 ? 3.078 -19.984 2.602 1 87.62 151 ASN B C 1
ATOM 4042 O O . ASN B 1 151 ? 2.865 -18.891 2.094 1 87.62 151 ASN B O 1
ATOM 4046 N N . GLY B 1 152 ? 2.988 -20.281 3.951 1 86.94 152 GLY B N 1
ATOM 4047 C CA . GLY B 1 152 ? 2.844 -19.188 4.902 1 86.94 152 GLY B CA 1
ATOM 4048 C C . GLY B 1 152 ? 1.399 -18.797 5.145 1 86.94 152 GLY B C 1
ATOM 4049 O O . GLY B 1 152 ? 1.079 -17.609 5.219 1 86.94 152 GLY B O 1
ATOM 4050 N N . PHE B 1 153 ? 0.534 -19.781 5.355 1 89.94 153 PHE B N 1
ATOM 4051 C CA . PHE B 1 153 ? -0.888 -19.531 5.555 1 89.94 153 PHE B CA 1
ATOM 4052 C C . PHE B 1 153 ? -1.203 -19.344 7.035 1 89.94 153 PHE B C 1
ATOM 4054 O O . PHE B 1 153 ? -0.708 -20.094 7.879 1 89.94 153 PHE B O 1
ATOM 4061 N N . VAL B 1 154 ? -1.936 -18.344 7.301 1 89.12 154 VAL B N 1
ATOM 4062 C CA . VAL B 1 154 ? -2.654 -18.219 8.562 1 89.12 154 VAL B CA 1
ATOM 4063 C C . VAL B 1 154 ? -4.148 -18.422 8.328 1 89.12 154 VAL B C 1
ATOM 4065 O O . VAL B 1 154 ? -4.875 -17.469 8.016 1 89.12 154 VAL B O 1
ATOM 4068 N N . VAL B 1 155 ? -4.641 -19.578 8.617 1 90.25 155 VAL B N 1
ATOM 4069 C CA . VAL B 1 155 ? -5.945 -20.062 8.164 1 90.25 155 VAL B CA 1
ATOM 4070 C C . VAL B 1 155 ? -7.051 -19.406 8.992 1 90.25 155 VAL B C 1
ATOM 4072 O O . VAL B 1 155 ? -8.148 -19.156 8.492 1 90.25 155 VAL B O 1
ATOM 4075 N N . ASP B 1 156 ? -6.762 -19.062 10.234 1 90.56 156 ASP B N 1
ATOM 4076 C CA . ASP B 1 156 ? -7.805 -18.625 11.148 1 90.56 156 ASP B CA 1
ATOM 4077 C C . ASP B 1 156 ? -7.902 -17.094 11.18 1 90.56 156 ASP B C 1
ATOM 4079 O O . ASP B 1 156 ? -8.539 -16.531 12.07 1 90.56 156 ASP B O 1
ATOM 4083 N N . ASP B 1 157 ? -7.305 -16.5 10.258 1 90.25 157 ASP B N 1
ATOM 4084 C CA . ASP B 1 157 ? -7.434 -15.039 10.227 1 90.25 157 ASP B CA 1
ATOM 4085 C C . ASP B 1 157 ? -8.898 -14.617 10.109 1 90.25 157 ASP B C 1
ATOM 4087 O O . ASP B 1 157 ? -9.641 -15.148 9.289 1 90.25 157 ASP B O 1
ATOM 4091 N N . PRO B 1 158 ? -9.312 -13.617 10.906 1 92.19 158 PRO B N 1
ATOM 4092 C CA . PRO B 1 158 ? -10.719 -13.203 10.891 1 92.19 158 PRO B CA 1
ATOM 4093 C C . PRO B 1 158 ? -11.172 -12.688 9.523 1 92.19 158 PRO B C 1
ATOM 4095 O O . PRO B 1 158 ? -12.359 -12.75 9.203 1 92.19 158 PRO B O 1
ATOM 4098 N N . GLU B 1 159 ? -10.266 -12.227 8.766 1 93.56 159 GLU B N 1
ATOM 4099 C CA . GLU B 1 159 ? -10.586 -11.711 7.434 1 93.56 159 GLU B CA 1
ATOM 4100 C C . GLU B 1 159 ? -11.156 -12.805 6.539 1 93.56 159 GLU B C 1
ATOM 4102 O O . GLU B 1 159 ? -11.836 -12.508 5.551 1 93.56 159 GLU B O 1
ATOM 4107 N N . PHE B 1 160 ? -10.953 -14.016 6.836 1 96.94 160 PHE B N 1
ATOM 4108 C CA . PHE B 1 160 ? -11.469 -15.102 6.008 1 96.94 160 PHE B CA 1
ATOM 4109 C C . PHE B 1 160 ? -12.875 -15.5 6.453 1 96.94 160 PHE B C 1
ATOM 4111 O O . PHE B 1 160 ? -13.578 -16.203 5.734 1 96.94 160 PHE B O 1
ATOM 4118 N N . GLY B 1 161 ? -13.266 -15.117 7.648 1 96.31 161 GLY B N 1
ATOM 4119 C CA . GLY B 1 161 ? -14.617 -15.344 8.125 1 96.31 161 GLY B CA 1
ATOM 4120 C C . GLY B 1 161 ? -14.977 -16.812 8.219 1 96.31 161 GLY B C 1
ATOM 4121 O O . GLY B 1 161 ? -16.125 -17.188 7.957 1 96.31 161 GLY B O 1
ATOM 4122 N N . GLY B 1 162 ? -14.039 -17.625 8.336 1 97.38 162 GLY B N 1
ATOM 4123 C CA . GLY B 1 162 ? -14.297 -19.047 8.484 1 97.38 162 GLY B CA 1
ATOM 4124 C C . GLY B 1 162 ? -14.352 -19.781 7.152 1 97.38 162 GLY B C 1
ATOM 4125 O O . GLY B 1 162 ? -14.555 -21 7.117 1 97.38 162 GLY B O 1
ATOM 4126 N N . ARG B 1 163 ? -14.023 -19.125 6.09 1 98.25 163 ARG B N 1
ATOM 4127 C CA . ARG B 1 163 ? -14.172 -19.719 4.766 1 98.25 163 ARG B CA 1
ATOM 4128 C C . ARG B 1 163 ? -12.867 -20.344 4.289 1 98.25 163 ARG B C 1
ATOM 4130 O O . ARG B 1 163 ? -12.812 -20.953 3.219 1 98.25 163 ARG B O 1
ATOM 4137 N N . ALA B 1 164 ? -11.797 -20.188 4.992 1 97.81 164 ALA B N 1
ATOM 4138 C CA . ALA B 1 164 ? -10.508 -20.75 4.633 1 97.81 164 ALA B CA 1
ATOM 4139 C C . ALA B 1 164 ? -10.211 -22 5.465 1 97.81 164 ALA B C 1
ATOM 4141 O O . ALA B 1 164 ? -10.508 -22.047 6.66 1 97.81 164 ALA B O 1
ATOM 4142 N N . SER B 1 165 ? -9.617 -23.016 4.863 1 96.44 165 SER B N 1
ATOM 4143 C CA . SER B 1 165 ? -9.203 -24.234 5.547 1 96.44 165 SER B CA 1
ATOM 4144 C C . SER B 1 165 ? -8.008 -24.875 4.848 1 96.44 165 SER B C 1
ATOM 4146 O O . SER B 1 165 ? -7.82 -24.703 3.645 1 96.44 165 SER B O 1
ATOM 4148 N N . MET B 1 166 ? -7.227 -25.531 5.676 1 94.81 166 MET B N 1
ATOM 4149 C CA . MET B 1 166 ? -6.191 -26.359 5.066 1 94.81 166 MET B CA 1
ATOM 4150 C C . MET B 1 166 ? -6.797 -27.594 4.398 1 94.81 166 MET B C 1
ATOM 4152 O O . MET B 1 166 ? -7.594 -28.312 5.008 1 94.81 166 MET B O 1
ATOM 4156 N N . HIS B 1 167 ? -6.43 -27.766 3.18 1 96.12 167 HIS B N 1
ATOM 4157 C CA . HIS B 1 167 ? -6.973 -28.906 2.459 1 96.12 167 HIS B CA 1
ATOM 4158 C C . HIS B 1 167 ? -6.246 -30.203 2.848 1 96.12 167 HIS B C 1
ATOM 4160 O O . HIS B 1 167 ? -5.066 -30.172 3.199 1 96.12 167 HIS B O 1
ATOM 4166 N N . GLU B 1 168 ? -6.867 -31.328 2.721 1 95 168 GLU B N 1
ATOM 4167 C CA . GLU B 1 168 ? -6.297 -32.625 3.123 1 95 168 GLU B CA 1
ATOM 4168 C C . GLU B 1 168 ? -5.105 -33 2.248 1 95 168 GLU B C 1
ATOM 4170 O O . GLU B 1 168 ? -4.223 -33.75 2.676 1 95 168 GLU B O 1
ATOM 4175 N N . CYS B 1 169 ? -5.062 -32.469 1.051 1 95.69 169 CYS B N 1
ATOM 4176 C CA . CYS B 1 169 ? -3.973 -32.781 0.135 1 95.69 169 CYS B CA 1
ATOM 4177 C C . CYS B 1 169 ? -2.744 -31.938 0.443 1 95.69 169 CYS B C 1
ATOM 4179 O O . CYS B 1 169 ? -1.692 -32.125 -0.175 1 95.69 169 CYS B O 1
ATOM 4181 N N . SER B 1 170 ? -2.832 -31.031 1.37 1 92 170 SER B N 1
ATOM 4182 C CA . SER B 1 170 ? -1.699 -30.172 1.701 1 92 170 SER B CA 1
ATOM 4183 C C . SER B 1 170 ? -0.52 -31 2.219 1 92 170 SER B C 1
ATOM 4185 O O . SER B 1 170 ? -0.7 -31.922 3.004 1 92 170 SER B O 1
ATOM 4187 N N . ALA B 1 171 ? 0.674 -30.734 1.769 1 80.31 171 ALA B N 1
ATOM 4188 C CA . ALA B 1 171 ? 1.885 -31.453 2.154 1 80.31 171 ALA B CA 1
ATOM 4189 C C . ALA B 1 171 ? 2.346 -31.047 3.549 1 80.31 171 ALA B C 1
ATOM 4191 O O . ALA B 1 171 ? 3.004 -31.828 4.25 1 80.31 171 ALA B O 1
ATOM 4192 N N . GLY B 1 172 ? 1.963 -29.969 4.094 1 66.06 172 GLY B N 1
ATOM 4193 C CA . GLY B 1 172 ? 2.277 -29.5 5.43 1 66.06 172 GLY B CA 1
ATOM 4194 C C . GLY B 1 172 ? 3.756 -29.219 5.629 1 66.06 172 GLY B C 1
ATOM 4195 O O . GLY B 1 172 ? 4.238 -29.188 6.766 1 66.06 172 GLY B O 1
ATOM 4196 N N . ASP B 1 173 ? 4.57 -29.469 4.703 1 57.81 173 ASP B N 1
ATOM 4197 C CA . ASP B 1 173 ? 6.008 -29.344 4.91 1 57.81 173 ASP B CA 1
ATOM 4198 C C . ASP B 1 173 ? 6.379 -27.891 5.242 1 57.81 173 ASP B C 1
ATOM 4200 O O . ASP B 1 173 ? 5.797 -26.953 4.699 1 57.81 173 ASP B O 1
ATOM 4204 N N . GLY B 1 174 ? 7.395 -27.844 6.293 1 52.59 174 GLY B N 1
ATOM 4205 C CA . GLY B 1 174 ? 8.312 -26.75 6.582 1 52.59 174 GLY B CA 1
ATOM 4206 C C . GLY B 1 174 ? 7.645 -25.578 7.262 1 52.59 174 GLY B C 1
ATOM 4207 O O . GLY B 1 174 ? 8.227 -24.953 8.156 1 52.59 174 GLY B O 1
ATOM 4208 N N . ILE B 1 175 ? 6.547 -24.922 6.68 1 50.78 175 ILE B N 1
ATOM 4209 C CA . ILE B 1 175 ? 6.738 -23.469 6.684 1 50.78 175 ILE B CA 1
ATOM 4210 C C . ILE B 1 175 ? 6.035 -22.859 7.891 1 50.78 175 ILE B C 1
ATOM 4212 O O . ILE B 1 175 ? 4.871 -23.172 8.164 1 50.78 175 ILE B O 1
ATOM 4216 N N . ASP B 1 176 ? 6.93 -22.609 8.695 1 53.16 176 ASP B N 1
ATOM 4217 C CA . ASP B 1 176 ? 6.605 -21.5 9.586 1 53.16 176 ASP B CA 1
ATOM 4218 C C . ASP B 1 176 ? 5.559 -20.578 8.961 1 53.16 176 ASP B C 1
ATOM 4220 O O . ASP B 1 176 ? 5.809 -19.953 7.926 1 53.16 176 ASP B O 1
ATOM 4224 N N . PRO B 1 177 ? 4.34 -20.984 9.312 1 51.19 177 PRO B N 1
ATOM 4225 C CA . PRO B 1 177 ? 3.291 -20.109 8.797 1 51.19 177 PRO B CA 1
ATOM 4226 C C . PRO B 1 177 ? 3.752 -18.656 8.656 1 51.19 177 PRO B C 1
ATOM 4228 O O . PRO B 1 177 ? 3.172 -17.891 7.879 1 51.19 177 PRO B O 1
ATOM 4231 N N . TYR B 1 178 ? 4.746 -18.422 9.555 1 48.06 178 TYR B N 1
ATOM 4232 C CA . TYR B 1 178 ? 5.188 -17.031 9.594 1 48.06 178 TYR B CA 1
ATOM 4233 C C . TYR B 1 178 ? 6.238 -16.766 8.523 1 48.06 178 TYR B C 1
ATOM 4235 O O . TYR B 1 178 ? 6.719 -15.641 8.375 1 48.06 178 TYR B O 1
ATOM 4243 N N . ASN B 1 179 ? 6.539 -18 7.801 1 56.5 179 ASN B N 1
ATOM 4244 C CA . ASN B 1 179 ? 7.582 -17.734 6.812 1 56.5 179 ASN B CA 1
ATOM 4245 C C . ASN B 1 179 ? 7.098 -16.781 5.734 1 56.5 179 ASN B C 1
ATOM 4247 O O . ASN B 1 179 ? 6.793 -17.203 4.613 1 56.5 179 ASN B O 1
ATOM 4251 N N . GLY B 1 180 ? 6.961 -15.5 6.07 1 65.5 180 GLY B N 1
ATOM 4252 C CA . GLY B 1 180 ? 6.848 -14.266 5.316 1 65.5 180 GLY B CA 1
ATOM 4253 C C . GLY B 1 180 ? 5.414 -13.898 4.973 1 65.5 180 GLY B C 1
ATOM 4254 O O . GLY B 1 180 ? 5.137 -12.773 4.555 1 65.5 180 GLY B O 1
ATOM 4255 N N . GLY B 1 181 ? 4.387 -15.039 5.16 1 84.5 181 GLY B N 1
ATOM 4256 C CA . GLY B 1 181 ? 2.984 -14.664 5.035 1 84.5 181 GLY B CA 1
ATOM 4257 C C . GLY B 1 181 ? 2.537 -14.5 3.594 1 84.5 181 GLY B C 1
ATOM 4258 O O . GLY B 1 181 ? 1.485 -13.914 3.328 1 84.5 181 GLY B O 1
ATOM 4259 N N . HIS B 1 182 ? 3.385 -15.07 2.701 1 89.06 182 HIS B N 1
ATOM 4260 C CA . HIS B 1 182 ? 3.062 -14.867 1.293 1 89.06 182 HIS B CA 1
ATOM 4261 C C . HIS B 1 182 ? 1.725 -15.5 0.937 1 89.06 182 HIS B C 1
ATOM 4263 O O . HIS B 1 182 ? 0.871 -14.859 0.318 1 89.06 182 HIS B O 1
ATOM 4269 N N . GLY B 1 183 ? 1.559 -16.719 1.337 1 92.75 183 GLY B N 1
ATOM 4270 C CA . GLY B 1 183 ? 0.311 -17.422 1.058 1 92.75 183 GLY B CA 1
ATOM 4271 C C . GLY B 1 183 ? -0.904 -16.719 1.633 1 92.75 183 GLY B C 1
ATOM 4272 O O . GLY B 1 183 ? -1.946 -16.625 0.98 1 92.75 183 GLY B O 1
ATOM 4273 N N . THR B 1 184 ? -0.758 -16.234 2.828 1 92.44 184 THR B N 1
ATOM 4274 C CA . THR B 1 184 ? -1.85 -15.508 3.465 1 92.44 184 THR B CA 1
ATOM 4275 C C . THR B 1 184 ? -2.168 -14.234 2.693 1 92.44 184 THR B C 1
ATOM 4277 O O . THR B 1 184 ? -3.338 -13.898 2.492 1 92.44 184 THR B O 1
ATOM 4280 N N . HIS B 1 185 ? -1.153 -13.508 2.271 1 91.69 185 HIS B N 1
ATOM 4281 C CA . HIS B 1 185 ? -1.336 -12.297 1.487 1 91.69 185 HIS B CA 1
ATOM 4282 C C . HIS B 1 185 ? -2.096 -12.578 0.196 1 91.69 185 HIS B C 1
ATOM 4284 O O . HIS B 1 185 ? -3.055 -11.875 -0.133 1 91.69 185 HIS B O 1
ATOM 4290 N N . VAL B 1 186 ? -1.705 -13.633 -0.476 1 96.38 186 VAL B N 1
ATOM 4291 C CA . VAL B 1 186 ? -2.299 -13.984 -1.762 1 96.38 186 VAL B CA 1
ATOM 4292 C C . VAL B 1 186 ? -3.723 -14.492 -1.553 1 96.38 186 VAL B C 1
ATOM 4294 O O . VAL B 1 186 ? -4.633 -14.133 -2.299 1 96.38 186 VAL B O 1
ATOM 4297 N N . ALA B 1 187 ? -3.918 -15.297 -0.542 1 97.5 187 ALA B N 1
ATOM 4298 C CA . ALA B 1 187 ? -5.266 -15.758 -0.226 1 97.5 187 ALA B CA 1
ATOM 4299 C C . ALA B 1 187 ? -6.184 -14.586 0.118 1 97.5 187 ALA B C 1
ATOM 4301 O O . ALA B 1 187 ? -7.371 -14.602 -0.212 1 97.5 187 ALA B O 1
ATOM 4302 N N . GLY B 1 188 ? -5.621 -13.695 0.758 1 97.31 188 GLY B N 1
ATOM 4303 C CA . GLY B 1 188 ? -6.371 -12.492 1.085 1 97.31 188 GLY B CA 1
ATOM 4304 C C . GLY B 1 188 ? -6.859 -11.742 -0.139 1 97.31 188 GLY B C 1
ATOM 4305 O O . GLY B 1 188 ? -8.008 -11.289 -0.179 1 97.31 188 GLY B O 1
ATOM 4306 N N . ILE B 1 189 ? -6.008 -11.602 -1.116 1 98 189 ILE B N 1
ATOM 4307 C CA . ILE B 1 189 ? -6.367 -10.93 -2.359 1 98 189 ILE B CA 1
ATOM 4308 C C . ILE B 1 189 ? -7.492 -11.695 -3.053 1 98 189 ILE B C 1
ATOM 4310 O O . ILE B 1 189 ? -8.367 -11.086 -3.678 1 98 189 ILE B O 1
ATOM 4314 N N . ILE B 1 190 ? -7.508 -12.977 -2.865 1 98.81 190 ILE B N 1
ATOM 4315 C CA . ILE B 1 190 ? -8.5 -13.805 -3.533 1 98.81 190 ILE B CA 1
ATOM 4316 C C . ILE B 1 190 ? -9.852 -13.648 -2.842 1 98.81 190 ILE B C 1
ATOM 4318 O O . ILE B 1 190 ? -10.859 -13.344 -3.49 1 98.81 190 ILE B O 1
ATOM 4322 N N . GLY B 1 191 ? -9.805 -13.859 -1.506 1 98.44 191 GLY B N 1
ATOM 4323 C CA . GLY B 1 191 ? -11.141 -14.062 -0.974 1 98.44 191 GLY B CA 1
ATOM 4324 C C . GLY B 1 191 ? -11.305 -13.539 0.439 1 98.44 191 GLY B C 1
ATOM 4325 O O . GLY B 1 191 ? -12.102 -14.07 1.215 1 98.44 191 GLY B O 1
ATOM 4326 N N . SER B 1 192 ? -10.602 -12.602 0.971 1 97.38 192 SER B N 1
ATOM 4327 C CA . SER B 1 192 ? -10.836 -12.023 2.291 1 97.38 192 SER B CA 1
ATOM 4328 C C . SER B 1 192 ? -11.992 -11.023 2.262 1 97.38 192 SER B C 1
ATOM 4330 O O . SER B 1 192 ? -12.414 -10.594 1.188 1 97.38 192 SER B O 1
ATOM 4332 N N . ASN B 1 193 ? -12.531 -10.695 3.432 1 96.12 193 ASN B N 1
ATOM 4333 C CA . ASN B 1 193 ? -13.664 -9.789 3.543 1 96.12 193 ASN B CA 1
ATOM 4334 C C . ASN B 1 193 ? -13.312 -8.391 3.043 1 96.12 193 ASN B C 1
ATOM 4336 O O . ASN B 1 193 ? -14.109 -7.758 2.35 1 96.12 193 ASN B O 1
ATOM 4340 N N . THR B 1 194 ? -12.156 -7.965 3.348 1 91.75 194 THR B N 1
ATOM 4341 C CA . THR B 1 194 ? -11.781 -6.582 3.061 1 91.75 194 THR B CA 1
ATOM 4342 C C . THR B 1 194 ? -11.055 -6.484 1.725 1 91.75 194 THR B C 1
ATOM 4344 O O . THR B 1 194 ? -11.32 -5.582 0.928 1 91.75 194 THR B O 1
ATOM 4347 N N . PHE B 1 195 ? -10.172 -7.402 1.393 1 95.06 195 PHE B N 1
ATOM 4348 C CA . PHE B 1 195 ? -9.227 -7.25 0.29 1 95.06 195 PHE B CA 1
ATOM 4349 C C . PHE B 1 195 ? -9.578 -8.195 -0.854 1 95.06 195 PHE B C 1
ATOM 4351 O O . PHE B 1 195 ? -8.969 -8.133 -1.923 1 95.06 195 PHE B O 1
ATOM 4358 N N . GLY B 1 196 ? -10.516 -9.008 -0.716 1 98.25 196 GLY B N 1
ATOM 4359 C CA . GLY B 1 196 ? -10.766 -10.102 -1.643 1 98.25 196 GLY B CA 1
ATOM 4360 C C . GLY B 1 196 ? -11.531 -9.68 -2.877 1 98.25 196 GLY B C 1
ATOM 4361 O O . GLY B 1 196 ? -12.445 -8.852 -2.793 1 98.25 196 GLY B O 1
ATOM 4362 N N . VAL B 1 197 ? -11.156 -10.289 -3.99 1 98.69 197 VAL B N 1
ATOM 4363 C CA . VAL B 1 197 ? -11.93 -10.172 -5.219 1 98.69 197 VAL B CA 1
ATOM 4364 C C . VAL B 1 197 ? -13.25 -10.93 -5.074 1 98.69 197 VAL B C 1
ATOM 4366 O O . VAL B 1 197 ? -14.32 -10.391 -5.352 1 98.69 197 VAL B O 1
ATOM 4369 N N . ALA B 1 198 ? -13.211 -12.164 -4.633 1 98.81 198 ALA B N 1
ATOM 4370 C CA . ALA B 1 198 ? -14.336 -13.078 -4.441 1 98.81 198 ALA B CA 1
ATOM 4371 C C . ALA B 1 198 ? -14.625 -13.289 -2.957 1 98.81 198 ALA B C 1
ATOM 4373 O O . ALA B 1 198 ? -14.273 -14.32 -2.389 1 98.81 198 ALA B O 1
ATOM 4374 N N . LYS B 1 199 ? -15.391 -12.461 -2.348 1 98.12 199 LYS B N 1
ATOM 4375 C CA . LYS B 1 199 ? -15.461 -12.281 -0.899 1 98.12 199 LYS B CA 1
ATOM 4376 C C . LYS B 1 199 ? -16.234 -13.43 -0.243 1 98.12 199 LYS B C 1
ATOM 4378 O O . LYS B 1 199 ? -16.172 -13.609 0.975 1 98.12 199 LYS B O 1
ATOM 4383 N N . ARG B 1 200 ? -16.922 -14.258 -1.044 1 98.56 200 ARG B N 1
ATOM 4384 C CA . ARG B 1 200 ? -17.703 -15.336 -0.45 1 98.56 200 ARG B CA 1
ATOM 4385 C C . ARG B 1 200 ? -17.25 -16.688 -0.982 1 98.56 200 ARG B C 1
ATOM 4387 O O . ARG B 1 200 ? -17.938 -17.703 -0.778 1 98.56 200 ARG B O 1
ATOM 4394 N N . ALA B 1 201 ? -16.156 -16.75 -1.7 1 98.81 201 ALA B N 1
ATOM 4395 C CA . ALA B 1 201 ? -15.625 -18.016 -2.178 1 98.81 201 ALA B CA 1
ATOM 4396 C C . ALA B 1 201 ? -15.062 -18.844 -1.023 1 98.81 201 ALA B C 1
ATOM 4398 O O . ALA B 1 201 ? -14.734 -18.297 0.033 1 98.81 201 ALA B O 1
ATOM 4399 N N . GLN B 1 202 ? -15.023 -20.125 -1.229 1 98.81 202 GLN B N 1
ATOM 4400 C CA . GLN B 1 202 ? -14.352 -21.031 -0.293 1 98.81 202 GLN B CA 1
ATOM 4401 C C . GLN B 1 202 ? -12.883 -21.188 -0.647 1 98.81 202 GLN B C 1
ATOM 4403 O O . GLN B 1 202 ? -12.539 -21.469 -1.797 1 98.81 202 GLN B O 1
ATOM 4408 N N . LEU B 1 203 ? -12.039 -20.984 0.351 1 98.81 203 LEU B N 1
ATOM 4409 C CA . LEU B 1 203 ? -10.602 -21.062 0.123 1 98.81 203 LEU B CA 1
ATOM 4410 C C . LEU B 1 203 ? -10.031 -22.375 0.684 1 98.81 203 LEU B C 1
ATOM 4412 O O . LEU B 1 203 ? -10.133 -22.625 1.886 1 98.81 203 LEU B O 1
ATOM 4416 N N . HIS B 1 204 ? -9.508 -23.156 -0.15 1 98.62 204 HIS B N 1
ATOM 4417 C CA . HIS B 1 204 ? -8.773 -24.375 0.21 1 98.62 204 HIS B CA 1
ATOM 4418 C C . HIS B 1 204 ? -7.27 -24.156 0.074 1 98.62 204 HIS B C 1
ATOM 4420 O O . HIS B 1 204 ? -6.754 -24.047 -1.04 1 98.62 204 HIS B O 1
ATOM 4426 N N . LEU B 1 205 ? -6.609 -24.141 1.202 1 96.44 205 LEU B N 1
ATOM 4427 C CA . LEU B 1 205 ? -5.199 -23.781 1.243 1 96.44 205 LEU B CA 1
ATOM 4428 C C . LEU B 1 205 ? -4.312 -25.016 1.222 1 96.44 205 LEU B C 1
ATOM 4430 O O . LEU B 1 205 ? -4.57 -25.984 1.945 1 96.44 205 LEU B O 1
ATOM 4434 N N . LEU B 1 206 ? -3.385 -24.969 0.325 1 95.5 206 LEU B N 1
ATOM 4435 C CA . LEU B 1 206 ? -2.436 -26.062 0.16 1 95.5 206 LEU B CA 1
ATOM 4436 C C . LEU B 1 206 ? -1.001 -25.562 0.313 1 95.5 206 LEU B C 1
ATOM 4438 O O . LEU B 1 206 ? -0.494 -24.844 -0.549 1 95.5 206 LEU B O 1
ATOM 4442 N N . GLN B 1 207 ? -0.352 -25.984 1.346 1 91.94 207 GLN B N 1
ATOM 4443 C CA . GLN B 1 207 ? 0.994 -25.516 1.664 1 91.94 207 GLN B CA 1
ATOM 4444 C C . GLN B 1 207 ? 2.051 -26.422 1.039 1 91.94 207 GLN B C 1
ATOM 4446 O O . GLN B 1 207 ? 2.016 -27.641 1.219 1 91.94 207 GLN B O 1
ATOM 4451 N N . SER B 1 208 ? 2.936 -25.766 0.266 1 87.81 208 SER B N 1
ATOM 4452 C CA . SER B 1 208 ? 4.023 -26.531 -0.332 1 87.81 208 SER B CA 1
ATOM 4453 C C . SER B 1 208 ? 5.242 -25.656 -0.592 1 87.81 208 SER B C 1
ATOM 4455 O O . SER B 1 208 ? 5.117 -24.438 -0.71 1 87.81 208 SER B O 1
ATOM 4457 N N . THR B 1 209 ? 6.477 -26.328 -0.702 1 88.94 209 THR B N 1
ATOM 4458 C CA . THR B 1 209 ? 7.688 -25.531 -0.877 1 88.94 209 THR B CA 1
ATOM 4459 C C . THR B 1 209 ? 8.633 -26.203 -1.869 1 88.94 209 THR B C 1
ATOM 4461 O O . THR B 1 209 ? 9.734 -25.719 -2.113 1 88.94 209 THR B O 1
ATOM 4464 N N . THR B 1 210 ? 8.203 -27.375 -2.438 1 92.44 210 THR B N 1
ATOM 4465 C CA . THR B 1 210 ? 9.102 -28.062 -3.355 1 92.44 210 THR B CA 1
ATOM 4466 C C . THR B 1 210 ? 8.344 -28.562 -4.582 1 92.44 210 THR B C 1
ATOM 4468 O O . THR B 1 210 ? 7.121 -28.672 -4.559 1 92.44 210 THR B O 1
ATOM 4471 N N . VAL B 1 211 ? 9.133 -28.875 -5.621 1 94.69 211 VAL B N 1
ATOM 4472 C CA . VAL B 1 211 ? 8.555 -29.422 -6.84 1 94.69 211 VAL B CA 1
ATOM 4473 C C . VAL B 1 211 ? 7.812 -30.719 -6.52 1 94.69 211 VAL B C 1
ATOM 4475 O O . VAL B 1 211 ? 6.691 -30.938 -6.988 1 94.69 211 VAL B O 1
ATOM 4478 N N . THR B 1 212 ? 8.422 -31.562 -5.707 1 94.56 212 THR B N 1
ATOM 4479 C CA . THR B 1 212 ? 7.82 -32.844 -5.348 1 94.56 212 THR B CA 1
ATOM 4480 C C . THR B 1 212 ? 6.516 -32.625 -4.582 1 94.56 212 THR B C 1
ATOM 4482 O O . THR B 1 212 ? 5.484 -33.219 -4.934 1 94.56 212 THR B O 1
ATOM 4485 N N . SER B 1 213 ? 6.598 -31.828 -3.582 1 93.88 213 SER B N 1
ATOM 4486 C CA . SER B 1 213 ? 5.406 -31.641 -2.758 1 93.88 213 SER B CA 1
ATOM 4487 C C . SER B 1 213 ? 4.258 -31.047 -3.568 1 93.88 213 SER B C 1
ATOM 4489 O O . SER B 1 213 ? 3.1 -31.422 -3.377 1 93.88 213 SER B O 1
ATOM 4491 N N . VAL B 1 214 ? 4.535 -30.141 -4.469 1 95.88 214 VAL B N 1
ATOM 4492 C CA . VAL B 1 214 ? 3.504 -29.562 -5.32 1 95.88 214 VAL B CA 1
ATOM 4493 C C . VAL B 1 214 ? 2.922 -30.641 -6.234 1 95.88 214 VAL B C 1
ATOM 4495 O O . VAL B 1 214 ? 1.704 -30.734 -6.395 1 95.88 214 VAL B O 1
ATOM 4498 N N . SER B 1 215 ? 3.766 -31.438 -6.812 1 96.94 215 SER B N 1
ATOM 4499 C CA . SER B 1 215 ? 3.314 -32.5 -7.73 1 96.94 215 SER B CA 1
ATOM 4500 C C . SER B 1 215 ? 2.439 -33.5 -7.016 1 96.94 215 SER B C 1
ATOM 4502 O O . SER B 1 215 ? 1.396 -33.906 -7.535 1 96.94 215 SER B O 1
ATOM 4504 N N . VAL B 1 216 ? 2.881 -33.875 -5.844 1 96 216 VAL B N 1
ATOM 4505 C CA . VAL B 1 216 ? 2.117 -34.844 -5.055 1 96 216 VAL B CA 1
ATOM 4506 C C . VAL B 1 216 ? 0.762 -34.219 -4.684 1 96 216 VAL B C 1
ATOM 4508 O O . VAL B 1 216 ? -0.267 -34.906 -4.766 1 96 216 VAL B O 1
ATOM 4511 N N . MET B 1 217 ? 0.758 -33 -4.312 1 96.5 217 MET B N 1
ATOM 4512 C CA . MET B 1 217 ? -0.469 -32.312 -3.934 1 96.5 217 MET B CA 1
ATOM 4513 C C . MET B 1 217 ? -1.43 -32.219 -5.113 1 96.5 217 MET B C 1
ATOM 4515 O O . MET B 1 217 ? -2.631 -32.438 -4.961 1 96.5 217 MET B O 1
ATOM 4519 N N . LEU B 1 218 ? -0.893 -31.875 -6.234 1 98.06 218 LEU B N 1
ATOM 4520 C CA . LEU B 1 218 ? -1.748 -31.766 -7.41 1 98.06 218 LEU B CA 1
ATOM 4521 C C . LEU B 1 218 ? -2.291 -33.125 -7.824 1 98.06 218 LEU B C 1
ATOM 4523 O O . LEU B 1 218 ? -3.426 -33.219 -8.297 1 98.06 218 LEU B O 1
ATOM 4527 N N . ASP B 1 219 ? -1.479 -34.156 -7.676 1 97.81 219 ASP B N 1
ATOM 4528 C CA . ASP B 1 219 ? -1.951 -35.5 -7.949 1 97.81 219 ASP B CA 1
ATOM 4529 C C . ASP B 1 219 ? -3.102 -35.875 -7.02 1 97.81 219 ASP B C 1
ATOM 4531 O O . ASP B 1 219 ? -4.098 -36.438 -7.461 1 97.81 219 ASP B O 1
ATOM 4535 N N . CYS B 1 220 ? -2.963 -35.594 -5.824 1 97.38 220 CYS B N 1
ATOM 4536 C CA . CYS B 1 220 ? -4.012 -35.812 -4.84 1 97.38 220 CYS B CA 1
ATOM 4537 C C . CYS B 1 220 ? -5.258 -35 -5.172 1 97.38 220 CYS B C 1
ATOM 4539 O O . CYS B 1 220 ? -6.371 -35.531 -5.156 1 97.38 220 CYS B O 1
ATOM 4541 N N . LEU B 1 221 ? -5.105 -33.781 -5.523 1 97.94 221 LEU B N 1
ATOM 4542 C CA . LEU B 1 221 ? -6.207 -32.844 -5.816 1 97.94 221 LEU B CA 1
ATOM 4543 C C . LEU B 1 221 ? -6.988 -33.312 -7.039 1 97.94 221 LEU B C 1
ATOM 4545 O O . LEU B 1 221 ? -8.203 -33.125 -7.117 1 97.94 221 LEU B O 1
ATOM 4549 N N . ALA B 1 222 ? -6.281 -33.906 -7.984 1 98.06 222 ALA B N 1
ATOM 4550 C CA . ALA B 1 222 ? -6.941 -34.406 -9.188 1 98.06 222 ALA B CA 1
ATOM 4551 C C . ALA B 1 222 ? -8.047 -35.375 -8.836 1 98.06 222 ALA B C 1
ATOM 4553 O O . ALA B 1 222 ? -9.031 -35.5 -9.57 1 98.06 222 ALA B O 1
ATOM 4554 N N . GLU B 1 223 ? -7.91 -36 -7.77 1 96.81 223 GLU B N 1
ATOM 4555 C CA . GLU B 1 223 ? -8.891 -37 -7.324 1 96.81 223 GLU B CA 1
ATOM 4556 C C . GLU B 1 223 ? -9.914 -36.375 -6.383 1 96.81 223 GLU B C 1
ATOM 4558 O O . GLU B 1 223 ? -11.086 -36.75 -6.387 1 96.81 223 GLU B O 1
ATOM 4563 N N . LYS B 1 224 ? -9.531 -35.406 -5.656 1 97.69 224 LYS B N 1
ATOM 4564 C CA . LYS B 1 224 ? -10.328 -35 -4.496 1 97.69 224 LYS B CA 1
ATOM 4565 C C . LYS B 1 224 ? -10.992 -33.656 -4.723 1 97.69 224 LYS B C 1
ATOM 4567 O O . LYS B 1 224 ? -11.844 -33.219 -3.932 1 97.69 224 LYS B O 1
ATOM 4572 N N . MET B 1 225 ? -10.695 -33 -5.746 1 97.62 225 MET B N 1
ATOM 4573 C CA . MET B 1 225 ? -11.172 -31.641 -5.988 1 97.62 225 MET B CA 1
ATOM 4574 C C . MET B 1 225 ? -12.695 -31.609 -6.07 1 97.62 225 MET B C 1
ATOM 4576 O O . MET B 1 225 ? -13.305 -32.5 -6.668 1 97.62 225 MET B O 1
ATOM 4580 N N . VAL B 1 226 ? -13.305 -30.578 -5.488 1 98.25 226 VAL B N 1
ATOM 4581 C CA . VAL B 1 226 ? -14.742 -30.312 -5.582 1 98.25 226 VAL B CA 1
ATOM 4582 C C . VAL B 1 226 ? -14.984 -29.109 -6.492 1 98.25 226 VAL B C 1
ATOM 4584 O O . VAL B 1 226 ? -14.375 -28.047 -6.316 1 98.25 226 VAL B O 1
ATOM 4587 N N . LYS B 1 227 ? -15.805 -29.297 -7.449 1 98.31 227 LYS B N 1
ATOM 4588 C CA . LYS B 1 227 ? -16.125 -28.234 -8.398 1 98.31 227 LYS B CA 1
ATOM 4589 C C . LYS B 1 227 ? -17.438 -27.547 -8.016 1 98.31 227 LYS B C 1
ATOM 4591 O O . LYS B 1 227 ? -18.281 -28.125 -7.348 1 98.31 227 LYS B O 1
ATOM 4596 N N . PRO B 1 228 ? -17.766 -26.312 -8.461 1 98.62 228 PRO B N 1
ATOM 4597 C CA . PRO B 1 228 ? -16.922 -25.453 -9.312 1 98.62 228 PRO B CA 1
ATOM 4598 C C . PRO B 1 228 ? -15.609 -25.062 -8.633 1 98.62 228 PRO B C 1
ATOM 4600 O O . PRO B 1 228 ? -15.594 -24.781 -7.434 1 98.62 228 PRO B O 1
ATOM 4603 N N . ALA B 1 229 ? -14.469 -25.047 -9.445 1 98.81 229 ALA B N 1
ATOM 4604 C CA . ALA B 1 229 ? -13.148 -24.906 -8.82 1 98.81 229 ALA B CA 1
ATOM 4605 C C . ALA B 1 229 ? -12.219 -24.062 -9.688 1 98.81 229 ALA B C 1
ATOM 4607 O O . ALA B 1 229 ? -12.383 -24 -10.914 1 98.81 229 ALA B O 1
ATOM 4608 N N . VAL B 1 230 ? -11.297 -23.359 -9.055 1 98.81 230 VAL B N 1
ATOM 4609 C CA . VAL B 1 230 ? -10.148 -22.672 -9.641 1 98.81 230 VAL B CA 1
ATOM 4610 C C . VAL B 1 230 ? -8.891 -23 -8.836 1 98.81 230 VAL B C 1
ATOM 4612 O O . VAL B 1 230 ? -8.945 -23.141 -7.617 1 98.81 230 VAL B O 1
ATOM 4615 N N . VAL B 1 231 ? -7.777 -23.203 -9.531 1 98.88 231 VAL B N 1
ATOM 4616 C CA . VAL B 1 231 ? -6.492 -23.359 -8.859 1 98.88 231 VAL B CA 1
ATOM 4617 C C . VAL B 1 231 ? -5.645 -22.109 -9.055 1 98.88 231 VAL B C 1
ATOM 4619 O O . VAL B 1 231 ? -5.539 -21.594 -10.172 1 98.88 231 VAL B O 1
ATOM 4622 N N . SER B 1 232 ? -5.09 -21.609 -7.969 1 98.81 232 SER B N 1
ATOM 4623 C CA . SER B 1 232 ? -4.207 -20.438 -7.98 1 98.81 232 SER B CA 1
ATOM 4624 C C . SER B 1 232 ? -2.842 -20.781 -7.387 1 98.81 232 SER B C 1
ATOM 4626 O O . SER B 1 232 ? -2.75 -21.234 -6.246 1 98.81 232 SER B O 1
ATOM 4628 N N . MET B 1 233 ? -1.797 -20.547 -8.172 1 97.88 233 MET B N 1
ATOM 4629 C CA . MET B 1 233 ? -0.43 -20.781 -7.715 1 97.88 233 MET B CA 1
ATOM 4630 C C . MET B 1 233 ? 0.513 -19.703 -8.242 1 97.88 233 MET B C 1
ATOM 4632 O O . MET B 1 233 ? 0.749 -19.609 -9.445 1 97.88 233 MET B O 1
ATOM 4636 N N . SER B 1 234 ? 1.034 -18.984 -7.363 1 95.38 234 SER B N 1
ATOM 4637 C CA . SER B 1 234 ? 1.935 -17.906 -7.789 1 95.38 234 SER B CA 1
ATOM 4638 C C . SER B 1 234 ? 3.385 -18.25 -7.465 1 95.38 234 SER B C 1
ATOM 4640 O O . SER B 1 234 ? 4.152 -17.375 -7.051 1 95.38 234 SER B O 1
ATOM 4642 N N . MET B 1 235 ? 3.736 -19.469 -7.582 1 92.5 235 MET B N 1
ATOM 4643 C CA . MET B 1 235 ? 5.102 -19.938 -7.348 1 92.5 235 MET B CA 1
ATOM 4644 C C . MET B 1 235 ? 5.797 -20.266 -8.664 1 92.5 235 MET B C 1
ATOM 4646 O O . MET B 1 235 ? 5.137 -20.578 -9.656 1 92.5 235 MET B O 1
ATOM 4650 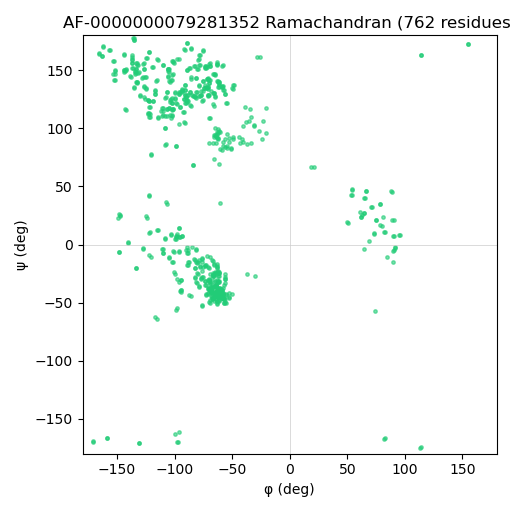N N . GLY B 1 236 ? 7.137 -20.094 -8.594 1 91.12 236 GLY B N 1
ATOM 4651 C CA . GLY B 1 236 ? 7.945 -20.391 -9.766 1 91.12 236 GLY B CA 1
ATOM 4652 C C . GLY B 1 236 ? 9.141 -21.266 -9.461 1 91.12 236 GLY B C 1
ATOM 4653 O O . GLY B 1 236 ? 9.156 -21.984 -8.453 1 91.12 236 GLY B O 1
ATOM 4654 N N . ASN B 1 237 ? 9.984 -21.391 -10.445 1 90.56 237 ASN B N 1
ATOM 4655 C CA . ASN B 1 237 ? 11.242 -22.125 -10.352 1 90.56 237 ASN B CA 1
ATOM 4656 C C . ASN B 1 237 ? 11.031 -23.625 -10.453 1 90.56 237 ASN B C 1
ATOM 4658 O O . ASN B 1 237 ? 11.641 -24.406 -9.711 1 90.56 237 ASN B O 1
ATOM 4662 N N . PHE B 1 238 ? 10.062 -23.938 -11.258 1 95.38 238 PHE B N 1
ATOM 4663 C CA . PHE B 1 238 ? 9.867 -25.344 -11.555 1 95.38 238 PHE B CA 1
ATOM 4664 C C . PHE B 1 238 ? 10.688 -25.766 -12.766 1 95.38 238 PHE B C 1
ATOM 4666 O O . PHE B 1 238 ? 10.953 -24.953 -13.656 1 95.38 238 PHE B O 1
ATOM 4673 N N . PRO B 1 239 ? 11.102 -27.047 -12.781 1 95.75 239 PRO B N 1
ATOM 4674 C CA . PRO B 1 239 ? 11.703 -27.531 -14.031 1 95.75 239 PRO B CA 1
ATOM 4675 C C . PRO B 1 239 ? 10.727 -27.516 -15.203 1 95.75 239 PRO B C 1
ATOM 4677 O O . PRO B 1 239 ? 9.516 -27.625 -15.008 1 95.75 239 PRO B O 1
ATOM 4680 N N . HIS B 1 240 ? 11.266 -27.438 -16.391 1 95.31 240 HIS B N 1
ATOM 4681 C CA . HIS B 1 240 ? 10.43 -27.281 -17.578 1 95.31 240 HIS B CA 1
ATOM 4682 C C . HIS B 1 240 ? 9.492 -28.469 -17.75 1 95.31 240 HIS B C 1
ATOM 4684 O O . HIS B 1 240 ? 8.414 -28.344 -18.344 1 95.31 240 HIS B O 1
ATOM 4690 N N . SER B 1 241 ? 9.836 -29.625 -17.266 1 95.06 241 SER B N 1
ATOM 4691 C CA . SER B 1 241 ? 8.977 -30.812 -17.344 1 95.06 241 SER B CA 1
ATOM 4692 C C . SER B 1 241 ? 7.668 -30.578 -16.594 1 95.06 241 SER B C 1
ATOM 4694 O O . SER B 1 241 ? 6.676 -31.266 -16.859 1 95.06 241 SER B O 1
ATOM 4696 N N . PHE B 1 242 ? 7.707 -29.672 -15.664 1 97.06 242 PHE B N 1
ATOM 4697 C CA . PHE B 1 242 ? 6.504 -29.391 -14.891 1 97.06 242 PHE B CA 1
ATOM 4698 C C . PHE B 1 242 ? 5.426 -28.766 -15.773 1 97.06 242 PHE B C 1
ATOM 4700 O O . PHE B 1 242 ? 4.234 -28.875 -15.477 1 97.06 242 PHE B O 1
ATOM 4707 N N . ASN B 1 243 ? 5.805 -28.094 -16.859 1 97.75 243 ASN B N 1
ATOM 4708 C CA . ASN B 1 243 ? 4.824 -27.578 -17.812 1 97.75 243 ASN B CA 1
ATOM 4709 C C . ASN B 1 243 ? 3.91 -28.688 -18.328 1 97.75 243 ASN B C 1
ATOM 4711 O O . ASN B 1 243 ? 2.691 -28.516 -18.391 1 97.75 243 ASN B O 1
ATOM 4715 N N . ASP B 1 244 ? 4.48 -29.812 -18.641 1 96.56 244 ASP B N 1
ATOM 4716 C CA . ASP B 1 244 ? 3.699 -30.953 -19.125 1 96.56 244 ASP B CA 1
ATOM 4717 C C . ASP B 1 244 ? 2.807 -31.516 -18.016 1 96.56 244 ASP B C 1
ATOM 4719 O O . ASP B 1 244 ? 1.67 -31.906 -18.281 1 96.56 244 ASP B O 1
ATOM 4723 N N . PHE B 1 245 ? 3.381 -31.562 -16.875 1 97.12 245 PHE B N 1
ATOM 4724 C CA . PHE B 1 245 ? 2.639 -32.094 -15.742 1 97.12 245 PHE B CA 1
ATOM 4725 C C . PHE B 1 245 ? 1.396 -31.266 -15.461 1 97.12 245 PHE B C 1
ATOM 4727 O O . PHE B 1 245 ? 0.297 -31.797 -15.32 1 97.12 245 PHE B O 1
ATOM 4734 N N . VAL B 1 246 ? 1.541 -29.938 -15.398 1 98.31 246 VAL B N 1
ATOM 4735 C CA . VAL B 1 246 ? 0.421 -29.062 -15.086 1 98.31 246 VAL B CA 1
ATOM 4736 C C . VAL B 1 246 ? -0.589 -29.078 -16.234 1 98.31 246 VAL B C 1
ATOM 4738 O O . VAL B 1 246 ? -1.799 -29.031 -16 1 98.31 246 VAL B O 1
ATOM 4741 N N . ALA B 1 247 ? -0.105 -29.125 -17.484 1 97.81 247 ALA B N 1
ATOM 4742 C CA . ALA B 1 247 ? -1.008 -29.266 -18.625 1 97.81 247 ALA B CA 1
ATOM 4743 C C . ALA B 1 247 ? -1.872 -30.516 -18.484 1 97.81 247 ALA B C 1
ATOM 4745 O O . ALA B 1 247 ? -3.088 -30.469 -18.688 1 97.81 247 ALA B O 1
ATOM 4746 N N . SER B 1 248 ? -1.257 -31.609 -18.141 1 97.38 248 SER B N 1
ATOM 4747 C CA . SER B 1 248 ? -1.979 -32.844 -17.938 1 97.38 248 SER B CA 1
ATOM 4748 C C . SER B 1 248 ? -2.986 -32.719 -16.797 1 97.38 248 SER B C 1
ATOM 4750 O O . SER B 1 248 ? -4.109 -33.219 -16.906 1 97.38 248 SER B O 1
ATOM 4752 N N . PHE B 1 249 ? -2.6 -32.125 -15.758 1 98.44 249 PHE B N 1
ATOM 4753 C CA . PHE B 1 249 ? -3.486 -31.891 -14.625 1 98.44 249 PHE B CA 1
ATOM 4754 C C . PHE B 1 249 ? -4.742 -31.156 -15.062 1 98.44 249 PHE B C 1
ATOM 4756 O O . PHE B 1 249 ? -5.855 -31.547 -14.703 1 98.44 249 PHE B O 1
ATOM 4763 N N . ILE B 1 250 ? -4.527 -30.047 -15.805 1 98.69 250 ILE B N 1
ATOM 4764 C CA . ILE B 1 250 ? -5.629 -29.203 -16.266 1 98.69 250 ILE B CA 1
ATOM 4765 C C . ILE B 1 250 ? -6.559 -30.016 -17.156 1 98.69 250 ILE B C 1
ATOM 4767 O O . ILE B 1 250 ? -7.781 -29.953 -17.016 1 98.69 250 ILE B O 1
ATOM 4771 N N . ARG B 1 251 ? -6.023 -30.812 -18.016 1 96.75 251 ARG B N 1
ATOM 4772 C CA . ARG B 1 251 ? -6.832 -31.625 -18.922 1 96.75 251 ARG B CA 1
ATOM 4773 C C . ARG B 1 251 ? -7.59 -32.719 -18.172 1 96.75 251 ARG B C 1
ATOM 4775 O O . ARG B 1 251 ? -8.734 -33 -18.5 1 96.75 251 ARG B O 1
ATOM 4782 N N . THR B 1 252 ? -6.945 -33.25 -17.188 1 96.69 252 THR B N 1
ATOM 4783 C CA . THR B 1 252 ? -7.535 -34.344 -16.391 1 96.69 252 THR B CA 1
ATOM 4784 C C . THR B 1 252 ? -8.672 -33.812 -15.523 1 96.69 252 THR B C 1
ATOM 4786 O O . THR B 1 252 ? -9.703 -34.469 -15.375 1 96.69 252 THR B O 1
ATOM 4789 N N . THR B 1 253 ? -8.523 -32.594 -14.969 1 98.12 253 THR B N 1
ATOM 4790 C CA . THR B 1 253 ? -9.453 -32.094 -13.961 1 98.12 253 THR B CA 1
ATOM 4791 C C . THR B 1 253 ? -10.43 -31.109 -14.578 1 98.12 253 THR B C 1
ATOM 4793 O O . THR B 1 253 ? -11.438 -30.766 -13.961 1 98.12 253 THR B O 1
ATOM 4796 N N . ASP B 1 254 ? -10.172 -30.625 -15.742 1 98.12 254 ASP B N 1
ATOM 4797 C CA . ASP B 1 254 ? -10.969 -29.594 -16.406 1 98.12 254 ASP B CA 1
ATOM 4798 C C . ASP B 1 254 ? -11.125 -28.359 -15.508 1 98.12 254 ASP B C 1
ATOM 4800 O O . ASP B 1 254 ? -12.242 -27.891 -15.273 1 98.12 254 ASP B O 1
ATOM 4804 N N . VAL B 1 255 ? -10.078 -27.891 -14.938 1 98.44 255 VAL B N 1
ATOM 4805 C CA . VAL B 1 255 ? -10.094 -26.703 -14.078 1 98.44 255 VAL B CA 1
ATOM 4806 C C . VAL B 1 255 ? -9.195 -25.625 -14.672 1 98.44 255 VAL B C 1
ATOM 4808 O O . VAL B 1 255 ? -8.336 -25.906 -15.508 1 98.44 255 VAL B O 1
ATOM 4811 N N . ASN B 1 256 ? -9.484 -24.359 -14.383 1 98.62 256 ASN B N 1
ATOM 4812 C CA . ASN B 1 256 ? -8.555 -23.266 -14.68 1 98.62 256 ASN B CA 1
ATOM 4813 C C . ASN B 1 256 ? -7.414 -23.219 -13.664 1 98.62 256 ASN B C 1
ATOM 4815 O O . ASN B 1 256 ? -7.648 -23.266 -12.453 1 98.62 256 ASN B O 1
ATOM 4819 N N . PHE B 1 257 ? -6.23 -23.188 -14.188 1 98.88 257 PHE B N 1
ATOM 4820 C CA . PHE B 1 257 ? -5.012 -23.047 -13.406 1 98.88 257 PHE B CA 1
ATOM 4821 C C . PHE B 1 257 ? -4.367 -21.688 -13.648 1 98.88 257 PHE B C 1
ATOM 4823 O O . PHE B 1 257 ? -3.857 -21.422 -14.742 1 98.88 257 PHE B O 1
ATOM 4830 N N . VAL B 1 258 ? -4.395 -20.812 -12.633 1 98.88 258 VAL B N 1
ATOM 4831 C CA . VAL B 1 258 ? -3.863 -19.469 -12.758 1 98.88 258 VAL B CA 1
ATOM 4832 C C . VAL B 1 258 ? -2.469 -19.391 -12.141 1 98.88 258 VAL B C 1
ATOM 4834 O O . VAL B 1 258 ? -2.256 -19.859 -11.023 1 98.88 258 VAL B O 1
ATOM 4837 N N . THR B 1 259 ? -1.529 -18.828 -12.852 1 98.44 259 THR B N 1
ATOM 4838 C CA . THR B 1 259 ? -0.166 -18.703 -12.352 1 98.44 259 THR B CA 1
ATOM 4839 C C . THR B 1 259 ? 0.402 -17.328 -12.648 1 98.44 259 THR B C 1
ATOM 4841 O O . THR B 1 259 ? -0.169 -16.578 -13.445 1 98.44 259 THR B O 1
ATOM 4844 N N . SER B 1 260 ? 1.406 -16.938 -11.945 1 97.69 260 SER B N 1
ATOM 4845 C CA . SER B 1 260 ? 2.104 -15.672 -12.164 1 97.69 260 SER B CA 1
ATOM 4846 C C . SER B 1 260 ? 3.098 -15.781 -13.312 1 97.69 260 SER B C 1
ATOM 4848 O O . SER B 1 260 ? 3.695 -16.844 -13.523 1 97.69 260 SER B O 1
ATOM 4850 N N . ALA B 1 261 ? 3.332 -14.68 -13.977 1 97.81 261 ALA B N 1
ATOM 4851 C CA . ALA B 1 261 ? 4.262 -14.672 -15.102 1 97.81 261 ALA B CA 1
ATOM 4852 C C . ALA B 1 261 ? 5.707 -14.758 -14.625 1 97.81 261 ALA B C 1
ATOM 4854 O O . ALA B 1 261 ? 6.57 -15.297 -15.32 1 97.81 261 ALA B O 1
ATOM 4855 N N . GLY B 1 262 ? 5.965 -14.211 -13.461 1 95.88 262 GLY B N 1
ATOM 4856 C CA . GLY B 1 262 ? 7.324 -14.109 -12.945 1 95.88 262 GLY B CA 1
ATOM 4857 C C . GLY B 1 262 ? 7.82 -12.688 -12.828 1 95.88 262 GLY B C 1
ATOM 4858 O O . GLY B 1 262 ? 7.293 -11.781 -13.484 1 95.88 262 GLY B O 1
ATOM 4859 N N . ASN B 1 263 ? 8.875 -12.484 -12.062 1 92.88 263 ASN B N 1
ATOM 4860 C CA . ASN B 1 263 ? 9.359 -11.148 -11.719 1 92.88 263 ASN B CA 1
ATOM 4861 C C . ASN B 1 263 ? 10.812 -10.953 -12.148 1 92.88 263 ASN B C 1
ATOM 4863 O O . ASN B 1 263 ? 11.609 -10.383 -11.398 1 92.88 263 ASN B O 1
ATOM 4867 N N . ARG B 1 264 ? 11.242 -11.391 -13.297 1 90.62 264 ARG B N 1
ATOM 4868 C CA . ARG B 1 264 ? 12.625 -11.305 -13.758 1 90.62 264 ARG B CA 1
ATOM 4869 C C . ARG B 1 264 ? 12.703 -10.586 -15.102 1 90.62 264 ARG B C 1
ATOM 4871 O O . ARG B 1 264 ? 13.773 -10.539 -15.727 1 90.62 264 ARG B O 1
ATOM 4878 N N . PRO B 1 265 ? 11.938 -9.914 -15.438 1 93.25 265 PRO B N 1
ATOM 4879 C CA . PRO B 1 265 ? 11.602 -9.305 -16.734 1 93.25 265 PRO B CA 1
ATOM 4880 C C . PRO B 1 265 ? 12.188 -10.07 -17.906 1 93.25 265 PRO B C 1
ATOM 4882 O O . PRO B 1 265 ? 13.07 -9.555 -18.609 1 93.25 265 PRO B O 1
ATOM 4885 N N . GLU B 1 266 ? 11.758 -11.188 -18.125 1 96.25 266 GLU B N 1
ATOM 4886 C CA . GLU B 1 266 ? 12.156 -12.055 -19.234 1 96.25 266 GLU B CA 1
ATOM 4887 C C . GLU B 1 266 ? 10.938 -12.703 -19.891 1 96.25 266 GLU B C 1
ATOM 4889 O O . GLU B 1 266 ? 9.805 -12.508 -19.438 1 96.25 266 GLU B O 1
ATOM 4894 N N . ASP B 1 267 ? 11.172 -13.445 -20.969 1 97.88 267 ASP B N 1
ATOM 4895 C CA . ASP B 1 267 ? 10.086 -14.125 -21.672 1 97.88 267 ASP B CA 1
ATOM 4896 C C . ASP B 1 267 ? 9.461 -15.211 -20.812 1 97.88 267 ASP B C 1
ATOM 4898 O O . ASP B 1 267 ? 10.141 -16.172 -20.422 1 97.88 267 ASP B O 1
ATOM 4902 N N . ALA B 1 268 ? 8.195 -15.062 -20.547 1 98 268 ALA B N 1
ATOM 4903 C CA . ALA B 1 268 ? 7.496 -15.992 -19.672 1 98 268 ALA B CA 1
ATOM 4904 C C . ALA B 1 268 ? 7.48 -17.406 -20.25 1 98 268 ALA B C 1
ATOM 4906 O O . ALA B 1 268 ? 7.34 -18.375 -19.516 1 98 268 ALA B O 1
ATOM 4907 N N . CYS B 1 269 ? 7.621 -17.578 -21.578 1 98.06 269 CYS B N 1
ATOM 4908 C CA . CYS B 1 269 ? 7.621 -18.875 -22.234 1 98.06 269 CYS B CA 1
ATOM 4909 C C . CYS B 1 269 ? 8.836 -19.703 -21.812 1 98.06 269 CYS B C 1
ATOM 4911 O O . CYS B 1 269 ? 8.836 -20.922 -21.938 1 98.06 269 CYS B O 1
ATOM 4913 N N . ASN B 1 270 ? 9.812 -19.016 -21.266 1 96.5 270 ASN B N 1
ATOM 4914 C CA . ASN B 1 270 ? 11.047 -19.688 -20.875 1 96.5 270 ASN B CA 1
ATOM 4915 C C . ASN B 1 270 ? 11.008 -20.125 -19.406 1 96.5 270 ASN B C 1
ATOM 4917 O O . ASN B 1 270 ? 12.023 -20.562 -18.859 1 96.5 270 ASN B O 1
ATOM 4921 N N . ASN B 1 271 ? 9.852 -19.969 -18.828 1 95.56 271 ASN B N 1
ATOM 4922 C CA . ASN B 1 271 ? 9.727 -20.297 -17.406 1 95.56 271 ASN B CA 1
ATOM 4923 C C . ASN B 1 271 ? 8.641 -21.359 -17.188 1 95.56 271 ASN B C 1
ATOM 4925 O O . ASN B 1 271 ? 7.883 -21.672 -18.109 1 95.56 271 ASN B O 1
ATOM 4929 N N . SER B 1 272 ? 8.625 -21.922 -16.062 1 96.5 272 SER B N 1
ATOM 4930 C CA . SER B 1 272 ? 7.66 -22.922 -15.625 1 96.5 272 SER B CA 1
ATOM 4931 C C . SER B 1 272 ? 7.082 -22.562 -14.258 1 96.5 272 SER B C 1
ATOM 4933 O O . SER B 1 272 ? 7.824 -22.234 -13.328 1 96.5 272 SER B O 1
ATOM 4935 N N . PRO B 1 273 ? 5.766 -22.562 -14.203 1 97.12 273 PRO B N 1
ATOM 4936 C CA . PRO B 1 273 ? 4.82 -23.156 -15.156 1 97.12 273 PRO B CA 1
ATOM 4937 C C . PRO B 1 273 ? 4.254 -22.141 -16.141 1 97.12 273 PRO B C 1
ATOM 4939 O O . PRO B 1 273 ? 3.359 -22.453 -16.922 1 97.12 273 PRO B O 1
ATOM 4942 N N . SER B 1 274 ? 4.766 -20.938 -16.125 1 97.56 274 SER B N 1
ATOM 4943 C CA . SER B 1 274 ? 4.176 -19.844 -16.906 1 97.56 274 SER B CA 1
ATOM 4944 C C . SER B 1 274 ? 4.254 -20.141 -18.406 1 97.56 274 SER B C 1
ATOM 4946 O O . SER B 1 274 ? 3.51 -19.547 -19.188 1 97.56 274 SER B O 1
ATOM 4948 N N . GLY B 1 275 ? 5.082 -21.031 -18.766 1 97.31 275 GLY B N 1
ATOM 4949 C CA . GLY B 1 275 ? 5.258 -21.344 -20.172 1 97.31 275 GLY B CA 1
ATOM 4950 C C . GLY B 1 275 ? 4.305 -22.422 -20.672 1 97.31 275 GLY B C 1
ATOM 4951 O O . GLY B 1 275 ? 4.25 -22.703 -21.859 1 97.31 275 GLY B O 1
ATOM 4952 N N . ALA B 1 276 ? 3.572 -23.031 -19.781 1 97.12 276 ALA B N 1
ATOM 4953 C CA . ALA B 1 276 ? 2.594 -24.031 -20.203 1 97.12 276 ALA B CA 1
ATOM 4954 C C . ALA B 1 276 ? 1.406 -23.391 -20.906 1 97.12 276 ALA B C 1
ATOM 4956 O O . ALA B 1 276 ? 0.842 -22.406 -20.406 1 97.12 276 ALA B O 1
ATOM 4957 N N . LYS B 1 277 ? 1.002 -23.938 -21.969 1 94.5 277 LYS B N 1
ATOM 4958 C CA . LYS B 1 277 ? -0.021 -23.312 -22.812 1 94.5 277 LYS B CA 1
ATOM 4959 C C . LYS B 1 277 ? -1.386 -23.344 -22.125 1 94.5 277 LYS B C 1
ATOM 4961 O O . LYS B 1 277 ? -2.215 -22.469 -22.344 1 94.5 277 LYS B O 1
ATOM 4966 N N . GLU B 1 278 ? -1.598 -24.359 -21.359 1 97.62 278 GLU B N 1
ATOM 4967 C CA . GLU B 1 278 ? -2.924 -24.578 -20.781 1 97.62 278 GLU B CA 1
ATOM 4968 C C . GLU B 1 278 ? -3.143 -23.703 -19.562 1 97.62 278 GLU B C 1
ATOM 4970 O O . GLU B 1 278 ? -4.273 -23.547 -19.094 1 97.62 278 GLU B O 1
ATOM 4975 N N . VAL B 1 279 ? -2.074 -23.125 -18.969 1 98.56 279 VAL B N 1
ATOM 4976 C CA . VAL B 1 279 ? -2.219 -22.297 -17.766 1 98.56 279 VAL B CA 1
ATOM 4977 C C . VAL B 1 279 ? -2.635 -20.891 -18.156 1 98.56 279 VAL B C 1
ATOM 4979 O O . VAL B 1 279 ? -2.449 -20.469 -19.297 1 98.56 279 VAL B O 1
ATOM 4982 N N . ILE B 1 280 ? -3.322 -20.188 -17.234 1 98.75 280 ILE B N 1
ATOM 4983 C CA . ILE B 1 280 ? -3.551 -18.766 -17.359 1 98.75 280 ILE B CA 1
ATOM 4984 C C . ILE B 1 280 ? -2.434 -18 -16.641 1 98.75 280 ILE B C 1
ATOM 4986 O O . ILE B 1 280 ? -2.375 -17.969 -15.414 1 98.75 280 ILE B O 1
ATOM 4990 N N . THR B 1 281 ? -1.561 -17.438 -17.438 1 98.69 281 THR B N 1
ATOM 4991 C CA . THR B 1 281 ? -0.388 -16.734 -16.922 1 98.69 281 THR B CA 1
ATOM 4992 C C . THR B 1 281 ? -0.656 -15.234 -16.828 1 98.69 281 THR B C 1
ATOM 4994 O O . THR B 1 281 ? -1.076 -14.609 -17.812 1 98.69 281 THR B O 1
ATOM 4997 N N . VAL B 1 282 ? -0.344 -14.641 -15.688 1 98.81 282 VAL B N 1
ATOM 4998 C CA . VAL B 1 282 ? -0.789 -13.281 -15.406 1 98.81 282 VAL B CA 1
ATOM 4999 C C . VAL B 1 282 ? 0.422 -12.375 -15.211 1 98.81 282 VAL B C 1
ATOM 5001 O O . VAL B 1 282 ? 1.3 -12.664 -14.391 1 98.81 282 VAL B O 1
ATOM 5004 N N . GLY B 1 283 ? 0.503 -11.32 -15.984 1 98.56 283 GLY B N 1
ATOM 5005 C CA . GLY B 1 283 ? 1.455 -10.242 -15.75 1 98.56 283 GLY B CA 1
ATOM 5006 C C . GLY B 1 283 ? 0.946 -9.195 -14.781 1 98.56 283 GLY B C 1
ATOM 5007 O O . GLY B 1 283 ? -0.244 -9.164 -14.453 1 98.56 283 GLY B O 1
ATOM 5008 N N . ALA B 1 284 ? 1.841 -8.305 -14.328 1 97.56 284 ALA B N 1
ATOM 5009 C CA . ALA B 1 284 ? 1.493 -7.344 -13.281 1 97.56 284 ALA B CA 1
ATOM 5010 C C . ALA B 1 284 ? 1.551 -5.914 -13.805 1 97.56 284 ALA B C 1
ATOM 5012 O O . ALA B 1 284 ? 2.455 -5.562 -14.562 1 97.56 284 ALA B O 1
ATOM 5013 N N . THR B 1 285 ? 0.583 -5.09 -13.336 1 96.5 285 THR B N 1
ATOM 5014 C CA . THR B 1 285 ? 0.568 -3.67 -13.68 1 96.5 285 THR B CA 1
ATOM 5015 C C . THR B 1 285 ? 0.537 -2.812 -12.414 1 96.5 285 THR B C 1
ATOM 5017 O O . THR B 1 285 ? 0.2 -3.303 -11.336 1 96.5 285 THR B O 1
ATOM 5020 N N . SER B 1 286 ? 0.92 -1.59 -12.648 1 91.06 286 SER B N 1
ATOM 5021 C CA . SER B 1 286 ? 0.739 -0.563 -11.625 1 91.06 286 SER B CA 1
ATOM 5022 C C . SER B 1 286 ? -0.622 0.113 -11.758 1 91.06 286 SER B C 1
ATOM 5024 O O . SER B 1 286 ? -1.357 -0.142 -12.711 1 91.06 286 SER B O 1
ATOM 5026 N N . GLY B 1 287 ? -0.88 0.96 -10.758 1 88.94 287 GLY B N 1
ATOM 5027 C CA . GLY B 1 287 ? -2.135 1.694 -10.781 1 88.94 287 GLY B CA 1
ATOM 5028 C C . GLY B 1 287 ? -2.217 2.703 -11.906 1 88.94 287 GLY B C 1
ATOM 5029 O O . GLY B 1 287 ? -3.297 3.213 -12.219 1 88.94 287 GLY B O 1
ATOM 5030 N N . SER B 1 288 ? -1.126 3.004 -12.539 1 87.56 288 SER B N 1
ATOM 5031 C CA . SER B 1 288 ? -1.081 3.955 -13.641 1 87.56 288 SER B CA 1
ATOM 5032 C C . SER B 1 288 ? -1.162 3.242 -14.992 1 87.56 288 SER B C 1
ATOM 5034 O O . SER B 1 288 ? -0.974 3.861 -16.031 1 87.56 288 SER B O 1
ATOM 5036 N N . ASP B 1 289 ? -1.387 1.92 -15.008 1 94.62 289 ASP B N 1
ATOM 5037 C CA . ASP B 1 289 ? -1.584 1.079 -16.188 1 94.62 289 ASP B CA 1
ATOM 5038 C C . ASP B 1 289 ? -0.281 0.906 -16.953 1 94.62 289 ASP B C 1
ATOM 5040 O O . ASP B 1 289 ? -0.281 0.914 -18.188 1 94.62 289 ASP B O 1
ATOM 5044 N N . TYR B 1 290 ? 0.798 0.904 -16.266 1 93.06 290 TYR B N 1
ATOM 5045 C CA . TYR B 1 290 ? 2.072 0.467 -16.812 1 93.06 290 TYR B CA 1
ATOM 5046 C C . TYR B 1 290 ? 2.449 -0.917 -16.297 1 93.06 290 TYR B C 1
ATOM 5048 O O . TYR B 1 290 ? 2.115 -1.275 -15.172 1 93.06 290 TYR B O 1
ATOM 5056 N N . PRO B 1 291 ? 3.156 -1.695 -17.125 1 95.06 291 PRO B N 1
ATOM 5057 C CA . PRO B 1 291 ? 3.66 -2.969 -16.594 1 95.06 291 PRO B CA 1
ATOM 5058 C C . PRO B 1 291 ? 4.625 -2.791 -15.43 1 95.06 291 PRO B C 1
ATOM 5060 O O . PRO B 1 291 ? 5.395 -1.827 -15.398 1 95.06 291 PRO B O 1
ATOM 5063 N N . TYR B 1 292 ? 4.461 -3.648 -14.414 1 92.56 292 TYR B N 1
ATOM 5064 C CA . TYR B 1 292 ? 5.523 -3.76 -13.414 1 92.56 292 TYR B CA 1
ATOM 5065 C C . TYR B 1 292 ? 6.879 -3.936 -14.086 1 92.56 292 TYR B C 1
ATOM 5067 O O . TYR B 1 292 ? 7.012 -4.707 -15.039 1 92.56 292 TYR B O 1
ATOM 5075 N N . THR B 1 293 ? 7.859 -3.303 -13.648 1 88.44 293 THR B N 1
ATOM 5076 C CA . THR B 1 293 ? 9.148 -3.242 -14.328 1 88.44 293 THR B CA 1
ATOM 5077 C C . THR B 1 293 ? 9.797 -4.621 -14.391 1 88.44 293 THR B C 1
ATOM 5079 O O . THR B 1 293 ? 10.594 -4.902 -15.281 1 88.44 293 THR B O 1
ATOM 5082 N N . LYS B 1 294 ? 9.445 -5.457 -13.477 1 91.62 294 LYS B N 1
ATOM 5083 C CA . LYS B 1 294 ? 10.102 -6.762 -13.438 1 91.62 294 LYS B CA 1
ATOM 5084 C C . LYS B 1 294 ? 9.156 -7.867 -13.898 1 91.62 294 LYS B C 1
ATOM 5086 O O . LYS B 1 294 ? 9.477 -9.055 -13.797 1 91.62 294 LYS B O 1
ATOM 5091 N N . THR B 1 295 ? 7.965 -7.52 -14.359 1 96.25 295 THR B N 1
ATOM 5092 C CA . THR B 1 295 ? 7.023 -8.531 -14.82 1 96.25 295 THR B CA 1
ATOM 5093 C C . THR B 1 295 ? 7.562 -9.25 -16.062 1 96.25 295 THR B C 1
ATOM 5095 O O . THR B 1 295 ? 8.016 -8.609 -17 1 96.25 295 THR B O 1
ATOM 5098 N N . ASN B 1 296 ? 7.57 -10.578 -15.961 1 97.44 296 ASN B N 1
ATOM 5099 C CA . ASN B 1 296 ? 7.824 -11.328 -17.188 1 97.44 296 ASN B CA 1
ATOM 5100 C C . ASN B 1 296 ? 6.789 -11.008 -18.266 1 97.44 296 ASN B C 1
ATOM 5102 O O . ASN B 1 296 ? 5.691 -10.539 -17.953 1 97.44 296 ASN B O 1
ATOM 5106 N N . PHE B 1 297 ? 7.273 -11.203 -19.516 1 98.06 297 PHE B N 1
ATOM 5107 C CA . PHE B 1 297 ? 6.492 -10.719 -20.641 1 98.06 297 PHE B CA 1
ATOM 5108 C C . PHE B 1 297 ? 6.43 -11.773 -21.75 1 98.06 297 PHE B C 1
ATOM 5110 O O . PHE B 1 297 ? 6.828 -12.922 -21.547 1 98.06 297 PHE B O 1
ATOM 5117 N N . GLY B 1 298 ? 5.699 -11.453 -22.812 1 98.44 298 GLY B N 1
ATOM 5118 C CA . GLY B 1 298 ? 5.699 -12.312 -23.984 1 98.44 298 GLY B CA 1
ATOM 5119 C C . GLY B 1 298 ? 4.359 -12.969 -24.25 1 98.44 298 GLY B C 1
ATOM 5120 O O . GLY B 1 298 ? 3.375 -12.672 -23.578 1 98.44 298 GLY B O 1
ATOM 5121 N N . SER B 1 299 ? 4.316 -13.836 -25.219 1 98 299 SER B N 1
ATOM 5122 C CA . SER B 1 299 ? 3.09 -14.422 -25.75 1 98 299 SER B CA 1
ATOM 5123 C C . SER B 1 299 ? 2.5 -15.438 -24.781 1 98 299 SER B C 1
ATOM 5125 O O . SER B 1 299 ? 1.334 -15.82 -24.906 1 98 299 SER B O 1
ATOM 5127 N N . CYS B 1 300 ? 3.326 -15.891 -23.828 1 98.44 300 CYS B N 1
ATOM 5128 C CA . CYS B 1 300 ? 2.814 -16.859 -22.859 1 98.44 300 CYS B CA 1
ATOM 5129 C C . CYS B 1 300 ? 2.064 -16.156 -21.734 1 98.44 300 CYS B C 1
ATOM 5131 O O . CYS B 1 300 ? 1.379 -16.812 -20.938 1 98.44 300 CYS B O 1
ATOM 5133 N N . VAL B 1 301 ? 2.191 -14.852 -21.625 1 98.62 301 VAL B N 1
ATOM 5134 C CA . VAL B 1 301 ? 1.362 -14.094 -20.703 1 98.62 301 VAL B CA 1
ATOM 5135 C C . VAL B 1 301 ? -0.014 -13.844 -21.312 1 98.62 301 VAL B C 1
ATOM 5137 O O . VAL B 1 301 ? -0.119 -13.336 -22.422 1 98.62 301 VAL B O 1
ATOM 5140 N N . ASP B 1 302 ? -1.044 -14.117 -20.578 1 98.62 302 ASP B N 1
ATOM 5141 C CA . ASP B 1 302 ? -2.381 -14.086 -21.156 1 98.62 302 ASP B CA 1
ATOM 5142 C C . ASP B 1 302 ? -3.041 -12.727 -20.938 1 98.62 302 ASP B C 1
ATOM 5144 O O . ASP B 1 302 ? -3.785 -12.242 -21.797 1 98.62 302 ASP B O 1
ATOM 5148 N N . LEU B 1 303 ? -2.877 -12.133 -19.844 1 98.75 303 LEU B N 1
ATOM 5149 C CA . LEU B 1 303 ? -3.443 -10.836 -19.5 1 98.75 303 LEU B CA 1
ATOM 5150 C C . LEU B 1 303 ? -2.721 -10.219 -18.312 1 98.75 303 LEU B C 1
ATOM 5152 O O . LEU B 1 303 ? -1.877 -10.867 -17.688 1 98.75 303 LEU B O 1
ATOM 5156 N N . PHE B 1 304 ? -3.018 -8.977 -18.062 1 98.81 304 PHE B N 1
ATOM 5157 C CA . PHE B 1 304 ? -2.451 -8.242 -16.938 1 98.81 304 PHE B CA 1
ATOM 5158 C C . PHE B 1 304 ? -3.48 -8.07 -15.828 1 98.81 304 PHE B C 1
ATOM 5160 O O . PHE B 1 304 ? -4.684 -8.023 -16.094 1 98.81 304 PHE B O 1
ATOM 5167 N N . ALA B 1 305 ? -3.004 -7.984 -14.625 1 98.81 305 ALA B N 1
ATOM 5168 C CA . ALA B 1 305 ? -3.785 -7.629 -13.438 1 98.81 305 ALA B CA 1
ATOM 5169 C C . ALA B 1 305 ? -2.965 -6.785 -12.469 1 98.81 305 ALA B C 1
ATOM 5171 O O . ALA B 1 305 ? -1.739 -6.711 -12.586 1 98.81 305 ALA B O 1
ATOM 5172 N N . PRO B 1 306 ? -3.637 -6.148 -11.562 1 97.56 306 PRO B N 1
ATOM 5173 C CA . PRO B 1 306 ? -2.912 -5.336 -10.578 1 97.56 306 PRO B CA 1
ATOM 5174 C C . PRO B 1 306 ? -1.888 -6.141 -9.781 1 97.56 306 PRO B C 1
ATOM 5176 O O . PRO B 1 306 ? -2.215 -7.203 -9.25 1 97.56 306 PRO B O 1
ATOM 5179 N N . GLY B 1 307 ? -0.649 -5.523 -9.695 1 95.94 307 GLY B N 1
ATOM 5180 C CA . GLY B 1 307 ? 0.372 -6.277 -8.984 1 95.94 307 GLY B CA 1
ATOM 5181 C C . GLY B 1 307 ? 1.364 -5.391 -8.25 1 95.94 307 GLY B C 1
ATOM 5182 O O . GLY B 1 307 ? 2.193 -5.887 -7.484 1 95.94 307 GLY B O 1
ATOM 5183 N N . VAL B 1 308 ? 1.269 -4.094 -8.438 1 90.88 308 VAL B N 1
ATOM 5184 C CA . VAL B 1 308 ? 2.219 -3.188 -7.801 1 90.88 308 VAL B CA 1
ATOM 5185 C C . VAL B 1 308 ? 1.571 -2.529 -6.582 1 90.88 308 VAL B C 1
ATOM 5187 O O . VAL B 1 308 ? 0.529 -1.88 -6.699 1 90.88 308 VAL B O 1
ATOM 5190 N N . GLY B 1 309 ? 2.215 -2.74 -5.414 1 85.69 309 GLY B N 1
ATOM 5191 C CA . GLY B 1 309 ? 1.71 -2.086 -4.219 1 85.69 309 GLY B CA 1
ATOM 5192 C C . GLY B 1 309 ? 0.343 -2.59 -3.795 1 85.69 309 GLY B C 1
ATOM 5193 O O . GLY B 1 309 ? -0.546 -1.797 -3.477 1 85.69 309 GLY B O 1
ATOM 5194 N N . ILE B 1 310 ? 0.181 -3.85 -3.783 1 91.81 310 ILE B N 1
ATOM 5195 C CA . ILE B 1 310 ? -1.117 -4.438 -3.475 1 91.81 310 ILE B CA 1
ATOM 5196 C C . ILE B 1 310 ? -1.229 -4.68 -1.971 1 91.81 310 ILE B C 1
ATOM 5198 O O . ILE B 1 310 ? -0.375 -5.348 -1.379 1 91.81 310 ILE B O 1
ATOM 5202 N N . ILE B 1 311 ? -2.318 -4.152 -1.366 1 87.94 311 ILE B N 1
ATOM 5203 C CA . ILE B 1 311 ? -2.559 -4.34 0.06 1 87.94 311 ILE B CA 1
ATOM 5204 C C . ILE B 1 311 ? -3.408 -5.59 0.28 1 87.94 311 ILE B C 1
ATOM 5206 O O . ILE B 1 311 ? -4.336 -5.859 -0.486 1 87.94 311 ILE B O 1
ATOM 5210 N N . SER B 1 312 ? -3.051 -6.375 1.265 1 91.88 312 SER B N 1
ATOM 5211 C CA . SER B 1 312 ? -3.797 -7.551 1.707 1 91.88 312 SER B CA 1
ATOM 5212 C C . SER B 1 312 ? -3.43 -7.934 3.137 1 91.88 312 SER B C 1
ATOM 5214 O O . SER B 1 312 ? -2.891 -7.113 3.885 1 91.88 312 SER B O 1
ATOM 5216 N N . ILE B 1 313 ? -3.85 -9.164 3.521 1 88.69 313 ILE B N 1
ATOM 5217 C CA . ILE B 1 313 ? -3.613 -9.633 4.883 1 88.69 313 ILE B CA 1
ATOM 5218 C C . ILE B 1 313 ? -2.113 -9.797 5.117 1 88.69 313 ILE B C 1
ATOM 5220 O O . ILE B 1 313 ? -1.397 -10.328 4.27 1 88.69 313 ILE B O 1
ATOM 5224 N N . GLY B 1 314 ? -1.661 -9.242 6.18 1 81.12 314 GLY B N 1
ATOM 5225 C CA . GLY B 1 314 ? -0.283 -9.406 6.617 1 81.12 314 GLY B CA 1
ATOM 5226 C C . GLY B 1 314 ? -0.14 -10.328 7.812 1 81.12 314 GLY B C 1
ATOM 5227 O O . GLY B 1 314 ? -1.08 -10.492 8.594 1 81.12 314 GLY B O 1
ATOM 5228 N N . VAL B 1 315 ? 0.94 -11.125 7.891 1 72.06 315 VAL B N 1
ATOM 5229 C CA . VAL B 1 315 ? 1.162 -12.023 9.016 1 72.06 315 VAL B CA 1
ATOM 5230 C C . VAL B 1 315 ? 2.486 -11.68 9.695 1 72.06 315 VAL B C 1
ATOM 5232 O O . VAL B 1 315 ? 2.781 -12.188 10.781 1 72.06 315 VAL B O 1
ATOM 5235 N N . ARG B 1 316 ? 3.178 -10.828 8.969 1 56.88 316 ARG B N 1
ATOM 5236 C CA . ARG B 1 316 ? 4.477 -10.586 9.586 1 56.88 316 ARG B CA 1
ATOM 5237 C C . ARG B 1 316 ? 4.332 -9.727 10.836 1 56.88 316 ARG B C 1
ATOM 5239 O O . ARG B 1 316 ? 3.586 -8.742 10.836 1 56.88 316 ARG B O 1
ATOM 5246 N N . ASP B 1 317 ? 5.078 -10.195 11.875 1 53 317 ASP B N 1
ATOM 5247 C CA . ASP B 1 317 ? 5.324 -9.484 13.117 1 53 317 ASP B CA 1
ATOM 5248 C C . ASP B 1 317 ? 4.02 -8.984 13.734 1 53 317 ASP B C 1
ATOM 5250 O O . ASP B 1 317 ? 4.008 -7.992 14.461 1 53 317 ASP B O 1
ATOM 5254 N N . GLY B 1 318 ? 2.861 -9.602 13.281 1 57.12 318 GLY B N 1
ATOM 5255 C CA . GLY B 1 318 ? 1.592 -9.266 13.906 1 57.12 318 GLY B CA 1
ATOM 5256 C C . GLY B 1 318 ? 0.825 -8.195 13.156 1 57.12 318 GLY B C 1
ATOM 5257 O O . GLY B 1 318 ? -0.191 -7.691 13.641 1 57.12 318 GLY B O 1
ATOM 5258 N N . SER B 1 319 ? 1.314 -7.895 12.047 1 59.5 319 SER B N 1
ATOM 5259 C CA . SER B 1 319 ? 0.607 -6.871 11.281 1 59.5 319 SER B CA 1
ATOM 5260 C C . SER B 1 319 ? -0.661 -7.434 10.648 1 59.5 319 SER B C 1
ATOM 5262 O O . SER B 1 319 ? -0.689 -8.594 10.227 1 59.5 319 SER B O 1
ATOM 5264 N N . LYS B 1 320 ? -1.761 -6.625 10.633 1 73.19 320 LYS B N 1
ATOM 5265 C CA . LYS B 1 320 ? -3.033 -7.051 10.055 1 73.19 320 LYS B CA 1
ATOM 5266 C C . LYS B 1 320 ? -3.025 -6.91 8.539 1 73.19 320 LYS B C 1
ATOM 5268 O O . LYS B 1 320 ? -3.742 -7.633 7.84 1 73.19 320 LYS B O 1
ATOM 5273 N N . THR B 1 321 ? -2.162 -5.992 8.07 1 79.56 321 THR B N 1
ATOM 5274 C CA . THR B 1 321 ? -2.102 -5.812 6.621 1 79.56 321 THR B CA 1
ATOM 5275 C C . THR B 1 321 ? -0.654 -5.785 6.141 1 79.56 321 THR B C 1
ATOM 5277 O O . THR B 1 321 ? 0.265 -5.578 6.934 1 79.56 321 THR B O 1
ATOM 5280 N N . ASP B 1 322 ? -0.479 -6.098 4.938 1 81.81 322 ASP B N 1
ATOM 5281 C CA . ASP B 1 322 ? 0.804 -6.035 4.242 1 81.81 322 ASP B CA 1
ATOM 5282 C C . ASP B 1 322 ? 0.624 -5.57 2.797 1 81.81 322 ASP B C 1
ATOM 5284 O O . ASP B 1 322 ? -0.47 -5.676 2.238 1 81.81 322 ASP B O 1
ATOM 5288 N N . VAL B 1 323 ? 1.659 -4.891 2.277 1 84.38 323 VAL B N 1
ATOM 5289 C CA . VAL B 1 323 ? 1.668 -4.453 0.885 1 84.38 323 VAL B CA 1
ATOM 5290 C C . VAL B 1 323 ? 2.811 -5.133 0.136 1 84.38 323 VAL B C 1
ATOM 5292 O O . VAL B 1 323 ? 3.957 -5.113 0.586 1 84.38 323 VAL B O 1
ATOM 5295 N N . ARG B 1 324 ? 2.414 -5.68 -0.972 1 87.06 324 ARG B N 1
ATOM 5296 C CA . ARG B 1 324 ? 3.418 -6.398 -1.752 1 87.06 324 ARG B CA 1
ATOM 5297 C C . ARG B 1 324 ? 3.283 -6.086 -3.238 1 87.06 324 ARG B C 1
ATOM 5299 O O . ARG B 1 324 ? 2.234 -5.617 -3.686 1 87.06 324 ARG B O 1
ATOM 5306 N N . THR B 1 325 ? 4.395 -6.262 -3.932 1 90.06 325 THR B N 1
ATOM 5307 C CA . THR B 1 325 ? 4.496 -6.039 -5.371 1 90.06 325 THR B CA 1
ATOM 5308 C C . THR B 1 325 ? 5.02 -7.289 -6.074 1 90.06 325 THR B C 1
ATOM 5310 O O . THR B 1 325 ? 5.973 -7.918 -5.613 1 90.06 325 THR B O 1
ATOM 5313 N N . GLY B 1 326 ? 4.332 -7.598 -7.164 1 93.31 326 GLY B N 1
ATOM 5314 C CA . GLY B 1 326 ? 4.77 -8.719 -7.984 1 93.31 326 GLY B CA 1
ATOM 5315 C C . GLY B 1 326 ? 3.645 -9.336 -8.789 1 93.31 326 GLY B C 1
ATOM 5316 O O . GLY B 1 326 ? 2.477 -8.984 -8.609 1 93.31 326 GLY B O 1
ATOM 5317 N N . THR B 1 327 ? 4.113 -10.234 -9.633 1 96.88 327 THR B N 1
ATOM 5318 C CA . THR B 1 327 ? 3.125 -11 -10.391 1 96.88 327 THR B CA 1
ATOM 5319 C C . THR B 1 327 ? 2.381 -11.969 -9.484 1 96.88 327 THR B C 1
ATOM 5321 O O . THR B 1 327 ? 1.287 -12.43 -9.82 1 96.88 327 THR B O 1
ATOM 5324 N N . SER B 1 328 ? 2.963 -12.258 -8.375 1 96.62 328 SER B N 1
ATOM 5325 C CA . SER B 1 328 ? 2.291 -13.102 -7.383 1 96.62 328 SER B CA 1
ATOM 5326 C C . SER B 1 328 ? 1.002 -12.453 -6.895 1 96.62 328 SER B C 1
ATOM 5328 O O . SER B 1 328 ? 0.074 -13.141 -6.469 1 96.62 328 SER B O 1
ATOM 5330 N N . GLN B 1 329 ? 0.997 -11.164 -6.863 1 96.19 329 GLN B N 1
ATOM 5331 C CA . GLN B 1 329 ? -0.183 -10.43 -6.418 1 96.19 329 GLN B CA 1
ATOM 5332 C C . GLN B 1 329 ? -1.197 -10.281 -7.547 1 96.19 329 GLN B C 1
ATOM 5334 O O . GLN B 1 329 ? -2.402 -10.188 -7.301 1 96.19 329 GLN B O 1
ATOM 5339 N N . ALA B 1 330 ? -0.727 -10.266 -8.766 1 98.38 330 ALA B N 1
ATOM 5340 C CA . ALA B 1 330 ? -1.599 -10.188 -9.93 1 98.38 330 ALA B CA 1
ATOM 5341 C C . ALA B 1 330 ? -2.385 -11.477 -10.125 1 98.38 330 ALA B C 1
ATOM 5343 O O . ALA B 1 330 ? -3.59 -11.453 -10.375 1 98.38 330 ALA B O 1
ATOM 5344 N N . CYS B 1 331 ? -1.751 -12.547 -9.883 1 98.56 331 CYS B N 1
ATOM 5345 C CA . CYS B 1 331 ? -2.289 -13.891 -10.07 1 98.56 331 CYS B CA 1
ATOM 5346 C C . CYS B 1 331 ? -3.572 -14.078 -9.273 1 98.56 331 CYS B C 1
ATOM 5348 O O . CYS B 1 331 ? -4.609 -14.445 -9.828 1 98.56 331 CYS B O 1
ATOM 5350 N N . PRO B 1 332 ? -3.604 -13.773 -8.031 1 98.75 332 PRO B N 1
ATOM 5351 C CA . PRO B 1 332 ? -4.82 -14.016 -7.254 1 98.75 332 PRO B CA 1
ATOM 5352 C C . PRO B 1 332 ? -5.988 -13.141 -7.707 1 98.75 332 PRO B C 1
ATOM 5354 O O . PRO B 1 332 ? -7.152 -13.508 -7.52 1 98.75 332 PRO B O 1
ATOM 5357 N N . HIS B 1 333 ? -5.77 -11.953 -8.273 1 98.81 333 HIS B N 1
ATOM 5358 C CA . HIS B 1 333 ? -6.871 -11.164 -8.805 1 98.81 333 HIS B CA 1
ATOM 5359 C C . HIS B 1 333 ? -7.625 -11.93 -9.883 1 98.81 333 HIS B C 1
ATOM 5361 O O . HIS B 1 333 ? -8.859 -11.883 -9.938 1 98.81 333 HIS B O 1
ATOM 5367 N N . VAL B 1 334 ? -6.891 -12.625 -10.664 1 98.94 334 VAL B N 1
ATOM 5368 C CA . VAL B 1 334 ? -7.484 -13.383 -11.766 1 98.94 334 VAL B CA 1
ATOM 5369 C C . VAL B 1 334 ? -8.234 -14.594 -11.211 1 98.94 334 VAL B C 1
ATOM 5371 O O . VAL B 1 334 ? -9.352 -14.883 -11.641 1 98.94 334 VAL B O 1
ATOM 5374 N N . ALA B 1 335 ? -7.664 -15.297 -10.258 1 98.94 335 ALA B N 1
ATOM 5375 C CA . ALA B 1 335 ? -8.32 -16.453 -9.648 1 98.94 335 ALA B CA 1
ATOM 5376 C C . ALA B 1 335 ? -9.656 -16.047 -9.023 1 98.94 335 ALA B C 1
ATOM 5378 O O . ALA B 1 335 ? -10.672 -16.734 -9.227 1 98.94 335 ALA B O 1
ATOM 5379 N N . GLY B 1 336 ? -9.672 -14.984 -8.297 1 98.88 336 GLY B N 1
ATOM 5380 C CA . GLY B 1 336 ? -10.922 -14.484 -7.738 1 98.88 336 GLY B CA 1
ATOM 5381 C C . GLY B 1 336 ? -11.953 -14.125 -8.797 1 98.88 336 GLY B C 1
ATOM 5382 O O . GLY B 1 336 ? -13.141 -14.398 -8.633 1 98.88 336 GLY B O 1
ATOM 5383 N N . THR B 1 337 ? -11.477 -13.492 -9.875 1 98.88 337 THR B N 1
ATOM 5384 C CA . THR B 1 337 ? -12.383 -13.07 -10.945 1 98.88 337 THR B CA 1
ATOM 5385 C C . THR B 1 337 ? -13.023 -14.281 -11.609 1 98.88 337 THR B C 1
ATOM 5387 O O . THR B 1 337 ? -14.195 -14.242 -11.984 1 98.88 337 THR B O 1
ATOM 5390 N N . LEU B 1 338 ? -12.305 -15.375 -11.75 1 98.88 338 LEU B N 1
ATOM 5391 C CA . LEU B 1 338 ? -12.867 -16.609 -12.305 1 98.88 338 LEU B CA 1
ATOM 5392 C C . LEU B 1 338 ? -13.992 -17.125 -11.414 1 98.88 338 LEU B C 1
ATOM 5394 O O . LEU B 1 338 ? -14.992 -17.641 -11.922 1 98.88 338 LEU B O 1
ATOM 5398 N N . ALA B 1 339 ? -13.805 -17 -10.125 1 98.88 339 ALA B N 1
ATOM 5399 C CA . ALA B 1 339 ? -14.867 -17.422 -9.219 1 98.88 339 ALA B CA 1
ATOM 5400 C C . ALA B 1 339 ? -16.125 -16.594 -9.43 1 98.88 339 ALA B C 1
ATOM 5402 O O . ALA B 1 339 ? -17.234 -17.125 -9.422 1 98.88 339 ALA B O 1
ATOM 5403 N N . LEU B 1 340 ? -15.945 -15.273 -9.664 1 98.75 340 LEU B N 1
ATOM 5404 C CA . LEU B 1 340 ? -17.078 -14.422 -9.969 1 98.75 340 LEU B CA 1
ATOM 5405 C C . LEU B 1 340 ? -17.766 -14.867 -11.258 1 98.75 340 LEU B C 1
ATOM 5407 O O . LEU B 1 340 ? -19 -14.906 -11.336 1 98.75 340 LEU B O 1
ATOM 5411 N N . LEU B 1 341 ? -16.984 -15.195 -12.25 1 98.62 341 LEU B N 1
ATOM 5412 C CA . LEU B 1 341 ? -17.531 -15.641 -13.531 1 98.62 341 LEU B CA 1
ATOM 5413 C C . LEU B 1 341 ? -18.312 -16.938 -13.367 1 98.62 341 LEU B C 1
ATOM 5415 O O . LEU B 1 341 ? -19.375 -17.109 -13.977 1 98.62 341 LEU B O 1
ATOM 5419 N N . MET B 1 342 ? -17.828 -17.844 -12.547 1 98.69 342 MET B N 1
ATOM 5420 C CA . MET B 1 342 ? -18.516 -19.109 -12.344 1 98.69 342 MET B CA 1
ATOM 5421 C C . MET B 1 342 ? -19.844 -18.906 -11.617 1 98.69 342 MET B C 1
ATOM 5423 O O . MET B 1 342 ? -20.828 -19.562 -11.938 1 98.69 342 MET B O 1
ATOM 5427 N N . GLU B 1 343 ? -19.812 -18 -10.633 1 98.56 343 GLU B N 1
ATOM 5428 C CA . GLU B 1 343 ? -21.078 -17.656 -9.992 1 98.56 343 GLU B CA 1
ATOM 5429 C C . GLU B 1 343 ? -22.062 -17.062 -11 1 98.56 343 GLU B C 1
ATOM 5431 O O . GLU B 1 343 ? -23.234 -17.469 -11.031 1 98.56 343 GLU B O 1
ATOM 5436 N N . LYS B 1 344 ? -21.594 -16.172 -11.812 1 97.81 344 LYS B N 1
ATOM 5437 C CA . LYS B 1 344 ? -22.422 -15.531 -12.828 1 97.81 344 LYS B CA 1
ATOM 5438 C C . LYS B 1 344 ? -23.047 -16.562 -13.766 1 97.81 344 LYS B C 1
ATOM 5440 O O . LYS B 1 344 ? -24.234 -16.484 -14.078 1 97.81 344 LYS B O 1
ATOM 5445 N N . GLU B 1 345 ? -22.25 -17.531 -14.133 1 97.44 345 GLU B N 1
ATOM 5446 C CA . GLU B 1 345 ? -22.703 -18.531 -15.094 1 97.44 345 GLU B CA 1
ATOM 5447 C C . GLU B 1 345 ? -23.516 -19.625 -14.414 1 97.44 345 GLU B C 1
ATOM 5449 O O . GLU B 1 345 ? -24.234 -20.375 -15.07 1 97.44 345 GLU B O 1
ATOM 5454 N N . GLY B 1 346 ? -23.344 -19.734 -13.133 1 98 346 GLY B N 1
ATOM 5455 C CA . GLY B 1 346 ? -24.094 -20.703 -12.359 1 98 346 GLY B CA 1
ATOM 5456 C C . GLY B 1 346 ? -23.594 -22.125 -12.57 1 98 346 GLY B C 1
ATOM 5457 O O . GLY B 1 346 ? -24.359 -23.078 -12.406 1 98 346 GLY B O 1
ATOM 5458 N N . ARG B 1 347 ? -22.328 -22.266 -13.031 1 98.06 347 ARG B N 1
ATOM 5459 C CA . ARG B 1 347 ? -21.75 -23.578 -13.305 1 98.06 347 ARG B CA 1
ATOM 5460 C C . ARG B 1 347 ? -20.219 -23.516 -13.25 1 98.06 347 ARG B C 1
ATOM 5462 O O . ARG B 1 347 ? -19.641 -22.438 -13.297 1 98.06 347 ARG B O 1
ATOM 5469 N N . HIS B 1 348 ? -19.688 -24.719 -13.219 1 98.56 348 HIS B N 1
ATOM 5470 C CA . HIS B 1 348 ? -18.25 -24.828 -13.383 1 98.56 348 HIS B CA 1
ATOM 5471 C C . HIS B 1 348 ? -17.812 -24.422 -14.789 1 98.56 348 HIS B C 1
ATOM 5473 O O . HIS B 1 348 ? -18.453 -24.828 -15.773 1 98.56 348 HIS B O 1
ATOM 5479 N N . ILE B 1 349 ? -16.875 -23.609 -14.875 1 98.5 349 ILE B N 1
ATOM 5480 C CA . ILE B 1 349 ? -16.219 -23.219 -16.125 1 98.5 349 ILE B CA 1
ATOM 5481 C C . ILE B 1 349 ? -14.797 -23.781 -16.156 1 98.5 349 ILE B C 1
ATOM 5483 O O . ILE B 1 349 ? -13.969 -23.422 -15.305 1 98.5 349 ILE B O 1
ATOM 5487 N N . GLY B 1 350 ? -14.539 -24.688 -17.078 1 98.12 350 GLY B N 1
ATOM 5488 C CA . GLY B 1 350 ? -13.227 -25.312 -17.172 1 98.12 350 GLY B CA 1
ATOM 5489 C C . GLY B 1 350 ? -12.336 -24.672 -18.203 1 98.12 350 GLY B C 1
ATOM 5490 O O . GLY B 1 350 ? -12.586 -23.547 -18.641 1 98.12 350 GLY B O 1
ATOM 5491 N N . TYR B 1 351 ? -11.188 -25.281 -18.516 1 95.31 351 TYR B N 1
ATOM 5492 C CA . TYR B 1 351 ? -10.281 -24.891 -19.594 1 95.31 351 TYR B CA 1
ATOM 5493 C C . TYR B 1 351 ? -10.781 -25.375 -20.938 1 95.31 351 TYR B C 1
ATOM 5495 O O . TYR B 1 351 ? -11.266 -26.516 -21.047 1 95.31 351 TYR B O 1
ATOM 5503 N N . PRO B 1 352 ? -10.695 -24.562 -21.891 1 96.88 352 PRO B N 1
ATOM 5504 C CA . PRO B 1 352 ? -10.117 -23.219 -21.984 1 96.88 352 PRO B CA 1
ATOM 5505 C C . PRO B 1 352 ? -11.164 -22.109 -21.844 1 96.88 352 PRO B C 1
ATOM 5507 O O . PRO B 1 352 ? -10.852 -20.938 -22.047 1 96.88 352 PRO B O 1
ATOM 5510 N N . GLU B 1 353 ? -12.383 -22.484 -21.484 1 98.19 353 GLU B N 1
ATOM 5511 C CA . GLU B 1 353 ? -13.492 -21.531 -21.453 1 98.19 353 GLU B CA 1
ATOM 5512 C C . GLU B 1 353 ? -13.219 -20.391 -20.484 1 98.19 353 GLU B C 1
ATOM 5514 O O . GLU B 1 353 ? -13.555 -19.234 -20.766 1 98.19 353 GLU B O 1
ATOM 5519 N N . GLY B 1 354 ? -12.664 -20.672 -19.344 1 98.31 354 GLY B N 1
ATOM 5520 C CA . GLY B 1 354 ? -12.344 -19.641 -18.391 1 98.31 354 GLY B CA 1
ATOM 5521 C C . GLY B 1 354 ? -11.43 -18.562 -18.938 1 98.31 354 GLY B C 1
ATOM 5522 O O . GLY B 1 354 ? -11.688 -17.375 -18.766 1 98.31 354 GLY B O 1
ATOM 5523 N N . GLU B 1 355 ? -10.406 -19.016 -19.609 1 97.94 355 GLU B N 1
ATOM 5524 C CA . GLU B 1 355 ? -9.477 -18.078 -20.234 1 97.94 355 GLU B CA 1
ATOM 5525 C C . GLU B 1 355 ? -10.18 -17.219 -21.281 1 97.94 355 GLU B C 1
ATOM 5527 O O . GLU B 1 355 ? -9.953 -16.016 -21.375 1 97.94 355 GLU B O 1
ATOM 5532 N N . LEU B 1 356 ? -10.992 -17.844 -22.062 1 97.62 356 LEU B N 1
ATOM 5533 C CA . LEU B 1 356 ? -11.719 -17.141 -23.109 1 97.62 356 LEU B CA 1
ATOM 5534 C C . LEU B 1 356 ? -12.633 -16.062 -22.516 1 97.62 356 LEU B C 1
ATOM 5536 O O . LEU B 1 356 ? -12.68 -14.945 -23.016 1 97.62 356 LEU B O 1
ATOM 5540 N N . LEU B 1 357 ? -13.328 -16.391 -21.516 1 97.94 357 LEU B N 1
ATOM 5541 C CA . LEU B 1 357 ? -14.234 -15.438 -20.875 1 97.94 357 LEU B CA 1
ATOM 5542 C C . LEU B 1 357 ? -13.469 -14.273 -20.266 1 97.94 357 LEU B C 1
ATOM 5544 O O . LEU B 1 357 ? -13.906 -13.125 -20.344 1 97.94 357 LEU B O 1
ATOM 5548 N N . LEU B 1 358 ? -12.312 -14.57 -19.625 1 98.31 358 LEU B N 1
ATOM 5549 C CA . LEU B 1 358 ? -11.477 -13.516 -19.062 1 98.31 358 LEU B CA 1
ATOM 5550 C C . LEU B 1 358 ? -11.031 -12.539 -20.125 1 98.31 358 LEU B C 1
ATOM 5552 O O . LEU B 1 358 ? -11.078 -11.32 -19.922 1 98.31 358 LEU B O 1
ATOM 5556 N N . THR B 1 359 ? -10.578 -13.047 -21.234 1 96.38 359 THR B N 1
ATOM 5557 C CA . THR B 1 359 ? -10.039 -12.203 -22.297 1 96.38 359 THR B CA 1
ATOM 5558 C C . THR B 1 359 ? -11.156 -11.391 -22.969 1 96.38 359 THR B C 1
ATOM 5560 O O . THR B 1 359 ? -10.93 -10.266 -23.406 1 96.38 359 THR B O 1
ATOM 5563 N N . GLN B 1 360 ? -12.305 -11.961 -22.969 1 95.38 360 GLN B N 1
ATOM 5564 C CA . GLN B 1 360 ? -13.445 -11.266 -23.562 1 95.38 360 GLN B CA 1
ATOM 5565 C C . GLN B 1 360 ? -13.906 -10.117 -22.656 1 95.38 360 GLN B C 1
ATOM 5567 O O . GLN B 1 360 ? -14.375 -9.086 -23.156 1 95.38 360 GLN B O 1
ATOM 5572 N N . THR B 1 361 ? -13.805 -10.336 -21.406 1 96.06 361 THR B N 1
ATOM 5573 C CA . THR B 1 361 ? -14.289 -9.344 -20.453 1 96.06 361 THR B CA 1
ATOM 5574 C C . THR B 1 361 ? -13.211 -8.32 -20.141 1 96.06 361 THR B C 1
ATOM 5576 O O . THR B 1 361 ? -13.5 -7.25 -19.594 1 96.06 361 THR B O 1
ATOM 5579 N N . ALA B 1 362 ? -11.969 -8.602 -20.484 1 98.25 362 ALA B N 1
ATOM 5580 C CA . ALA B 1 362 ? -10.836 -7.738 -20.156 1 98.25 362 ALA B CA 1
ATOM 5581 C C . ALA B 1 362 ? -10.945 -6.395 -20.875 1 98.25 362 ALA B C 1
ATOM 5583 O O . ALA B 1 362 ? -11.508 -6.309 -21.969 1 98.25 362 ALA B O 1
ATOM 5584 N N . ALA B 1 363 ? -10.484 -5.281 -20.25 1 98.44 363 ALA B N 1
ATOM 5585 C CA . ALA B 1 363 ? -10.352 -3.988 -20.906 1 98.44 363 ALA B CA 1
ATOM 5586 C C . ALA B 1 363 ? -9.219 -4.012 -21.938 1 98.44 363 ALA B C 1
ATOM 5588 O O . ALA B 1 363 ? -8.086 -4.379 -21.609 1 98.44 363 ALA B O 1
ATOM 5589 N N . GLN B 1 364 ? -9.547 -3.574 -23.125 1 98.06 364 GLN B N 1
ATOM 5590 C CA . GLN B 1 364 ? -8.602 -3.66 -24.234 1 98.06 364 GLN B CA 1
ATOM 5591 C C . GLN B 1 364 ? -7.797 -2.369 -24.375 1 98.06 364 GLN B C 1
ATOM 5593 O O . GLN B 1 364 ? -8.344 -1.274 -24.219 1 98.06 364 GLN B O 1
ATOM 5598 N N . ASN B 1 365 ? -6.48 -2.494 -24.531 1 98.12 365 ASN B N 1
ATOM 5599 C CA . ASN B 1 365 ? -5.574 -1.417 -24.906 1 98.12 365 ASN B CA 1
ATOM 5600 C C . ASN B 1 365 ? -5.512 -0.327 -23.844 1 98.12 365 ASN B C 1
ATOM 5602 O O . ASN B 1 365 ? -5.508 0.862 -24.172 1 98.12 365 ASN B O 1
ATOM 5606 N N . LYS B 1 366 ? -5.508 -0.775 -22.625 1 97.12 366 LYS B N 1
ATOM 5607 C CA . LYS B 1 366 ? -5.441 0.191 -21.531 1 97.12 366 LYS B CA 1
ATOM 5608 C C . LYS B 1 366 ? -4.023 0.304 -20.984 1 97.12 366 LYS B C 1
ATOM 5610 O O . LYS B 1 366 ? -3.689 1.274 -20.297 1 97.12 366 LYS B O 1
ATOM 5615 N N . ILE B 1 367 ? -3.223 -0.766 -21.156 1 97.38 367 ILE B N 1
ATOM 5616 C CA . ILE B 1 367 ? -1.876 -0.803 -20.594 1 97.38 367 ILE B CA 1
ATOM 5617 C C . ILE B 1 367 ? -0.932 0.025 -21.469 1 97.38 367 ILE B C 1
ATOM 5619 O O . ILE B 1 367 ? -0.866 -0.17 -22.672 1 97.38 367 ILE B O 1
ATOM 5623 N N . LYS B 1 368 ? -0.252 0.911 -20.828 1 94.81 368 LYS B N 1
ATOM 5624 C CA . LYS B 1 368 ? 0.66 1.834 -21.5 1 94.81 368 LYS B CA 1
ATOM 5625 C C . LYS B 1 368 ? 2.074 1.264 -21.562 1 94.81 368 LYS B C 1
ATOM 5627 O O . LYS B 1 368 ? 2.369 0.253 -20.922 1 94.81 368 LYS B O 1
ATOM 5632 N N . GLY B 1 369 ? 2.898 1.869 -22.344 1 92.62 369 GLY B N 1
ATOM 5633 C CA . GLY B 1 369 ? 4.301 1.492 -22.406 1 92.62 369 GLY B CA 1
ATOM 5634 C C . GLY B 1 369 ? 4.566 0.301 -23.312 1 92.62 369 GLY B C 1
ATOM 5635 O O . GLY B 1 369 ? 3.732 -0.04 -24.156 1 92.62 369 GLY B O 1
ATOM 5636 N N . GLU B 1 370 ? 5.75 -0.256 -23.188 1 92.25 370 GLU B N 1
ATOM 5637 C CA . GLU B 1 370 ? 6.168 -1.39 -24 1 92.25 370 GLU B CA 1
ATOM 5638 C C . GLU B 1 370 ? 5.66 -2.707 -23.422 1 92.25 370 GLU B C 1
ATOM 5640 O O . GLU B 1 370 ? 5.93 -3.023 -22.266 1 92.25 370 GLU B O 1
ATOM 5645 N N . LEU B 1 371 ? 5.016 -3.51 -24.188 1 96.81 371 LEU B N 1
ATOM 5646 C CA . LEU B 1 371 ? 4.387 -4.73 -23.688 1 96.81 371 LEU B CA 1
ATOM 5647 C C . LEU B 1 371 ? 5.203 -5.957 -24.078 1 96.81 371 LEU B C 1
ATOM 5649 O O . LEU B 1 371 ? 4.961 -7.055 -23.562 1 96.81 371 LEU B O 1
ATOM 5653 N N . HIS B 1 372 ? 6.164 -5.824 -24.953 1 96.25 372 HIS B N 1
ATOM 5654 C CA . HIS B 1 372 ? 7.105 -6.871 -25.328 1 96.25 372 HIS B CA 1
ATOM 5655 C C . HIS B 1 372 ? 6.371 -8.133 -25.766 1 96.25 372 HIS B C 1
ATOM 5657 O O . HIS B 1 372 ? 6.691 -9.234 -25.312 1 96.25 372 HIS B O 1
ATOM 5663 N N . GLY B 1 373 ? 5.277 -7.984 -26.578 1 97.5 373 GLY B N 1
ATOM 5664 C CA . GLY B 1 373 ? 4.566 -9.117 -27.141 1 97.5 373 GLY B CA 1
ATOM 5665 C C . GLY B 1 373 ? 3.443 -9.625 -26.266 1 97.5 373 GLY B C 1
ATOM 5666 O O . GLY B 1 373 ? 2.707 -10.531 -26.641 1 97.5 373 GLY B O 1
ATOM 5667 N N . THR B 1 374 ? 3.305 -9.07 -25.062 1 98.38 374 THR B N 1
ATOM 5668 C CA . THR B 1 374 ? 2.209 -9.445 -24.172 1 98.38 374 THR B CA 1
ATOM 5669 C C . THR B 1 374 ? 0.892 -8.844 -24.656 1 98.38 374 THR B C 1
ATOM 5671 O O . THR B 1 374 ? 0.845 -7.672 -25.031 1 98.38 374 THR B O 1
ATOM 5674 N N . PRO B 1 375 ? -0.216 -9.617 -24.688 1 98.38 375 PRO B N 1
ATOM 5675 C CA . PRO B 1 375 ? -1.507 -9.031 -25.062 1 98.38 375 PRO B CA 1
ATOM 5676 C C . PRO B 1 375 ? -1.912 -7.879 -24.141 1 98.38 375 PRO B C 1
ATOM 5678 O O . PRO B 1 375 ? -1.728 -7.957 -22.922 1 98.38 375 PRO B O 1
ATOM 5681 N N . ASN B 1 376 ? -2.418 -6.797 -24.766 1 98.75 376 ASN B N 1
ATOM 5682 C CA . ASN B 1 376 ? -2.826 -5.625 -24 1 98.75 376 ASN B CA 1
ATOM 5683 C C . ASN B 1 376 ? -4.242 -5.777 -23.453 1 98.75 376 ASN B C 1
ATOM 5685 O O . ASN B 1 376 ? -5.168 -5.121 -23.922 1 98.75 376 ASN B O 1
ATOM 5689 N N . LEU B 1 377 ? -4.379 -6.668 -22.531 1 98.81 377 LEU B N 1
ATOM 5690 C CA . LEU B 1 377 ? -5.637 -7.016 -21.891 1 98.81 377 LEU B CA 1
ATOM 5691 C C . LEU B 1 377 ? -5.535 -6.82 -20.375 1 98.81 377 LEU B C 1
ATOM 5693 O O . LEU B 1 377 ? -4.68 -7.422 -19.719 1 98.81 377 LEU B O 1
ATOM 5697 N N . LEU B 1 378 ? -6.352 -5.938 -19.828 1 98.81 378 LEU B N 1
ATOM 5698 C CA . LEU B 1 378 ? -6.387 -5.684 -18.391 1 98.81 378 LEU B CA 1
ATOM 5699 C C . LEU B 1 378 ? -7.586 -6.371 -17.734 1 98.81 378 LEU B C 1
ATOM 5701 O O . LEU B 1 378 ? -8.727 -6.152 -18.156 1 98.81 378 LEU B O 1
ATOM 5705 N N . LEU B 1 379 ? -7.344 -7.125 -16.766 1 98.81 379 LEU B N 1
ATOM 5706 C CA . LEU B 1 379 ? -8.375 -7.875 -16.062 1 98.81 379 LEU B CA 1
ATOM 5707 C C . LEU B 1 379 ? -9.531 -6.965 -15.656 1 98.81 379 LEU B C 1
ATOM 5709 O O . LEU B 1 379 ? -9.32 -5.848 -15.188 1 98.81 379 LEU B O 1
ATOM 5713 N N . GLN B 1 380 ? -10.766 -7.414 -15.891 1 98.56 380 GLN B N 1
ATOM 5714 C CA . GLN B 1 380 ? -11.977 -6.789 -15.367 1 98.56 380 GLN B CA 1
ATOM 5715 C C . GLN B 1 380 ? -12.914 -7.832 -14.758 1 98.56 380 GLN B C 1
ATOM 5717 O O . GLN B 1 380 ? -13.055 -8.93 -15.289 1 98.56 380 GLN B O 1
ATOM 5722 N N . VAL B 1 381 ? -13.508 -7.496 -13.648 1 98.25 381 VAL B N 1
ATOM 5723 C CA . VAL B 1 381 ? -14.516 -8.375 -13.062 1 98.25 381 VAL B CA 1
ATOM 5724 C C . VAL B 1 381 ? -15.797 -8.312 -13.891 1 98.25 381 VAL B C 1
ATOM 5726 O O . VAL B 1 381 ? -16.047 -7.324 -14.594 1 98.25 381 VAL B O 1
ATOM 5729 N N . PRO B 1 382 ? -16.578 -9.375 -13.844 1 95 382 PRO B N 1
ATOM 5730 C CA . PRO B 1 382 ? -17.797 -9.375 -14.641 1 95 382 PRO B CA 1
ATOM 5731 C C . PRO B 1 382 ? -18.859 -8.43 -14.086 1 95 382 PRO B C 1
ATOM 5733 O O . PRO B 1 382 ? -18.953 -8.242 -12.867 1 95 382 PRO B O 1
ATOM 5736 N N . VAL B 1 383 ? -19.609 -7.75 -14.93 1 84.38 383 VAL B N 1
ATOM 5737 C CA . VAL B 1 383 ? -20.703 -6.84 -14.57 1 84.38 383 VAL B CA 1
ATOM 5738 C C . VAL B 1 383 ? -22 -7.617 -14.406 1 84.38 383 VAL B C 1
ATOM 5740 O O . VAL B 1 383 ? -22.203 -8.633 -15.07 1 84.38 383 VAL B O 1
#

Organism: Patiria miniata (NCBI:txid46514)

Solvent-accessible surface area (backbone atoms only — not comparable to full-atom values): 38095 Å² total; per-residue (Å²): 137,84,81,78,82,79,79,80,78,76,78,77,75,78,77,75,74,74,65,74,70,72,71,72,74,74,67,71,36,56,74,31,63,39,91,43,62,42,85,49,33,33,40,36,31,43,36,90,87,45,54,68,68,62,52,50,48,53,44,30,52,54,12,57,73,67,74,71,33,27,46,71,79,47,78,40,69,70,50,50,54,30,39,30,32,32,37,50,74,69,49,45,57,52,53,35,56,37,85,48,43,56,35,34,30,48,24,17,46,40,48,67,73,67,41,78,59,59,60,54,57,20,50,23,59,46,79,61,83,77,73,85,84,51,72,72,67,84,52,37,5,54,79,24,34,36,38,38,45,33,40,13,58,61,59,80,43,72,52,36,71,77,37,40,40,76,38,88,50,34,62,62,52,74,69,40,43,62,61,70,11,53,27,30,24,37,48,17,28,18,27,11,66,85,48,24,57,8,47,49,26,35,38,33,36,27,32,35,50,30,47,55,45,43,51,52,26,51,29,45,37,62,73,65,65,63,78,31,43,37,36,35,32,39,54,35,57,42,24,64,65,47,20,58,51,53,39,36,37,34,68,71,56,43,34,38,41,30,22,19,24,38,68,71,50,42,60,12,58,80,38,18,50,20,36,23,84,73,43,47,10,18,18,15,18,34,85,54,30,31,63,38,86,35,28,17,28,15,75,39,27,62,31,28,26,49,7,50,56,37,63,22,38,24,52,46,76,44,5,65,40,38,59,35,22,28,10,35,49,6,17,26,46,54,44,12,37,50,29,25,49,25,44,73,68,69,43,68,53,27,63,65,56,45,59,52,51,49,63,68,54,21,32,70,71,59,60,43,80,88,50,70,68,30,54,52,30,34,49,39,51,70,124,137,84,83,78,81,79,79,78,79,78,78,77,77,78,76,74,73,75,66,75,69,72,71,73,75,74,68,68,37,56,74,32,63,38,90,41,61,43,84,49,33,33,40,37,31,42,36,91,87,46,55,68,68,60,50,50,49,52,43,31,52,53,12,57,72,68,75,72,35,25,47,72,80,45,78,39,69,70,50,49,52,30,40,31,32,32,39,47,74,68,47,45,56,53,54,36,59,38,86,48,43,56,34,35,30,48,23,18,44,39,48,67,71,68,41,79,59,60,60,54,57,20,50,24,59,47,78,60,84,78,71,84,85,52,70,73,67,83,52,37,5,54,81,23,33,34,37,38,45,33,38,9,56,62,58,81,43,73,53,38,69,78,36,38,38,78,39,88,52,34,60,69,56,86,57,48,37,62,60,71,10,52,27,30,24,33,48,16,28,19,27,11,67,84,46,23,58,8,45,48,26,35,37,34,37,27,35,38,52,29,49,56,45,44,50,53,26,51,30,46,37,62,74,65,64,62,78,30,41,36,37,34,32,40,54,34,59,43,26,65,65,47,22,57,51,52,40,36,36,32,69,72,55,44,32,38,40,30,22,20,24,37,68,73,49,42,57,11,57,79,39,19,52,19,35,24,82,73,44,45,10,16,19,15,18,34,84,55,29,31,62,38,86,34,28,17,28,16,75,38,26,62,30,30,26,48,8,49,56,37,64,22,38,25,51,45,76,44,6,66,39,36,59,35,21,28,10,37,48,6,18,25,46,52,44,13,35,51,28,25,48,24,44,74,69,70,42,67,51,27,62,64,55,45,60,51,52,48,62,69,54,21,31,71,72,59,59,46,82,86,50,70,67,30,54,52,29,35,49,39,50,71,125

Foldseek 3Di:
DPPPPPPPPPPPPPPPPPPPPPPPLPDFAEEAEDPFFDPQKKKWFFDPPDDLVVLLVVQCVLCVVPPNFSDFDDADDPPGGITITGHDPVSVRVSSSDPGTNYMYTDGDDDDDDDDAFLQQQPFADQDDDGPRDHDDPAQLAPAEEEEEEAQDDQPQCQLVNQEDEDPLAPCPPNPNPPFCLSVFLVFCDAGCPNHLRPNYRYHYHYDDDPVSVLSSLVVCLPVPDPPYAYFYADWDDPPVVLVSVVVSQVSNQHAYFYEQDFQQEASCPTPNLVRQFHAYEFEDDSQQEGDPRGYAAPSHLEYGHFAQGKGQGDHPPDRIDTHGGSSNRRSNLRNLLSRVCVVVVGRHGPPRSSVVQQVSFRAPRHDDDRHHHGRTYGHHDD/DDDPPPPPPPPPPPPPPPPPPPPPQPDFAEEAEDPFFDPQKKKWFFDPPDDLVVLLVVQCVLCVVPPNFSDFDDADDPPGGITIGGHDPVSVRVSSSDPGTNYMYTDGDDDDDDDDFFLQQQPFADQDDDGPRDHDDPAQLAPAEEEEEEALDDQPQCQLVNQGDEDPLAPPPDDPNQNFCLSVFLVFCDAGCPNHLRPNYRYHYHYDDDPVSVLSSLVVCLPVPDPPYAYFYADWDDPPVVLVSVVVSQVSNQHAYFYEQDFQQEASCPTPPLVRQFHAYEFEDDSQQEGDPRGYAAPSHLEYGHFAQGKGQGDHPPDRIDTHGGSSNRRSSLRNLLSRVCVVVVGRHGPPRSSVVQQVSFRAPRHDDDRHHHHRTYGHHDD

Secondary structure (DSSP, 8-state):
---------------------------PPPEE--SSEEEEEEEEEEPTT--HHHHHHHHHHHHHHHTS--EEEEEE-SSS-EEEEE--HHHHHHHTT-TTEEEEEEEEB-B---B---HHHHHTT-SSSSP-S----S---TT-EEEEEES---TT-GGGTT-EEE-TT---TT--TTSTTHHHHHHHHHH-TTT-SSTT-EEEEEE--BHHHHHHHHHHHHHH--SSEEEEE--B---THHHHHHHHHHHHHT-EEEEE--SSSSBGGGSTTTT-TTSEEEEEE-TTS-B-TT--BSTT--EEEE-SSEEEE--GGG-SEEEEBSHHHHHHHHHHHHHHHHHHHTS---TTHHHHHHHHHSEET---S--TT---EE-----/---------------------------PPPEE--SSEEEEEEEEEEPTT--HHHHHHHHHHHHHHHTS--EEEEEE-SSS-EEEEE--HHHHHHHTT-TTEEEEEEEEB-B---B---HHHHHTT-SSSSP-S----S---TT-EEEEEES---TT-GGGTT-EEE-TT----S--TTSTTHHHHHHHHHH-TTT-SSTT-EEEEEE--BHHHHHHHHHHHHHH--SSEEEEE--B---THHHHHHHHHHHHHT-EEEEE--SSSSBGGGSTTTT-TTSEEEEEE-TTS-B-TT--BSTT--EEEE-SSEEEE--GGG-SEEEEBSHHHHHHHHHHHHHHHHHHHTS---TTHHHHHHHHHSEET---S--TT---EE-----